Protein AF-A0A250XMD6-F1 (afdb_monomer)

Organism: NCBI:txid1157962

pLDDT: mean 77.35, std 23.34, range [28.38, 98.38]

Mean predicted aligned error: 12.14 Å

Sequence (452 aa):
MVTIPSSIALAVLLACICLSFSYSEAPTYADLALALTPLQFTFAITQMRYVDDETQPDGVKSLRMNLLYAREAIDIFAYAYPRQNVIEAKRKLLGYNDDKPDTRLLIKRGNLIDLKQATSSVATNLENTDDLLLVIRRDLDEGYEVLGDFQDLAHSLVHYEVSDVELLRSKCLVWQQHFVQNMEARGYNNFLQSPSKNHLYDRPHKDLSRLFWGFRDTHPDPHLSGYANMALLLTSLAEEAGGDVLTEFLLLPQVYNEPQHSQFHMYRKLIRSLLAVVHFFPDIIIPDSIARMKTLEMTLSLSQEDLHHKRSSLKFSVPTMLLEWEQSLRLKISHIFGSLRGGILAAFGRSHHHSNSQNNVYQHDDDDDCGEAADASSVMEVLQTAFHDMGQVNNIVFAYNFYLGHGLEEEAEQQRLLVIEEWGKVSSWLKQQDVPSLLACFTKTLKTQWDL

Radius of gyration: 25.97 Å; Cα contacts (8 Å, |Δi|>4): 379; chains: 1; bounding box: 70×88×56 Å

Solvent-accessible surface area (backbone atoms only — not comparable to full-atom values): 25765 Å² total; per-residue (Å²): 142,83,79,76,67,68,64,55,64,50,48,53,52,49,50,60,51,57,69,70,72,75,68,97,59,77,56,39,54,24,54,51,34,42,62,46,30,41,51,34,41,49,53,20,58,62,43,51,74,71,66,58,98,79,56,49,35,69,68,42,52,66,37,37,53,30,34,49,50,22,48,48,39,44,45,72,35,50,41,24,41,71,86,41,36,51,69,58,48,40,35,56,76,72,66,59,65,85,89,63,84,67,67,72,62,72,72,69,68,84,71,67,71,65,54,51,67,74,40,66,85,76,48,87,86,70,79,83,70,53,35,46,65,58,52,55,49,48,56,42,48,53,47,40,49,43,40,42,64,29,29,57,61,56,36,91,82,56,89,72,58,73,67,55,55,56,53,36,48,52,49,40,53,53,50,52,53,51,49,53,53,50,39,66,71,60,39,50,68,65,54,46,63,52,39,36,81,88,51,74,41,91,70,61,60,88,81,38,42,65,66,60,51,28,67,54,101,54,75,83,52,91,89,44,40,21,62,43,34,50,40,52,51,46,33,55,51,30,50,51,59,28,35,69,58,38,58,57,56,68,62,57,88,53,61,73,41,86,70,41,29,60,54,52,53,49,54,50,48,43,55,49,39,50,51,49,55,42,69,77,42,55,54,72,73,38,70,57,50,59,58,46,48,53,49,50,44,55,53,48,52,58,46,47,60,55,43,63,71,55,62,86,74,75,92,78,72,70,69,63,59,50,56,54,44,54,52,47,50,55,49,48,54,52,44,54,57,50,54,49,58,60,52,50,58,62,57,64,73,69,76,81,82,88,86,79,91,79,93,76,88,85,76,88,71,90,76,77,72,65,72,76,67,59,54,56,67,60,50,50,53,52,51,51,50,51,49,51,55,53,48,54,38,48,54,35,37,49,40,19,55,50,28,49,76,70,71,37,58,68,62,15,51,54,28,49,53,50,33,54,53,49,44,51,51,52,49,50,48,48,59,74,66,39,48,42,61,48,28,51,43,38,30,52,50,47,29,66,76,56,76,104

Structure (mmCIF, N/CA/C/O backbone):
data_AF-A0A250XMD6-F1
#
_entry.id   AF-A0A250XMD6-F1
#
loop_
_atom_site.group_PDB
_atom_site.id
_atom_site.type_symbol
_atom_site.label_atom_id
_atom_site.label_alt_id
_atom_site.label_comp_id
_atom_site.label_asym_id
_atom_site.label_entity_id
_atom_site.label_seq_id
_atom_site.pdbx_PDB_ins_code
_atom_site.Cartn_x
_atom_site.Cartn_y
_atom_site.Cartn_z
_atom_site.occupancy
_atom_site.B_iso_or_equiv
_atom_site.auth_seq_id
_atom_site.auth_comp_id
_atom_site.auth_asym_id
_atom_site.auth_atom_id
_atom_site.pdbx_PDB_model_num
ATOM 1 N N . MET A 1 1 ? 8.550 -20.362 20.709 1.00 28.38 1 MET A N 1
ATOM 2 C CA . MET A 1 1 ? 9.570 -19.658 19.898 1.00 28.38 1 MET A CA 1
ATOM 3 C C . MET A 1 1 ? 10.227 -20.666 18.969 1.00 28.38 1 MET A C 1
ATOM 5 O O . MET A 1 1 ? 11.060 -21.439 19.422 1.00 28.38 1 MET A O 1
ATOM 9 N N . VAL A 1 2 ? 9.802 -20.720 17.707 1.00 29.16 2 VAL A N 1
ATOM 10 C CA . VAL A 1 2 ? 10.381 -21.614 16.692 1.00 29.16 2 VAL A CA 1
ATOM 11 C C . VAL A 1 2 ? 11.156 -20.744 15.707 1.00 29.16 2 VAL A C 1
ATOM 13 O O . VAL A 1 2 ? 10.622 -19.769 15.186 1.00 29.16 2 VAL A O 1
ATOM 16 N N . THR A 1 3 ? 12.443 -21.036 15.528 1.00 33.28 3 THR A N 1
ATOM 17 C CA . THR A 1 3 ? 13.360 -20.266 14.681 1.00 33.28 3 THR A CA 1
ATOM 18 C C . THR A 1 3 ? 13.049 -20.483 13.206 1.00 33.28 3 THR A C 1
ATOM 20 O O . THR A 1 3 ? 12.957 -21.625 12.755 1.00 33.28 3 THR A O 1
ATOM 23 N N . ILE A 1 4 ? 12.956 -19.393 12.443 1.00 39.81 4 ILE A N 1
ATOM 24 C CA . ILE A 1 4 ? 12.967 -19.430 10.976 1.00 39.81 4 ILE A CA 1
ATOM 25 C C . ILE A 1 4 ? 14.235 -20.189 10.539 1.00 39.81 4 ILE A C 1
ATOM 27 O O . ILE A 1 4 ? 15.312 -19.890 11.069 1.00 39.81 4 ILE A O 1
ATOM 31 N N . PRO A 1 5 ? 14.166 -21.158 9.605 1.00 44.22 5 PRO A N 1
ATOM 32 C CA . PRO A 1 5 ? 15.359 -21.832 9.114 1.00 44.22 5 PRO A CA 1
ATOM 33 C C . PRO A 1 5 ? 16.318 -20.800 8.513 1.00 44.22 5 PRO A C 1
ATOM 35 O O . PRO A 1 5 ? 16.020 -20.161 7.503 1.00 44.22 5 PRO A O 1
ATOM 38 N N . SER A 1 6 ? 17.483 -20.647 9.143 1.00 46.50 6 SER A N 1
ATOM 39 C CA . SER A 1 6 ? 18.549 -19.690 8.807 1.00 46.50 6 SER A CA 1
ATOM 40 C C . SER A 1 6 ? 19.015 -19.792 7.347 1.00 46.50 6 SER A C 1
ATOM 42 O O . SER A 1 6 ? 19.607 -18.864 6.803 1.00 46.50 6 SER A O 1
ATOM 44 N N . SER A 1 7 ? 18.719 -20.917 6.698 1.00 39.44 7 SER A N 1
ATOM 45 C CA . SER A 1 7 ? 18.987 -21.193 5.293 1.00 39.44 7 SER A CA 1
ATOM 46 C C . SER A 1 7 ? 18.155 -20.348 4.323 1.00 39.44 7 SER A C 1
ATOM 48 O O . SER A 1 7 ? 18.646 -20.060 3.240 1.00 39.44 7 SER A O 1
ATOM 50 N N . ILE A 1 8 ? 16.935 -19.925 4.683 1.00 51.09 8 ILE A N 1
ATOM 51 C CA . ILE A 1 8 ? 16.060 -19.148 3.782 1.00 51.09 8 ILE A CA 1
ATOM 52 C C . ILE A 1 8 ? 16.526 -17.691 3.708 1.00 51.09 8 ILE A C 1
ATOM 54 O O . ILE A 1 8 ? 16.705 -17.164 2.616 1.00 51.09 8 ILE A O 1
ATOM 58 N N . ALA A 1 9 ? 16.806 -17.062 4.854 1.00 50.12 9 ALA A N 1
ATOM 59 C CA . ALA A 1 9 ? 17.328 -15.694 4.897 1.00 50.12 9 ALA A CA 1
ATOM 60 C C . ALA A 1 9 ? 18.699 -15.581 4.206 1.00 50.12 9 ALA A C 1
ATOM 62 O O . ALA A 1 9 ? 18.935 -14.643 3.448 1.00 50.12 9 ALA A O 1
ATOM 63 N N . LEU A 1 10 ? 19.578 -16.573 4.401 1.00 49.69 10 LEU A N 1
ATOM 64 C CA . LEU A 1 10 ? 20.874 -16.641 3.724 1.00 49.69 10 LEU A CA 1
ATOM 65 C C . LEU A 1 10 ? 20.733 -16.883 2.212 1.00 49.69 10 LEU A C 1
ATOM 67 O O . LEU A 1 10 ? 21.483 -16.296 1.442 1.00 49.69 10 LEU A O 1
ATOM 71 N N . ALA A 1 11 ? 19.774 -17.706 1.776 1.00 52.84 11 ALA A N 1
ATOM 72 C CA . ALA A 1 11 ? 19.509 -17.937 0.356 1.00 52.84 11 ALA A CA 1
ATOM 73 C C . ALA A 1 11 ? 18.935 -16.694 -0.342 1.00 52.84 11 ALA A C 1
ATOM 75 O O . ALA A 1 11 ? 19.344 -16.399 -1.459 1.00 52.84 11 ALA A O 1
ATOM 76 N N . VAL A 1 12 ? 18.055 -15.935 0.323 1.00 57.72 12 VAL A N 1
ATOM 77 C CA . VAL A 1 12 ? 17.559 -14.640 -0.179 1.00 57.72 12 VAL A CA 1
ATOM 78 C C . VAL A 1 12 ? 18.705 -13.638 -0.279 1.00 57.72 12 VAL A C 1
ATOM 80 O O . VAL A 1 12 ? 18.877 -13.012 -1.318 1.00 57.72 12 VAL A O 1
ATOM 83 N N . LEU A 1 13 ? 19.544 -13.539 0.757 1.00 52.69 13 LEU A N 1
ATOM 84 C CA . LEU A 1 13 ? 20.702 -12.648 0.746 1.00 52.69 13 LEU A CA 1
ATOM 85 C C . LEU A 1 13 ? 21.683 -13.019 -0.375 1.00 52.69 13 LEU A C 1
ATOM 87 O O . LEU A 1 13 ? 22.120 -12.145 -1.112 1.00 52.69 13 LEU A O 1
ATOM 91 N N . LEU A 1 14 ? 21.995 -14.307 -0.545 1.00 50.19 14 LEU A N 1
ATOM 92 C CA . LEU A 1 14 ? 22.876 -14.793 -1.609 1.00 50.19 14 LEU A CA 1
ATOM 93 C C . LEU A 1 14 ? 22.267 -14.607 -3.003 1.00 50.19 14 LEU A C 1
ATOM 95 O O . LEU A 1 14 ? 23.002 -14.279 -3.924 1.00 50.19 14 LEU A O 1
ATOM 99 N N . ALA A 1 15 ? 20.951 -14.752 -3.167 1.00 53.31 15 ALA A N 1
ATOM 100 C CA . ALA A 1 15 ? 20.275 -14.470 -4.432 1.00 53.31 15 ALA A CA 1
ATOM 101 C C . ALA A 1 15 ? 20.318 -12.972 -4.775 1.00 53.31 15 ALA A C 1
ATOM 103 O O . ALA A 1 15 ? 20.668 -12.623 -5.900 1.0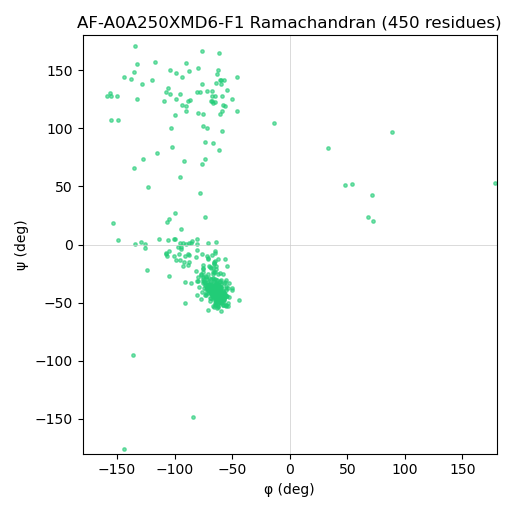0 53.31 15 ALA A O 1
ATOM 104 N N . CYS A 1 16 ? 20.057 -12.090 -3.804 1.00 49.97 16 CYS A N 1
ATOM 105 C CA . CYS A 1 16 ? 20.186 -10.641 -3.978 1.00 49.97 16 CYS A CA 1
ATOM 106 C C . CYS A 1 16 ? 21.631 -10.232 -4.287 1.00 49.97 16 CYS A C 1
ATOM 108 O O . CYS A 1 16 ? 21.859 -9.402 -5.155 1.00 49.97 16 CYS A O 1
ATOM 110 N N . ILE A 1 17 ? 22.608 -10.850 -3.617 1.00 53.97 17 ILE A N 1
ATOM 111 C CA . ILE A 1 17 ? 24.039 -10.641 -3.860 1.00 53.97 17 ILE A CA 1
ATOM 112 C C . ILE A 1 17 ? 24.400 -11.109 -5.277 1.00 53.97 17 ILE A C 1
ATOM 114 O O . ILE A 1 17 ? 24.965 -10.335 -6.036 1.00 53.97 17 ILE A O 1
ATOM 118 N N . CYS A 1 18 ? 24.030 -12.327 -5.685 1.00 45.22 18 CYS A N 1
ATOM 119 C CA . CYS A 1 18 ? 24.357 -12.873 -7.007 1.00 45.22 18 CYS A CA 1
ATOM 120 C C . CYS A 1 18 ? 23.695 -12.124 -8.177 1.00 45.22 18 CYS A C 1
ATOM 122 O O . CYS A 1 18 ? 24.289 -12.070 -9.253 1.00 45.22 18 CYS A O 1
ATOM 124 N N . LEU A 1 19 ? 22.518 -11.518 -7.984 1.00 49.72 19 LEU A N 1
ATOM 125 C CA . LEU A 1 19 ? 21.892 -10.649 -8.992 1.00 49.72 19 LEU A CA 1
ATOM 126 C C . LEU A 1 19 ? 22.702 -9.365 -9.250 1.00 49.72 19 LEU A C 1
ATOM 128 O O . LEU A 1 19 ? 22.645 -8.824 -10.352 1.00 49.72 19 LEU A O 1
ATOM 132 N N . SER A 1 20 ? 23.523 -8.934 -8.291 1.00 48.88 20 SER A N 1
ATOM 133 C CA . SER A 1 20 ? 24.385 -7.751 -8.404 1.00 48.88 20 SER A CA 1
ATO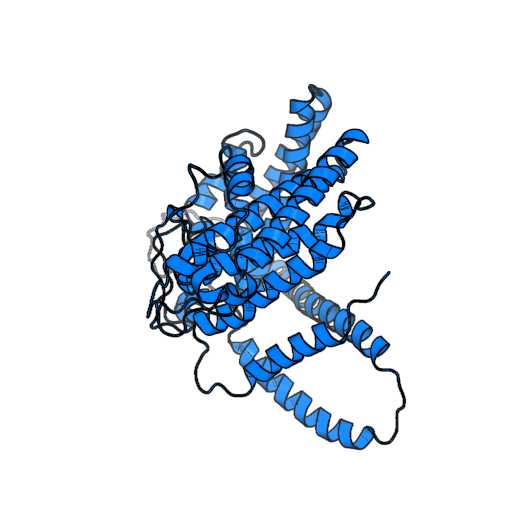M 134 C C . SER A 1 20 ? 25.699 -7.997 -9.160 1.00 48.88 20 SER A C 1
ATOM 136 O O . SER A 1 20 ? 26.397 -7.039 -9.485 1.00 48.88 20 SER A O 1
ATOM 138 N N . PHE A 1 21 ? 26.065 -9.254 -9.455 1.00 46.22 21 PHE A N 1
ATOM 139 C CA . PHE A 1 21 ? 27.434 -9.613 -9.865 1.00 46.22 21 PHE A CA 1
ATOM 140 C C . PHE A 1 21 ? 27.702 -9.729 -11.376 1.00 46.22 21 PHE A C 1
ATOM 142 O O . PHE A 1 21 ? 28.841 -10.018 -11.745 1.00 46.22 21 PHE A O 1
ATOM 149 N N . SER A 1 22 ? 26.735 -9.550 -12.289 1.00 44.00 22 SER A N 1
ATOM 150 C CA . SER A 1 22 ? 27.007 -9.826 -13.723 1.00 44.00 22 SER A CA 1
ATOM 151 C C . SER A 1 22 ? 26.175 -9.076 -14.768 1.00 44.00 22 SER A C 1
ATOM 153 O O . SER A 1 22 ? 26.161 -9.494 -15.924 1.00 44.00 22 SER A O 1
ATOM 155 N N . TYR A 1 23 ? 25.520 -7.967 -14.432 1.00 48.19 23 TYR A N 1
ATOM 156 C CA . TYR A 1 23 ? 24.785 -7.205 -15.444 1.00 48.19 23 TYR A CA 1
ATOM 157 C C . TYR A 1 23 ? 25.590 -5.998 -15.934 1.00 48.19 23 TYR A C 1
ATOM 159 O O . TYR A 1 23 ? 25.808 -5.031 -15.209 1.00 48.19 23 TYR A O 1
ATOM 167 N N . SER A 1 24 ? 26.032 -6.060 -17.194 1.00 58.28 24 SER A N 1
ATOM 168 C CA . SER A 1 24 ? 26.500 -4.886 -17.943 1.00 58.28 24 SER A CA 1
ATOM 169 C C . SER A 1 24 ? 25.352 -3.946 -18.333 1.00 58.28 24 SER A C 1
ATOM 171 O O . SER A 1 24 ? 25.608 -2.846 -18.811 1.00 58.28 24 SER A O 1
ATOM 173 N N . GLU A 1 25 ? 24.103 -4.376 -18.145 1.00 79.81 25 GLU A N 1
ATOM 174 C CA . GLU A 1 25 ? 22.884 -3.677 -18.552 1.00 79.81 25 GLU A CA 1
ATOM 175 C C . GLU A 1 25 ? 22.015 -3.375 -17.326 1.00 79.81 25 GLU A C 1
ATOM 177 O O . GLU A 1 25 ? 21.930 -4.181 -16.402 1.00 79.81 25 GLU A O 1
ATOM 182 N N . ALA A 1 26 ? 21.375 -2.205 -17.286 1.00 87.69 26 ALA A N 1
ATOM 183 C CA . ALA A 1 26 ? 20.441 -1.882 -16.209 1.00 87.69 26 ALA A CA 1
ATOM 184 C C . ALA A 1 26 ? 19.281 -2.904 -16.186 1.00 87.69 26 ALA A C 1
ATOM 186 O O . ALA A 1 26 ? 18.817 -3.299 -17.258 1.00 87.69 26 ALA A O 1
ATOM 187 N N . PRO A 1 27 ? 18.792 -3.335 -15.005 1.00 92.56 27 PRO A N 1
ATOM 188 C CA . PRO A 1 27 ? 17.726 -4.331 -14.928 1.00 92.56 27 PRO A CA 1
ATOM 189 C C . PRO A 1 27 ? 16.469 -3.820 -15.628 1.00 92.56 27 PRO A C 1
ATOM 191 O O . PRO A 1 27 ? 16.132 -2.640 -15.514 1.00 92.56 27 PRO A O 1
ATOM 194 N N . THR A 1 28 ? 15.755 -4.699 -16.327 1.00 95.19 28 THR A N 1
ATOM 195 C CA . THR A 1 28 ? 14.464 -4.354 -16.935 1.00 95.19 28 THR A CA 1
ATOM 196 C C . THR A 1 28 ? 13.358 -4.292 -15.876 1.00 95.19 28 THR A C 1
ATOM 198 O O . THR A 1 28 ? 13.508 -4.793 -14.759 1.00 95.19 28 THR A O 1
ATOM 201 N N . TYR A 1 29 ? 12.202 -3.724 -16.227 1.00 96.69 29 TYR A N 1
ATOM 202 C CA . TYR A 1 29 ? 11.011 -3.736 -15.366 1.00 96.69 29 TYR A CA 1
ATOM 203 C C . TYR A 1 29 ? 10.603 -5.163 -14.944 1.00 96.69 29 TYR A C 1
ATOM 205 O O . TYR A 1 29 ? 10.261 -5.407 -13.788 1.00 96.69 29 TYR A O 1
ATOM 213 N N . ALA A 1 30 ? 10.713 -6.132 -15.857 1.00 96.25 30 ALA A N 1
ATOM 214 C CA . ALA A 1 30 ? 10.417 -7.534 -15.579 1.00 96.25 30 ALA A CA 1
ATOM 215 C C . ALA A 1 30 ? 11.461 -8.209 -14.676 1.00 96.25 30 ALA A C 1
ATOM 217 O O . ALA A 1 30 ? 11.101 -9.081 -13.886 1.00 96.25 30 ALA A O 1
ATOM 218 N N . ASP A 1 31 ? 12.737 -7.816 -14.762 1.00 95.31 31 ASP A N 1
ATOM 219 C CA . ASP A 1 31 ? 13.770 -8.334 -13.857 1.00 95.31 31 ASP A CA 1
ATOM 220 C C . ASP A 1 31 ? 13.520 -7.867 -12.417 1.00 95.31 31 ASP A C 1
ATOM 222 O O . ASP A 1 31 ? 13.620 -8.673 -11.489 1.00 95.31 31 ASP A O 1
ATOM 226 N N . LEU A 1 32 ? 13.106 -6.606 -12.228 1.00 96.19 32 LEU A N 1
ATOM 227 C CA . LEU A 1 32 ? 12.688 -6.107 -10.914 1.00 96.19 32 LEU A CA 1
ATOM 228 C C . LEU A 1 32 ? 11.438 -6.842 -10.398 1.00 96.19 32 LEU A C 1
ATOM 230 O O . LEU A 1 32 ? 11.410 -7.253 -9.235 1.00 96.19 32 LEU A O 1
ATOM 234 N N . ALA A 1 33 ? 10.444 -7.083 -11.263 1.00 96.94 33 ALA A N 1
ATOM 235 C CA . ALA A 1 33 ? 9.251 -7.860 -10.917 1.00 96.94 33 ALA A CA 1
ATOM 236 C C . ALA A 1 33 ? 9.599 -9.285 -10.456 1.00 96.94 33 ALA A C 1
ATOM 238 O O . ALA A 1 33 ? 9.079 -9.759 -9.444 1.00 96.94 33 ALA A O 1
ATOM 239 N N . LEU A 1 34 ? 10.506 -9.959 -11.174 1.00 95.81 34 LEU A N 1
ATOM 240 C CA . LEU A 1 34 ? 10.956 -11.317 -10.861 1.00 95.81 34 LEU A CA 1
ATOM 241 C C . LEU A 1 34 ? 11.699 -11.383 -9.523 1.00 95.81 34 LEU A C 1
ATOM 243 O O . LEU A 1 34 ? 11.567 -12.368 -8.797 1.00 95.81 34 LEU A O 1
ATOM 247 N N . ALA A 1 35 ? 12.476 -10.349 -9.200 1.00 92.31 35 ALA A N 1
ATOM 248 C CA . ALA A 1 35 ? 13.227 -10.280 -7.955 1.00 92.31 35 ALA A CA 1
ATOM 249 C C . ALA A 1 35 ? 12.324 -9.997 -6.742 1.00 92.31 35 ALA A C 1
ATOM 251 O O . ALA A 1 35 ? 12.487 -10.625 -5.694 1.00 92.31 35 ALA A O 1
ATOM 252 N N . LEU A 1 36 ? 11.368 -9.069 -6.869 1.00 94.81 36 LEU A N 1
ATOM 253 C CA . LEU A 1 36 ? 10.595 -8.578 -5.726 1.00 94.81 36 LEU A CA 1
ATOM 254 C C . LEU A 1 36 ? 9.302 -9.364 -5.478 1.00 94.81 36 LEU A C 1
ATOM 256 O O . LEU A 1 36 ? 9.040 -9.777 -4.347 1.00 94.81 36 LEU A O 1
ATOM 260 N N . THR A 1 37 ? 8.475 -9.566 -6.504 1.00 97.00 37 THR A N 1
ATOM 261 C CA . THR A 1 37 ? 7.096 -10.042 -6.315 1.00 97.00 37 THR A CA 1
ATOM 262 C C . THR A 1 37 ? 7.031 -11.454 -5.719 1.00 97.00 37 THR A C 1
ATOM 264 O O . THR A 1 37 ? 6.339 -11.631 -4.711 1.00 97.00 37 THR A O 1
ATOM 267 N N . PRO A 1 38 ? 7.776 -12.463 -6.225 1.00 96.19 38 PRO A N 1
ATOM 268 C CA . PRO A 1 38 ? 7.794 -13.793 -5.613 1.00 96.19 38 PRO A CA 1
ATOM 269 C C . PRO A 1 38 ? 8.310 -13.784 -4.173 1.00 96.19 38 PRO A C 1
ATOM 271 O O . PRO A 1 38 ? 7.832 -14.561 -3.344 1.00 96.19 38 PRO A O 1
ATOM 274 N N . LEU A 1 39 ? 9.276 -12.912 -3.867 1.00 93.12 39 LEU A N 1
ATOM 275 C CA . LEU A 1 39 ? 9.868 -12.798 -2.539 1.00 93.12 39 LEU A CA 1
ATOM 276 C C . LEU A 1 39 ? 8.841 -12.287 -1.522 1.00 93.12 39 LEU A C 1
ATOM 278 O O . LEU A 1 39 ? 8.606 -12.950 -0.511 1.00 93.12 39 LEU A O 1
ATOM 282 N N . GLN A 1 40 ? 8.189 -11.155 -1.813 1.00 95.75 40 GLN A N 1
ATOM 283 C CA . GLN A 1 40 ? 7.175 -10.574 -0.923 1.00 95.75 40 GLN A CA 1
ATOM 284 C C . GLN A 1 40 ? 5.985 -11.521 -0.737 1.00 95.75 40 GLN A C 1
ATOM 286 O O . GLN A 1 40 ? 5.523 -11.746 0.384 1.00 95.75 40 GLN A O 1
ATOM 291 N N . PHE A 1 41 ? 5.547 -12.159 -1.823 1.00 97.06 41 PHE A N 1
ATOM 292 C CA . PHE A 1 41 ? 4.487 -13.160 -1.781 1.00 97.06 41 PHE A CA 1
ATOM 293 C C . PHE A 1 41 ? 4.857 -14.370 -0.902 1.00 97.06 41 PHE A C 1
ATOM 295 O O . PHE A 1 41 ? 4.075 -14.796 -0.050 1.00 97.06 41 PHE A O 1
ATOM 302 N N . THR A 1 42 ? 6.086 -14.881 -1.032 1.00 95.00 42 THR A N 1
ATOM 303 C CA . THR A 1 42 ? 6.591 -15.996 -0.213 1.00 95.00 42 THR A CA 1
ATOM 304 C C . THR A 1 42 ? 6.684 -15.624 1.266 1.00 95.00 42 THR A C 1
ATOM 306 O O . THR A 1 42 ? 6.352 -16.448 2.125 1.00 95.00 42 THR A O 1
ATOM 309 N N . PHE A 1 43 ? 7.109 -14.398 1.594 1.00 91.94 43 PHE A N 1
ATOM 310 C CA . PHE A 1 43 ? 7.135 -13.930 2.981 1.00 91.94 43 PHE A CA 1
ATOM 311 C C . PHE A 1 43 ? 5.741 -13.900 3.598 1.00 91.94 43 PHE A C 1
ATOM 313 O O . PHE A 1 43 ? 5.569 -14.413 4.708 1.00 91.94 43 PHE A O 1
ATOM 320 N N . ALA A 1 44 ? 4.746 -13.389 2.871 1.00 94.31 44 ALA A N 1
ATOM 321 C CA . ALA A 1 44 ? 3.363 -13.399 3.328 1.00 94.31 44 ALA A CA 1
ATOM 322 C C . ALA A 1 44 ? 2.873 -14.831 3.607 1.00 94.31 44 ALA A C 1
ATOM 324 O O . ALA A 1 44 ? 2.465 -15.128 4.729 1.00 94.31 44 ALA A O 1
ATOM 325 N N . ILE A 1 45 ? 3.022 -15.757 2.652 1.00 94.88 45 ILE A N 1
ATOM 326 C CA . ILE A 1 45 ? 2.597 -17.162 2.812 1.00 94.88 45 ILE A CA 1
ATOM 327 C C . ILE A 1 45 ? 3.311 -17.857 3.971 1.00 94.88 45 ILE A C 1
ATOM 329 O O . ILE A 1 45 ? 2.715 -18.650 4.701 1.00 94.88 45 ILE A O 1
ATOM 333 N N . THR A 1 46 ? 4.601 -17.582 4.153 1.00 94.00 46 THR A N 1
ATOM 334 C CA . THR A 1 46 ? 5.370 -18.179 5.250 1.00 94.00 46 THR A CA 1
ATOM 335 C C . THR A 1 46 ? 4.796 -17.760 6.599 1.00 94.00 46 THR A C 1
ATOM 337 O O . THR A 1 46 ? 4.683 -18.595 7.494 1.00 94.00 46 THR A O 1
ATOM 340 N N . GLN A 1 47 ? 4.397 -16.492 6.735 1.00 93.38 47 GLN A N 1
ATOM 341 C CA . GLN A 1 47 ? 3.796 -15.969 7.959 1.00 93.38 47 GLN A CA 1
ATOM 342 C C . GLN A 1 47 ? 2.364 -16.463 8.177 1.00 93.38 47 GLN A C 1
ATOM 344 O O . GLN A 1 47 ? 1.951 -16.616 9.323 1.00 93.38 47 GLN A O 1
ATOM 349 N N . MET A 1 48 ? 1.626 -16.775 7.104 1.00 94.88 48 MET A N 1
ATOM 350 C CA . MET A 1 48 ? 0.263 -17.303 7.220 1.00 94.88 48 MET A CA 1
ATOM 351 C C . MET A 1 48 ? 0.212 -18.548 8.094 1.00 94.88 48 MET A C 1
ATOM 353 O O . MET A 1 48 ? -0.730 -18.693 8.856 1.00 94.88 48 MET A O 1
ATOM 357 N N . ARG A 1 49 ? 1.236 -19.408 8.050 1.00 92.56 49 ARG A N 1
ATOM 358 C CA . ARG A 1 49 ? 1.299 -20.666 8.815 1.00 92.56 49 ARG A CA 1
ATOM 359 C C . ARG A 1 49 ? 1.288 -20.491 10.336 1.00 92.56 49 ARG A C 1
ATOM 361 O O . ARG A 1 49 ? 1.154 -21.486 11.036 1.00 92.56 49 ARG A O 1
ATOM 368 N N . TYR A 1 50 ? 1.479 -19.270 10.832 1.00 93.50 50 TYR A N 1
ATOM 369 C CA . TYR A 1 50 ? 1.451 -18.958 12.261 1.00 93.50 50 TYR A CA 1
ATOM 370 C C . TYR A 1 50 ? 0.085 -18.462 12.746 1.00 93.50 50 TYR A C 1
ATOM 372 O O . TYR A 1 50 ? -0.028 -18.116 13.915 1.00 93.50 50 TYR A O 1
ATOM 380 N N . VAL A 1 51 ? -0.920 -18.394 11.867 1.00 95.94 51 VAL A N 1
ATOM 381 C CA . VAL A 1 51 ? -2.307 -18.126 12.261 1.00 95.94 51 VAL A CA 1
ATOM 382 C C . VAL A 1 51 ? -3.000 -19.457 12.533 1.00 95.94 51 VAL A C 1
ATOM 384 O O . VAL A 1 51 ? -3.092 -20.303 11.643 1.00 95.94 51 VAL A O 1
ATOM 387 N N . ASP A 1 52 ? -3.464 -19.621 13.764 1.00 97.62 52 ASP A N 1
ATOM 388 C CA . ASP A 1 52 ? -4.099 -20.813 14.323 1.00 97.62 52 ASP A CA 1
ATOM 389 C C . ASP A 1 52 ? -5.219 -20.436 15.318 1.00 97.62 52 ASP A C 1
ATOM 391 O O . ASP A 1 52 ? -5.544 -19.259 15.504 1.00 97.62 52 ASP A O 1
ATOM 395 N N . ASP A 1 53 ? -5.812 -21.442 15.965 1.00 97.19 53 ASP A N 1
ATOM 396 C CA . ASP A 1 53 ? -6.920 -21.281 16.916 1.00 97.19 53 ASP A CA 1
ATOM 397 C C . ASP A 1 53 ? -6.540 -20.510 18.197 1.00 97.19 53 ASP A C 1
ATOM 399 O O . ASP A 1 53 ? -7.423 -20.021 18.909 1.00 97.19 53 ASP A O 1
ATOM 403 N N . GLU A 1 54 ? -5.244 -20.363 18.487 1.00 97.19 54 GLU A N 1
ATOM 404 C CA . GLU A 1 54 ? -4.721 -19.675 19.676 1.00 97.19 54 GLU A CA 1
ATOM 405 C C . GLU A 1 54 ? -4.248 -18.246 19.375 1.00 97.19 54 GLU A C 1
ATOM 407 O O . GLU A 1 54 ? -3.978 -17.457 20.292 1.00 97.19 54 GLU A O 1
ATOM 412 N N . THR A 1 55 ? -4.173 -17.887 18.093 1.00 97.44 55 THR A N 1
ATOM 413 C CA . THR A 1 55 ? -3.663 -16.598 17.636 1.00 97.44 55 THR A CA 1
ATOM 414 C C . THR A 1 55 ? -4.476 -15.449 18.229 1.00 97.44 55 THR A C 1
ATOM 416 O O . THR A 1 55 ? -5.708 -15.411 18.160 1.00 97.44 55 THR A O 1
ATOM 419 N N . GLN A 1 56 ? -3.774 -14.494 18.835 1.00 97.12 56 GLN A N 1
ATOM 420 C CA . GLN A 1 56 ? -4.366 -13.285 19.405 1.00 97.12 56 GLN A CA 1
ATOM 421 C C . GLN A 1 56 ? -4.427 -12.158 18.362 1.00 97.12 56 GLN A C 1
ATOM 423 O O . GLN A 1 56 ? -3.596 -12.157 17.449 1.00 97.12 56 GLN A O 1
ATOM 428 N N . PRO A 1 57 ? -5.338 -11.179 18.515 1.00 96.81 57 PRO A N 1
ATOM 429 C CA . PRO A 1 57 ? -5.453 -10.012 17.634 1.00 96.81 57 PRO A CA 1
ATOM 430 C C . PRO A 1 57 ? -4.121 -9.333 17.259 1.00 96.81 57 PRO A C 1
ATOM 432 O O . PRO A 1 57 ? -3.820 -9.144 16.083 1.00 96.81 57 PRO A O 1
ATOM 435 N N . ASP A 1 58 ? -3.241 -9.053 18.225 1.00 95.75 58 ASP A N 1
ATOM 436 C CA . ASP A 1 58 ? -1.927 -8.448 17.938 1.00 95.75 58 ASP A CA 1
ATOM 437 C C . ASP A 1 58 ? -0.979 -9.364 17.144 1.00 95.75 58 ASP A C 1
ATOM 439 O O . ASP A 1 58 ? -0.070 -8.896 16.449 1.00 95.75 58 ASP A O 1
ATOM 443 N N . GLY A 1 59 ? -1.192 -10.680 17.222 1.00 95.62 59 GLY A N 1
ATOM 444 C CA . GLY A 1 59 ? -0.361 -11.696 16.581 1.00 95.62 59 GLY A CA 1
ATOM 445 C C . GLY A 1 59 ? -0.400 -11.645 15.054 1.00 95.62 59 GLY A C 1
ATOM 446 O O . GLY A 1 59 ? 0.568 -12.050 14.409 1.00 95.62 59 GLY A O 1
ATOM 447 N N . VAL A 1 60 ? -1.461 -11.091 14.455 1.00 97.56 60 VAL A N 1
ATOM 448 C CA . VAL A 1 60 ? -1.608 -11.035 12.990 1.00 97.56 60 VAL A CA 1
ATOM 449 C C . VAL A 1 60 ? -0.991 -9.796 12.338 1.00 97.56 60 VAL A C 1
ATOM 451 O O . VAL A 1 60 ? -0.859 -9.753 11.113 1.00 97.56 60 VAL A O 1
ATOM 454 N N . LYS A 1 61 ? -0.539 -8.804 13.120 1.00 95.75 61 LYS A N 1
ATOM 455 C CA . LYS A 1 61 ? -0.019 -7.525 12.599 1.00 95.75 61 LYS A CA 1
ATOM 456 C C . LYS A 1 61 ? 1.121 -7.703 11.590 1.00 95.75 61 LYS A C 1
ATOM 458 O O . LYS A 1 61 ? 1.133 -7.060 10.541 1.00 95.75 61 LYS A O 1
ATOM 463 N N . SER A 1 62 ? 2.075 -8.588 11.887 1.00 94.12 62 SER A N 1
ATOM 464 C CA . SER A 1 62 ? 3.211 -8.872 10.995 1.00 94.12 62 SER A CA 1
ATOM 465 C C . SER A 1 62 ? 2.754 -9.498 9.674 1.00 94.12 62 SER A C 1
ATOM 467 O O . SER A 1 62 ? 3.190 -9.085 8.600 1.00 94.12 62 SER A O 1
ATOM 469 N N . LEU A 1 63 ? 1.833 -10.464 9.730 1.00 97.06 63 LEU A N 1
ATOM 470 C CA . LEU A 1 63 ? 1.270 -11.082 8.532 1.00 97.06 63 LEU A CA 1
ATOM 471 C C . LEU A 1 63 ? 0.513 -10.057 7.679 1.00 97.06 63 LEU A C 1
ATOM 473 O O . LEU A 1 63 ? 0.761 -9.977 6.478 1.00 97.06 63 LEU A O 1
ATOM 477 N N . ARG A 1 64 ? -0.348 -9.236 8.292 1.00 97.38 64 ARG A N 1
ATOM 478 C CA . ARG A 1 64 ? -1.104 -8.189 7.587 1.00 97.38 64 ARG A CA 1
ATOM 479 C C . ARG A 1 64 ? -0.176 -7.220 6.849 1.00 97.38 64 ARG A C 1
ATOM 481 O O . ARG A 1 64 ? -0.439 -6.874 5.700 1.00 97.38 64 ARG A O 1
ATOM 488 N N . MET A 1 65 ? 0.935 -6.826 7.474 1.00 95.56 65 MET A N 1
ATOM 489 C CA . MET A 1 65 ? 1.958 -5.999 6.823 1.00 95.56 65 MET A CA 1
ATOM 490 C C . MET A 1 65 ? 2.634 -6.711 5.643 1.00 95.56 65 MET A C 1
ATOM 492 O O . MET A 1 65 ? 2.843 -6.094 4.605 1.00 95.56 65 MET A O 1
ATOM 496 N N . ASN A 1 66 ? 2.934 -8.007 5.747 1.00 96.06 66 ASN A N 1
ATOM 497 C CA . ASN A 1 66 ? 3.534 -8.746 4.630 1.00 96.06 66 ASN A CA 1
ATOM 498 C C . ASN A 1 66 ? 2.551 -8.968 3.468 1.00 96.06 66 ASN A C 1
ATOM 500 O O . ASN A 1 66 ? 2.964 -8.912 2.312 1.00 96.06 66 ASN A O 1
ATOM 504 N N . LEU A 1 67 ? 1.254 -9.161 3.739 1.00 97.50 67 LEU A N 1
ATOM 505 C CA . LEU A 1 67 ? 0.228 -9.179 2.686 1.00 97.50 67 LEU A CA 1
ATOM 506 C C . LEU A 1 67 ? 0.132 -7.831 1.973 1.00 97.50 67 LEU A C 1
ATOM 508 O O . LEU A 1 67 ? -0.022 -7.796 0.753 1.00 97.50 67 LEU A O 1
ATOM 512 N N . LEU A 1 68 ? 0.259 -6.730 2.720 1.00 96.50 68 LEU A N 1
ATOM 513 C CA . LEU A 1 68 ? 0.307 -5.393 2.140 1.00 96.50 68 LEU A CA 1
ATOM 514 C C . LEU A 1 68 ? 1.463 -5.272 1.148 1.00 96.50 68 LEU A C 1
ATOM 516 O O . LEU A 1 68 ? 1.222 -4.925 -0.002 1.00 96.50 68 LEU A O 1
ATOM 520 N N . TYR A 1 69 ? 2.679 -5.640 1.558 1.00 96.00 69 TYR A N 1
ATOM 521 C CA . TYR A 1 69 ? 3.851 -5.592 0.682 1.00 96.00 69 TYR A CA 1
ATOM 522 C C . TYR A 1 69 ? 3.732 -6.518 -0.528 1.00 96.00 69 TYR A C 1
ATOM 524 O O . TYR A 1 69 ? 4.101 -6.126 -1.634 1.00 96.00 69 TYR A O 1
ATOM 532 N N . ALA A 1 70 ? 3.176 -7.720 -0.356 1.00 97.69 70 ALA A N 1
ATOM 533 C CA . ALA A 1 70 ? 2.922 -8.627 -1.470 1.00 97.69 70 ALA A CA 1
ATOM 534 C C . ALA A 1 70 ? 1.965 -8.007 -2.498 1.00 97.69 70 ALA A C 1
ATOM 536 O O . ALA A 1 70 ? 2.217 -8.088 -3.701 1.00 97.69 70 ALA A O 1
ATOM 537 N N . ARG A 1 71 ? 0.891 -7.350 -2.042 1.00 97.81 71 ARG A N 1
ATOM 538 C CA . ARG A 1 71 ? -0.076 -6.730 -2.953 1.00 97.81 71 ARG A CA 1
ATOM 539 C C . ARG A 1 71 ? 0.464 -5.458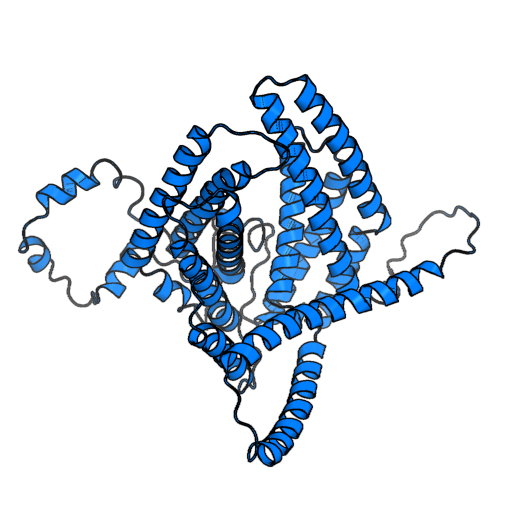 -3.603 1.00 97.81 71 ARG A C 1
ATOM 541 O O . ARG A 1 71 ? 0.189 -5.231 -4.771 1.00 97.81 71 ARG A O 1
ATOM 548 N N . GLU A 1 72 ? 1.265 -4.669 -2.890 1.00 97.25 72 GLU A N 1
ATOM 549 C CA . GLU A 1 72 ? 1.938 -3.500 -3.463 1.00 97.25 72 GLU A CA 1
ATOM 550 C C . GLU A 1 72 ? 2.952 -3.908 -4.528 1.00 97.25 72 GLU A C 1
ATOM 552 O O . GLU A 1 72 ? 2.965 -3.311 -5.596 1.00 97.25 72 GLU A O 1
ATOM 557 N N . ALA A 1 73 ? 3.740 -4.963 -4.298 1.00 97.25 73 ALA A N 1
ATOM 558 C CA . ALA A 1 73 ? 4.642 -5.493 -5.319 1.00 97.25 73 ALA A CA 1
ATOM 559 C C . ALA A 1 73 ? 3.873 -5.949 -6.574 1.00 97.25 73 ALA A C 1
ATOM 561 O O . ALA A 1 73 ? 4.274 -5.636 -7.693 1.00 97.25 73 ALA A O 1
ATOM 562 N N . ILE A 1 74 ? 2.733 -6.628 -6.398 1.00 98.06 74 ILE A N 1
ATOM 563 C CA . ILE A 1 74 ? 1.850 -7.015 -7.510 1.00 98.06 74 ILE A CA 1
ATOM 564 C C . ILE A 1 74 ? 1.300 -5.790 -8.248 1.00 98.06 74 ILE A C 1
ATOM 566 O O . ILE A 1 74 ? 1.331 -5.766 -9.477 1.00 98.06 74 ILE A O 1
ATOM 570 N N . ASP A 1 75 ? 0.822 -4.778 -7.524 1.00 98.00 75 ASP A N 1
ATOM 571 C CA . ASP A 1 75 ? 0.263 -3.561 -8.113 1.00 98.00 75 ASP A CA 1
ATOM 572 C C . ASP A 1 75 ? 1.330 -2.762 -8.878 1.00 98.00 75 ASP A C 1
ATOM 574 O O . ASP A 1 75 ? 1.083 -2.320 -10.000 1.00 98.00 75 ASP A O 1
ATOM 578 N N . ILE A 1 76 ? 2.531 -2.627 -8.305 1.00 98.06 76 ILE A N 1
ATOM 579 C CA . ILE A 1 76 ? 3.682 -1.956 -8.923 1.00 98.06 76 ILE A CA 1
ATOM 580 C C . ILE A 1 76 ? 4.123 -2.683 -10.194 1.00 98.06 76 ILE A C 1
ATOM 582 O O . ILE A 1 76 ? 4.536 -2.012 -11.136 1.00 98.06 76 ILE A O 1
ATOM 586 N N . PHE A 1 77 ? 4.018 -4.014 -10.254 1.00 98.38 77 PHE A N 1
ATOM 587 C CA . PHE A 1 77 ? 4.468 -4.827 -11.390 1.00 98.38 77 PHE A CA 1
ATOM 588 C C . PHE A 1 77 ? 3.344 -5.401 -12.256 1.00 98.38 77 PHE A C 1
ATOM 590 O O . PHE A 1 77 ? 3.575 -6.333 -13.028 1.00 98.38 77 PHE A O 1
ATOM 597 N N . ALA A 1 78 ? 2.134 -4.843 -12.182 1.00 97.56 78 ALA A N 1
ATOM 598 C CA . ALA A 1 78 ? 0.965 -5.398 -12.862 1.00 97.56 78 ALA A CA 1
ATOM 599 C C . ALA A 1 78 ? 1.172 -5.580 -14.381 1.00 97.56 78 ALA A C 1
ATOM 601 O O . ALA A 1 78 ? 0.750 -6.591 -14.950 1.00 97.56 78 ALA A O 1
ATOM 602 N N . TYR A 1 79 ? 1.878 -4.652 -15.030 1.00 97.50 79 TYR A N 1
ATOM 603 C CA . TYR A 1 79 ? 2.179 -4.695 -16.466 1.00 97.50 79 TYR A CA 1
ATOM 604 C C . TYR A 1 79 ? 3.156 -5.810 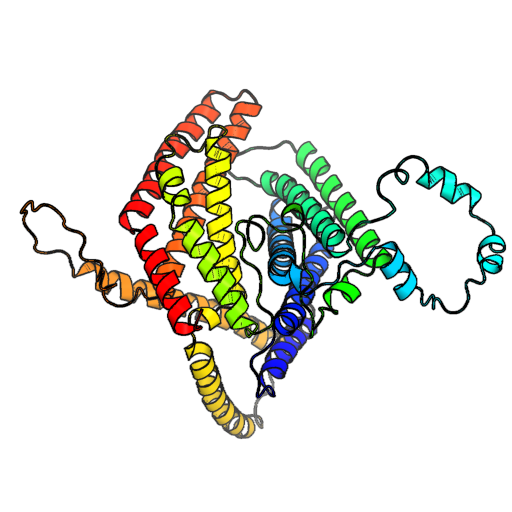-16.868 1.00 97.50 79 TYR A C 1
ATOM 606 O O . TYR A 1 79 ? 3.187 -6.203 -18.031 1.00 97.50 79 TYR A O 1
ATOM 614 N N . ALA A 1 80 ? 3.939 -6.362 -15.935 1.00 97.50 80 ALA A N 1
ATOM 615 C CA . ALA A 1 80 ? 4.904 -7.417 -16.245 1.00 97.50 80 ALA A CA 1
ATOM 616 C C . ALA A 1 80 ? 4.229 -8.781 -16.471 1.00 97.50 80 ALA A C 1
ATOM 618 O O . ALA A 1 80 ? 4.837 -9.689 -17.040 1.00 97.50 80 ALA A O 1
ATOM 619 N N . TYR A 1 81 ? 2.984 -8.949 -16.021 1.00 96.81 81 TYR A N 1
ATOM 620 C CA . TYR A 1 81 ? 2.305 -10.239 -16.005 1.00 96.81 81 TYR A CA 1
ATOM 621 C C . TYR A 1 81 ? 1.236 -10.353 -17.099 1.00 96.81 81 TYR A C 1
ATOM 623 O O . TYR A 1 81 ? 0.410 -9.443 -17.238 1.00 96.81 81 TYR A O 1
ATOM 631 N N . PRO A 1 82 ? 1.188 -11.481 -17.838 1.00 93.25 82 PRO A N 1
ATOM 632 C CA . PRO A 1 82 ? 0.198 -11.695 -18.886 1.00 93.25 82 PRO A CA 1
ATOM 633 C C . PRO A 1 82 ? -1.225 -11.700 -18.337 1.00 93.25 82 PRO A C 1
ATOM 635 O O . PRO A 1 82 ? -1.478 -12.164 -17.223 1.00 93.25 82 PRO A O 1
ATOM 638 N N . ARG A 1 83 ? -2.177 -11.283 -19.177 1.00 89.12 83 ARG A N 1
ATOM 639 C CA . ARG A 1 83 ? -3.613 -11.481 -18.940 1.00 89.12 83 ARG A CA 1
ATOM 640 C C . ARG A 1 83 ? -3.973 -12.946 -19.176 1.00 89.12 83 ARG A C 1
ATOM 642 O O . ARG A 1 83 ? -4.525 -13.311 -20.211 1.00 89.12 83 ARG A O 1
ATOM 649 N N . GLN A 1 84 ? -3.575 -13.810 -18.250 1.00 79.31 84 GLN A N 1
ATOM 650 C CA . GLN A 1 84 ? -3.782 -15.245 -18.372 1.00 79.31 84 GLN A CA 1
ATOM 651 C C . GLN A 1 84 ? -5.138 -15.634 -17.789 1.00 79.31 84 GLN A C 1
ATOM 653 O O . GLN A 1 84 ? -5.406 -15.394 -16.612 1.00 79.31 84 GLN A O 1
ATOM 658 N N . ASN A 1 85 ? -5.977 -16.285 -18.598 1.00 74.00 85 ASN A N 1
ATOM 659 C CA . ASN A 1 85 ? -7.218 -16.873 -18.105 1.00 74.00 85 ASN A CA 1
ATOM 660 C C . ASN A 1 85 ? -6.882 -18.043 -17.163 1.00 74.00 85 ASN A C 1
ATOM 662 O O . ASN A 1 85 ? -6.088 -18.920 -17.519 1.00 74.00 85 ASN A O 1
ATOM 666 N N . VAL A 1 86 ? -7.511 -18.091 -15.984 1.00 63.78 86 VAL A N 1
ATOM 667 C CA . VAL A 1 86 ? -7.338 -19.174 -14.993 1.00 63.78 86 VAL A CA 1
ATOM 668 C C . VAL A 1 86 ? -7.490 -20.569 -15.616 1.00 63.78 86 VAL A C 1
ATOM 670 O O . VAL A 1 86 ? -6.749 -21.487 -15.262 1.00 63.78 86 VAL A O 1
ATOM 673 N N . ILE A 1 87 ? -8.406 -20.747 -16.577 1.00 63.06 87 ILE A N 1
ATOM 674 C CA . ILE A 1 87 ? -8.607 -22.028 -17.272 1.00 63.06 87 ILE A CA 1
ATOM 675 C C . ILE A 1 87 ? -7.365 -22.413 -18.080 1.00 63.06 87 ILE A C 1
ATOM 677 O O . ILE A 1 87 ? -6.946 -23.571 -18.061 1.00 63.06 87 ILE A O 1
ATOM 681 N N . GLU A 1 88 ? -6.760 -21.456 -18.780 1.00 69.06 88 GLU A N 1
ATOM 682 C CA . GLU A 1 88 ? -5.558 -21.688 -19.580 1.00 69.06 88 GLU A CA 1
ATOM 683 C C . GLU A 1 88 ? -4.342 -21.966 -18.687 1.00 69.06 88 GLU A C 1
ATOM 685 O O . GLU A 1 88 ? -3.574 -22.890 -18.960 1.00 69.06 88 GLU A O 1
ATOM 690 N N . ALA A 1 89 ? -4.204 -21.232 -17.576 1.00 67.50 89 ALA A N 1
ATOM 691 C CA . ALA A 1 89 ? -3.188 -21.501 -16.557 1.00 67.50 89 ALA A CA 1
ATOM 692 C C . ALA A 1 89 ? -3.301 -22.926 -16.009 1.00 67.50 89 ALA A C 1
ATOM 694 O O . ALA A 1 89 ? -2.317 -23.668 -15.988 1.00 67.50 89 ALA A O 1
ATOM 695 N N . LYS A 1 90 ? -4.521 -23.352 -15.661 1.00 65.00 90 LYS A N 1
ATOM 696 C CA . LYS A 1 90 ? -4.790 -24.707 -15.175 1.00 65.00 90 LYS A CA 1
ATOM 697 C C . LYS A 1 90 ? -4.487 -25.774 -16.230 1.00 65.00 90 LYS A C 1
ATOM 699 O O . LYS A 1 90 ? -3.916 -26.807 -15.892 1.00 65.00 90 LYS A O 1
ATOM 704 N N . ARG A 1 91 ? -4.825 -25.541 -17.506 1.00 69.69 91 ARG A N 1
ATOM 705 C CA . ARG A 1 91 ? -4.486 -26.467 -18.607 1.00 69.69 91 ARG A CA 1
ATOM 706 C C . ARG A 1 91 ? -2.976 -26.641 -18.758 1.00 69.69 91 ARG A C 1
ATOM 708 O O . ARG A 1 91 ? -2.514 -27.780 -18.793 1.00 69.69 91 ARG A O 1
ATOM 715 N N . LYS A 1 92 ? -2.224 -25.535 -18.775 1.00 70.38 92 LYS A N 1
ATOM 716 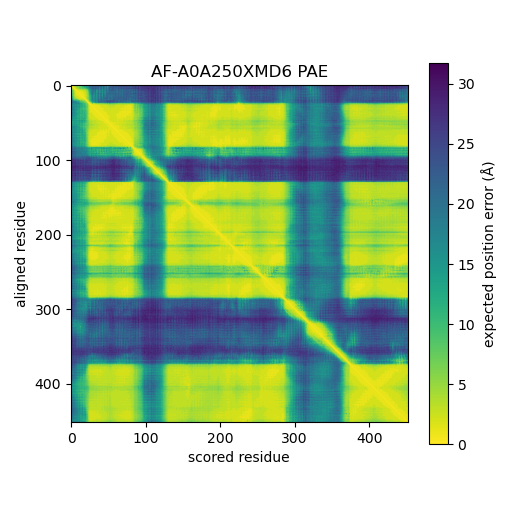C CA . LYS A 1 92 ? -0.755 -25.544 -18.855 1.00 70.38 92 LYS A CA 1
ATOM 717 C C . LYS A 1 92 ? -0.128 -26.274 -17.666 1.00 70.38 92 LYS A C 1
ATOM 719 O O . LYS A 1 92 ? 0.733 -27.124 -17.865 1.00 70.38 92 LYS A O 1
ATOM 724 N N . LEU A 1 93 ? -0.604 -26.010 -16.447 1.00 65.88 93 LEU A N 1
ATOM 725 C CA . LEU A 1 93 ? -0.092 -26.648 -15.228 1.00 65.88 93 LEU A CA 1
ATOM 726 C C . LEU A 1 93 ? -0.335 -28.164 -15.203 1.00 65.88 93 LEU A C 1
ATOM 728 O O . LEU A 1 93 ? 0.504 -28.926 -14.733 1.00 65.88 93 LEU A O 1
ATOM 732 N N . LEU A 1 94 ? -1.466 -28.611 -15.747 1.00 71.12 94 LEU A N 1
ATOM 733 C CA . LEU A 1 94 ? -1.804 -30.029 -15.867 1.00 71.12 94 LEU A CA 1
ATOM 734 C C . LEU A 1 94 ? -1.133 -30.719 -17.072 1.00 71.12 94 LEU A C 1
ATOM 736 O O . LEU A 1 94 ? -1.411 -31.891 -17.324 1.00 71.12 94 LEU A O 1
ATOM 740 N N . GLY A 1 95 ? -0.264 -30.022 -17.816 1.00 65.88 95 GLY A N 1
ATOM 741 C CA . GLY A 1 95 ? 0.454 -30.581 -18.963 1.00 65.88 95 GLY A CA 1
ATOM 742 C C . GLY A 1 95 ? -0.442 -30.913 -20.160 1.00 65.88 95 GLY A C 1
ATOM 743 O O . GLY A 1 95 ? -0.088 -31.770 -20.970 1.00 65.88 95 GLY A O 1
ATOM 744 N N . TYR A 1 96 ? -1.610 -30.272 -20.280 1.00 65.38 96 TYR A N 1
ATOM 745 C CA . TYR A 1 96 ? -2.456 -30.427 -21.461 1.00 65.38 96 TYR A CA 1
ATOM 746 C C . TYR A 1 96 ? -1.854 -29.638 -22.628 1.00 65.38 96 TYR A C 1
ATOM 748 O O . TYR A 1 96 ? -2.002 -28.421 -22.699 1.00 65.38 96 TYR A O 1
ATOM 756 N N . ASN A 1 97 ? -1.192 -30.345 -23.547 1.00 53.41 97 ASN A N 1
ATOM 757 C CA . ASN A 1 97 ? -0.829 -29.805 -24.856 1.00 53.41 97 ASN A CA 1
ATOM 758 C C . ASN A 1 97 ? -2.062 -29.807 -25.772 1.00 53.41 97 ASN A C 1
ATOM 760 O O . ASN A 1 97 ? -2.736 -30.832 -25.906 1.00 53.41 97 ASN A O 1
ATOM 764 N N . ASP A 1 98 ? -2.325 -28.678 -26.433 1.00 53.72 98 ASP A N 1
ATOM 765 C CA . ASP A 1 98 ? -3.473 -28.469 -27.333 1.00 53.72 98 ASP A CA 1
ATOM 766 C C . ASP A 1 98 ? -3.452 -29.354 -28.596 1.00 53.72 98 ASP A C 1
ATOM 768 O O . ASP A 1 98 ? -4.427 -29.393 -29.347 1.00 53.72 98 ASP A O 1
ATOM 772 N N . ASP A 1 99 ? -2.386 -30.127 -28.822 1.00 51.91 99 ASP A N 1
ATOM 773 C CA . ASP A 1 99 ? -2.188 -30.818 -30.095 1.00 51.91 99 ASP A CA 1
ATOM 774 C C . ASP A 1 99 ? -3.160 -31.974 -30.364 1.00 51.91 99 ASP A C 1
ATOM 776 O O . ASP A 1 99 ? -3.328 -32.326 -31.531 1.00 51.91 99 ASP A O 1
ATOM 780 N N . LYS A 1 100 ? -3.851 -32.541 -29.359 1.00 49.31 100 LYS A N 1
ATOM 781 C CA . LYS A 1 100 ? -5.001 -33.452 -29.571 1.00 49.31 100 LYS A CA 1
ATOM 782 C C . LYS A 1 100 ? -5.949 -33.460 -28.365 1.00 49.31 100 LYS A C 1
ATOM 784 O O . LYS A 1 100 ? -5.637 -34.112 -27.367 1.00 49.31 100 LYS A O 1
ATOM 789 N N . PRO A 1 101 ? -7.147 -32.855 -28.443 1.00 46.41 101 PRO A N 1
ATOM 790 C CA . PRO A 1 101 ? -8.154 -33.034 -27.408 1.00 46.41 101 PRO A CA 1
ATOM 791 C C . PRO A 1 101 ? -8.751 -34.442 -27.530 1.00 46.41 101 PRO A C 1
ATOM 793 O O . PRO A 1 101 ? -9.767 -34.642 -28.198 1.00 46.41 101 PRO A O 1
ATOM 796 N N . ASP A 1 102 ? -8.149 -35.440 -26.876 1.00 48.25 102 ASP A N 1
ATOM 797 C CA . ASP A 1 102 ? -8.792 -36.747 -26.696 1.00 48.25 102 ASP A CA 1
ATOM 798 C C . ASP A 1 102 ? -9.869 -36.646 -25.603 1.00 48.25 102 ASP A C 1
ATOM 800 O O . ASP A 1 102 ? -9.773 -37.159 -24.486 1.00 48.25 102 ASP A O 1
ATOM 804 N N . THR A 1 103 ? -10.936 -35.928 -25.949 1.00 49.03 103 THR A N 1
ATOM 805 C CA . THR A 1 103 ? -12.154 -35.725 -25.151 1.00 49.03 103 THR A CA 1
ATOM 806 C C . THR A 1 103 ? -12.827 -37.041 -24.742 1.00 49.03 103 THR A C 1
ATOM 808 O O . THR A 1 103 ? -13.661 -37.050 -23.837 1.00 49.03 103 THR A O 1
ATOM 811 N N . ARG A 1 104 ? -12.436 -38.182 -25.329 1.00 47.81 104 ARG A N 1
ATOM 812 C CA . ARG A 1 104 ? -12.951 -39.510 -24.965 1.00 47.81 104 ARG A CA 1
ATOM 813 C C . ARG A 1 104 ? -12.393 -40.049 -23.646 1.00 47.81 104 ARG A C 1
ATOM 815 O O . ARG A 1 104 ? -13.050 -40.891 -23.033 1.00 47.81 104 ARG A O 1
ATOM 822 N N . LEU A 1 105 ? -11.244 -39.563 -23.166 1.00 46.41 105 LEU A N 1
ATOM 823 C CA . LEU A 1 105 ? -10.672 -40.004 -21.884 1.00 46.41 105 LEU A CA 1
ATOM 824 C C . LEU A 1 105 ? -11.296 -39.308 -20.664 1.00 46.41 105 LEU A C 1
ATOM 826 O O . LEU A 1 105 ? -11.321 -39.895 -19.582 1.00 46.41 105 LEU A O 1
ATOM 830 N N . LEU A 1 106 ? -11.887 -38.123 -20.843 1.00 47.31 106 LEU A N 1
ATOM 831 C CA . LEU A 1 106 ? -12.554 -37.375 -19.767 1.00 47.31 106 LEU A CA 1
ATOM 832 C C . LEU A 1 106 ? -13.928 -37.951 -19.381 1.00 47.31 106 LEU A C 1
ATOM 834 O O . LEU A 1 106 ? -14.389 -37.739 -18.266 1.00 47.31 106 LEU A O 1
ATOM 838 N N . ILE A 1 107 ? -14.562 -38.735 -20.258 1.00 48.78 107 ILE A N 1
ATOM 839 C CA . ILE A 1 107 ? -15.874 -39.355 -19.988 1.00 48.78 107 ILE A CA 1
ATOM 840 C C . ILE A 1 107 ? -15.728 -40.724 -19.293 1.00 48.78 107 ILE A C 1
ATOM 842 O O . ILE A 1 107 ? -16.670 -41.215 -18.676 1.00 48.78 107 ILE A O 1
ATOM 846 N N . LYS A 1 108 ? -14.545 -41.353 -19.342 1.00 45.41 108 LYS A N 1
ATOM 847 C CA . LYS A 1 108 ? -14.359 -42.747 -18.896 1.00 45.41 108 LYS A CA 1
ATOM 848 C C . LYS A 1 108 ? -13.834 -42.941 -17.471 1.00 45.41 108 LYS A C 1
ATOM 850 O O . LYS A 1 108 ? -13.844 -44.075 -16.999 1.00 45.41 108 LYS A O 1
ATOM 855 N N . ARG A 1 109 ? -13.418 -41.890 -16.760 1.00 44.72 109 ARG A N 1
ATOM 856 C CA . ARG A 1 109 ? -13.097 -41.976 -15.322 1.00 44.72 109 ARG A CA 1
ATOM 857 C C . ARG A 1 109 ? -14.250 -41.388 -14.516 1.00 44.72 109 ARG A C 1
ATOM 859 O O . ARG A 1 109 ? -14.276 -40.205 -14.200 1.00 44.72 109 ARG A O 1
ATOM 866 N N . GLY A 1 110 ? -15.248 -42.238 -14.283 1.00 40.47 110 GLY A N 1
ATOM 867 C CA . GLY A 1 110 ? -16.468 -41.916 -13.557 1.00 40.47 110 GLY A CA 1
ATOM 868 C C . GLY A 1 110 ? -16.197 -41.415 -12.140 1.00 40.47 110 GLY A C 1
ATOM 869 O O . GLY A 1 110 ? -15.567 -42.108 -11.351 1.00 40.47 110 GLY A O 1
ATOM 870 N N . ASN A 1 111 ? -16.651 -40.187 -11.884 1.00 44.31 111 ASN A N 1
ATOM 871 C CA . ASN A 1 111 ? -17.333 -39.708 -10.670 1.00 44.31 111 ASN A CA 1
ATOM 872 C C . ASN A 1 111 ? -17.625 -38.203 -10.830 1.00 44.31 111 ASN A C 1
ATOM 874 O O . ASN A 1 111 ? -17.245 -37.374 -10.012 1.00 44.31 111 ASN A O 1
ATOM 878 N N . LEU A 1 112 ? -18.277 -37.832 -11.939 1.00 45.47 112 LEU A N 1
ATOM 879 C CA . LEU A 1 112 ? -18.593 -36.432 -12.267 1.00 45.47 112 LEU A CA 1
ATOM 880 C C . LEU A 1 112 ? -20.044 -36.037 -11.941 1.00 45.47 112 LEU A C 1
ATOM 882 O O . LEU A 1 112 ? -20.467 -34.930 -12.269 1.00 45.47 112 LEU A O 1
ATOM 886 N N . ILE A 1 113 ? -20.810 -36.942 -11.325 1.00 48.34 113 ILE A N 1
ATOM 887 C CA . ILE A 1 113 ? -22.213 -36.693 -10.973 1.00 48.34 113 ILE A CA 1
ATOM 888 C C . ILE A 1 113 ? -22.313 -35.986 -9.609 1.00 48.34 113 ILE A C 1
ATOM 890 O O . ILE A 1 113 ? -23.107 -35.058 -9.495 1.00 48.34 113 ILE A O 1
ATOM 894 N N . ASP A 1 114 ? -21.413 -36.263 -8.656 1.00 45.53 114 ASP A N 1
ATOM 895 C CA . ASP A 1 114 ? -21.366 -35.532 -7.374 1.00 45.53 114 ASP A CA 1
ATOM 896 C C . ASP A 1 114 ? -20.663 -34.168 -7.462 1.00 45.53 114 ASP A C 1
ATOM 898 O O . ASP A 1 114 ? -21.021 -33.231 -6.749 1.00 45.53 114 ASP A O 1
ATOM 902 N N . LEU A 1 115 ? -19.716 -33.988 -8.393 1.00 43.78 115 LEU A N 1
ATOM 903 C CA . LEU A 1 115 ? -19.026 -32.702 -8.537 1.00 43.78 115 LEU A CA 1
ATOM 904 C C . LEU A 1 115 ? -19.946 -31.621 -9.119 1.00 43.78 115 LEU A C 1
ATOM 906 O O . LEU A 1 115 ? -19.850 -30.466 -8.718 1.00 43.78 115 LEU A O 1
ATOM 910 N N . LYS A 1 116 ? -20.865 -31.988 -10.024 1.00 42.88 116 LYS A N 1
ATOM 911 C CA . LYS A 1 116 ? -21.824 -31.049 -10.625 1.00 42.88 116 LYS A CA 1
ATOM 912 C C . LYS A 1 116 ? -22.874 -30.55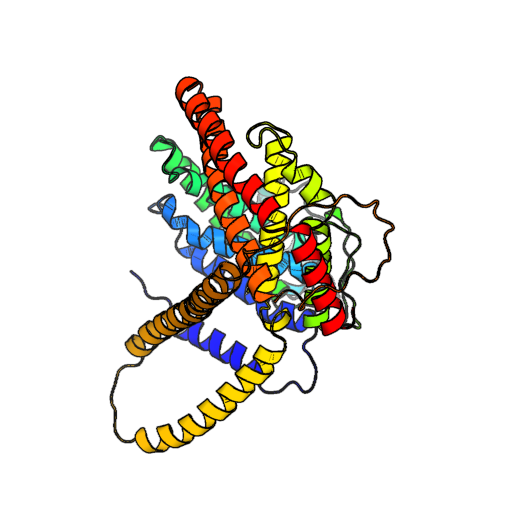7 -9.633 1.00 42.88 116 LYS A C 1
ATOM 914 O O . LYS A 1 116 ? -23.284 -29.412 -9.749 1.00 42.88 116 LYS A O 1
ATOM 919 N N . GLN A 1 117 ? -23.287 -31.365 -8.656 1.00 44.75 117 GLN A N 1
ATOM 920 C CA . GLN A 1 117 ? -24.218 -30.904 -7.618 1.00 44.75 117 GLN A CA 1
ATOM 921 C C . GLN A 1 117 ? -23.522 -30.084 -6.523 1.00 44.75 117 GLN A C 1
ATOM 923 O O . GLN A 1 117 ? -24.119 -29.126 -6.042 1.00 44.75 117 GLN A O 1
ATOM 928 N N . ALA A 1 118 ? -22.250 -30.359 -6.208 1.00 41.22 118 ALA A N 1
ATOM 929 C CA . ALA A 1 118 ? -21.474 -29.547 -5.264 1.00 41.22 118 ALA A CA 1
ATOM 930 C C . ALA A 1 118 ? -20.990 -28.196 -5.841 1.00 41.22 118 ALA A C 1
ATOM 932 O O . ALA A 1 118 ? -20.757 -27.258 -5.088 1.00 41.22 118 ALA A O 1
ATOM 933 N N . THR A 1 119 ? -20.868 -28.062 -7.168 1.00 42.19 119 THR A N 1
ATOM 934 C CA . THR A 1 119 ? -20.454 -26.804 -7.834 1.00 42.19 119 THR A CA 1
ATOM 935 C C . THR A 1 119 ? -21.621 -25.972 -8.383 1.00 42.19 119 THR A C 1
ATOM 937 O O . THR A 1 119 ? -21.453 -24.790 -8.673 1.00 42.19 119 THR A O 1
ATOM 940 N N . SER A 1 120 ? -22.832 -26.532 -8.475 1.00 40.72 120 SER A N 1
ATOM 941 C CA . SER A 1 120 ? -23.974 -25.901 -9.160 1.00 40.72 120 SER A CA 1
ATOM 942 C C . SER A 1 120 ? -24.589 -24.677 -8.462 1.00 40.72 120 SER A C 1
ATOM 944 O O . SER A 1 120 ? -25.392 -24.004 -9.103 1.00 40.72 120 SER A O 1
ATOM 946 N N . SER A 1 121 ? -24.267 -24.358 -7.204 1.00 39.78 121 SER A N 1
ATOM 947 C CA . SER A 1 121 ? -24.845 -23.181 -6.523 1.00 39.78 121 SER A CA 1
ATOM 948 C C . SER A 1 121 ? -23.883 -22.002 -6.337 1.00 39.78 121 SER A C 1
ATOM 950 O O . SER A 1 121 ? -24.344 -20.915 -6.002 1.00 39.78 121 SER A O 1
ATOM 952 N N . VAL A 1 122 ? -22.581 -22.171 -6.607 1.00 42.56 122 VAL A N 1
ATOM 953 C CA . VAL A 1 122 ? -21.570 -21.096 -6.468 1.00 42.56 122 VAL A CA 1
ATOM 954 C C . VAL A 1 122 ? -20.786 -20.845 -7.770 1.00 42.56 122 VAL A C 1
ATOM 956 O O . VAL A 1 122 ? -20.291 -19.742 -7.983 1.00 42.56 122 VAL A O 1
ATOM 959 N N . ALA A 1 123 ? -20.722 -21.808 -8.699 1.00 43.75 123 ALA A N 1
ATOM 960 C CA . ALA A 1 123 ? -19.823 -21.735 -9.858 1.00 43.75 123 ALA A CA 1
ATOM 961 C C . ALA A 1 123 ? -20.400 -21.077 -11.131 1.00 43.75 123 ALA A C 1
ATOM 963 O O . ALA A 1 123 ? -19.659 -20.811 -12.073 1.00 43.75 123 ALA A O 1
ATOM 964 N N . THR A 1 124 ? -21.699 -20.779 -11.222 1.00 40.53 124 THR A N 1
ATOM 965 C CA . THR A 1 124 ? -22.304 -20.481 -12.539 1.00 40.53 124 THR A CA 1
ATOM 966 C C . THR A 1 124 ? -22.207 -19.036 -13.037 1.00 40.53 124 THR A C 1
ATOM 968 O O . THR A 1 124 ? -22.665 -18.788 -14.145 1.00 40.53 124 THR A O 1
ATOM 971 N N . ASN A 1 125 ? -21.578 -18.097 -12.313 1.00 41.97 125 ASN A N 1
ATOM 972 C CA . ASN A 1 125 ? -21.445 -16.700 -12.783 1.00 41.97 125 ASN A CA 1
ATOM 973 C C . ASN A 1 125 ? -20.020 -16.098 -12.742 1.00 41.97 125 ASN A C 1
ATOM 975 O O . ASN A 1 125 ? -19.863 -14.945 -13.130 1.00 41.97 125 ASN A O 1
ATOM 979 N N . LEU A 1 126 ? -18.981 -16.842 -12.336 1.00 45.97 126 LEU A N 1
ATOM 980 C CA . LEU A 1 126 ? -17.599 -16.321 -12.215 1.00 45.97 126 LEU A CA 1
ATOM 981 C C . LEU A 1 126 ? -16.529 -17.127 -12.980 1.00 45.97 126 LEU A C 1
ATOM 983 O O . LEU A 1 126 ? -15.354 -16.781 -12.952 1.00 45.97 126 LEU A O 1
ATOM 987 N N . GLU A 1 127 ? -16.898 -18.200 -13.682 1.00 46.53 127 GLU A N 1
ATOM 988 C CA . GLU A 1 127 ? -15.925 -19.219 -14.105 1.00 46.53 127 GLU A CA 1
ATOM 989 C C . GLU A 1 127 ? -15.305 -19.087 -15.511 1.00 46.53 127 GLU A C 1
ATOM 991 O O . GLU A 1 127 ? -14.667 -20.042 -15.934 1.00 46.53 127 GLU A O 1
ATOM 996 N N . ASN A 1 128 ? -15.398 -17.972 -16.256 1.00 49.44 128 ASN A N 1
ATOM 997 C CA . ASN A 1 128 ? -14.893 -17.995 -17.651 1.00 49.44 128 ASN A CA 1
ATOM 998 C C . ASN A 1 128 ? -13.875 -16.949 -18.123 1.00 49.44 128 ASN A C 1
ATOM 1000 O O . ASN A 1 128 ? -13.398 -17.093 -19.250 1.00 49.44 128 ASN A O 1
ATOM 1004 N N . THR A 1 129 ? -13.453 -15.959 -17.332 1.00 56.34 129 THR A N 1
ATOM 1005 C CA . THR A 1 129 ? -12.539 -14.915 -17.864 1.00 56.34 129 THR A CA 1
ATOM 1006 C C . THR A 1 129 ? -11.563 -14.287 -16.876 1.00 56.34 129 THR A C 1
ATOM 1008 O O . THR A 1 129 ? -10.859 -13.358 -17.268 1.00 56.34 129 THR A O 1
ATOM 1011 N N . ASP A 1 130 ? -11.499 -14.734 -15.623 1.00 73.88 130 ASP A N 1
ATOM 1012 C CA . ASP A 1 130 ? -10.723 -13.995 -14.626 1.00 73.88 130 ASP A CA 1
ATOM 1013 C C . ASP A 1 130 ? -9.219 -14.053 -14.944 1.00 73.88 130 ASP A C 1
ATOM 1015 O O . ASP A 1 130 ? -8.643 -15.117 -15.181 1.00 73.88 130 ASP A O 1
ATOM 1019 N N . ASP A 1 131 ? -8.601 -12.876 -14.992 1.00 90.31 131 ASP A N 1
ATOM 1020 C CA . ASP A 1 131 ? -7.159 -12.684 -15.105 1.00 90.31 131 ASP A CA 1
ATOM 1021 C C . ASP A 1 131 ? -6.500 -13.167 -13.810 1.00 90.31 131 ASP A C 1
ATOM 1023 O O . ASP A 1 131 ? -6.856 -12.705 -12.723 1.00 90.31 131 ASP A O 1
ATOM 1027 N N . LEU A 1 132 ? -5.552 -14.103 -13.908 1.00 93.69 132 LEU A N 1
ATOM 1028 C CA . LEU A 1 132 ? -4.923 -14.711 -12.735 1.00 93.69 132 LEU A CA 1
ATOM 1029 C C . LEU A 1 132 ? -4.274 -13.676 -11.801 1.00 93.69 132 LEU A C 1
ATOM 1031 O O . LEU A 1 132 ? -4.342 -13.857 -10.586 1.00 93.69 132 LEU A O 1
ATOM 1035 N N . LEU A 1 133 ? -3.728 -12.572 -12.328 1.00 95.44 133 LEU A N 1
ATOM 1036 C CA . LEU A 1 133 ? -3.183 -11.494 -11.496 1.00 95.44 133 LEU A CA 1
ATOM 1037 C C . LEU A 1 133 ? -4.271 -10.881 -10.603 1.00 95.44 133 LEU A C 1
ATOM 1039 O O . LEU A 1 133 ? -4.057 -10.691 -9.408 1.00 95.44 133 LEU A O 1
ATOM 1043 N N . LEU A 1 134 ? -5.454 -10.622 -11.169 1.00 94.50 134 LEU A N 1
ATOM 1044 C CA . LEU A 1 134 ? -6.585 -10.034 -10.445 1.00 94.50 134 LEU A CA 1
ATOM 1045 C C . LEU A 1 134 ? -7.160 -10.995 -9.405 1.00 94.50 134 LEU A C 1
ATOM 1047 O O . LEU A 1 134 ? -7.582 -10.560 -8.337 1.00 94.50 134 LEU A O 1
ATOM 1051 N N . VAL A 1 135 ? -7.140 -12.301 -9.681 1.00 94.81 135 VAL A N 1
ATOM 1052 C CA . VAL A 1 135 ? -7.536 -13.311 -8.690 1.00 94.81 135 VAL A CA 1
ATOM 1053 C C . VAL A 1 135 ? -6.575 -13.299 -7.502 1.00 94.81 135 VAL A C 1
ATOM 1055 O O . VAL A 1 135 ? -7.035 -13.205 -6.368 1.00 94.81 135 VAL A O 1
ATOM 1058 N N . ILE A 1 136 ? -5.259 -13.339 -7.746 1.00 96.50 136 ILE A N 1
ATOM 1059 C CA . ILE A 1 136 ? -4.252 -13.266 -6.673 1.00 96.50 136 ILE A CA 1
ATOM 1060 C C . ILE A 1 136 ? -4.449 -11.980 -5.867 1.00 96.50 136 ILE A C 1
ATOM 1062 O O . ILE A 1 136 ? -4.452 -12.002 -4.637 1.00 96.50 136 ILE A O 1
ATOM 1066 N N . ARG A 1 137 ? -4.649 -10.857 -6.565 1.00 96.62 137 ARG A N 1
ATOM 1067 C CA . ARG A 1 137 ? -4.853 -9.547 -5.953 1.00 96.62 137 ARG A CA 1
ATOM 1068 C C . ARG A 1 137 ? -6.080 -9.522 -5.039 1.00 96.62 137 ARG A C 1
ATOM 1070 O O . ARG A 1 137 ? -5.961 -9.006 -3.930 1.00 96.62 137 ARG A O 1
ATOM 1077 N N . ARG A 1 138 ? -7.202 -10.102 -5.477 1.00 96.19 138 ARG A N 1
ATOM 1078 C CA . ARG A 1 138 ? -8.447 -10.217 -4.701 1.00 96.19 138 ARG A CA 1
ATOM 1079 C C . ARG A 1 138 ? -8.266 -11.078 -3.451 1.00 96.19 138 ARG A C 1
ATOM 1081 O O . ARG A 1 138 ? -8.671 -10.656 -2.376 1.00 96.19 138 ARG A O 1
ATOM 1088 N N . ASP A 1 139 ? -7.624 -12.237 -3.578 1.00 97.31 139 ASP A N 1
ATOM 1089 C CA . ASP A 1 139 ? -7.388 -13.143 -2.446 1.00 97.31 139 ASP A CA 1
ATOM 1090 C C . ASP A 1 139 ? -6.476 -12.496 -1.376 1.00 97.31 139 ASP A C 1
ATOM 1092 O O . ASP A 1 139 ? -6.646 -12.727 -0.175 1.00 97.31 139 ASP A O 1
ATOM 1096 N N . LEU A 1 140 ? -5.515 -11.660 -1.800 1.00 97.69 140 LEU A N 1
ATOM 1097 C CA . LEU A 1 140 ? -4.681 -10.853 -0.900 1.00 97.69 140 LEU A CA 1
ATOM 1098 C C . LEU A 1 140 ? -5.453 -9.693 -0.250 1.00 97.69 140 LEU A C 1
ATOM 1100 O O . LEU A 1 140 ? -5.199 -9.395 0.917 1.00 97.69 140 LEU A O 1
ATOM 1104 N N . ASP A 1 141 ? -6.368 -9.037 -0.974 1.00 97.12 141 ASP A N 1
ATOM 1105 C CA . ASP A 1 141 ? -7.232 -7.988 -0.407 1.00 97.12 141 ASP A CA 1
ATOM 1106 C C . ASP A 1 141 ? -8.151 -8.544 0.676 1.00 97.12 141 ASP A C 1
ATOM 1108 O O . ASP A 1 141 ? -8.171 -7.992 1.774 1.00 97.12 141 ASP A O 1
ATOM 1112 N N . GLU A 1 142 ? -8.818 -9.670 0.411 1.00 97.56 142 GLU A N 1
ATOM 1113 C CA . GLU A 1 142 ? -9.664 -10.354 1.395 1.00 97.56 142 GLU A CA 1
ATOM 1114 C C . GLU A 1 142 ? -8.875 -10.663 2.676 1.00 97.56 142 GLU A C 1
ATOM 1116 O O . GLU A 1 142 ? -9.328 -10.380 3.783 1.00 97.56 142 GLU A O 1
ATOM 1121 N N . GLY A 1 143 ? -7.644 -11.161 2.533 1.00 97.94 143 GLY A N 1
ATOM 1122 C CA . GLY A 1 143 ? -6.773 -11.433 3.674 1.00 97.94 143 GLY A CA 1
ATOM 1123 C C . GLY A 1 143 ? -6.370 -10.191 4.448 1.00 97.94 143 GLY A C 1
ATOM 1124 O O . GLY A 1 143 ? -6.375 -10.189 5.678 1.00 97.94 143 GLY A O 1
ATOM 1125 N N . TYR A 1 144 ? -6.016 -9.122 3.736 1.00 97.81 144 TYR A N 1
ATOM 1126 C CA . TYR A 1 144 ? -5.641 -7.854 4.351 1.00 97.81 144 TYR A CA 1
ATOM 1127 C C . TYR A 1 144 ? -6.802 -7.220 5.135 1.00 97.81 144 TYR A C 1
ATOM 1129 O O . TYR A 1 144 ? -6.560 -6.614 6.183 1.00 97.81 144 TYR A O 1
ATOM 1137 N N . GLU A 1 145 ? -8.031 -7.359 4.633 1.00 97.19 145 GLU A N 1
ATOM 1138 C CA . GLU A 1 145 ? -9.263 -6.901 5.282 1.00 97.19 145 GLU A CA 1
ATOM 1139 C C . GLU A 1 145 ? -9.596 -7.755 6.507 1.00 97.19 145 GLU A C 1
ATOM 1141 O O . GLU A 1 145 ? -9.628 -7.228 7.614 1.00 97.19 145 GLU A O 1
ATOM 1146 N N . VAL A 1 146 ? -9.718 -9.078 6.353 1.00 97.88 146 VAL A N 1
ATOM 1147 C CA . VAL A 1 146 ? -10.102 -9.985 7.451 1.00 97.88 146 VAL A CA 1
ATOM 1148 C C . VAL A 1 146 ? -9.088 -9.967 8.600 1.00 97.88 146 VAL A C 1
ATOM 1150 O O . VAL A 1 146 ? -9.471 -9.957 9.770 1.00 97.88 146 VAL A O 1
ATOM 1153 N N . LEU A 1 147 ? -7.784 -9.932 8.303 1.00 97.88 147 LEU A N 1
ATOM 1154 C CA . LEU A 1 147 ? -6.760 -9.768 9.344 1.00 97.88 147 LEU A CA 1
ATOM 1155 C C . LEU A 1 147 ? -6.759 -8.359 9.931 1.00 97.88 147 LEU A C 1
ATOM 1157 O O . LEU A 1 147 ? -6.304 -8.180 11.056 1.00 97.88 147 LEU A O 1
ATOM 1161 N N . GLY A 1 148 ? -7.217 -7.362 9.174 1.00 96.44 148 GLY A N 1
ATOM 1162 C CA . GLY A 1 148 ? -7.392 -6.008 9.670 1.00 96.44 148 GLY A CA 1
ATOM 1163 C C . GLY A 1 148 ? -8.472 -5.933 10.728 1.00 96.44 148 GLY A C 1
ATOM 1164 O O . GLY A 1 148 ? -8.162 -5.532 11.844 1.00 96.44 148 GLY A O 1
ATOM 1165 N N . ASP A 1 149 ? -9.663 -6.432 10.410 1.00 95.19 149 ASP A N 1
ATOM 1166 C CA . ASP A 1 149 ? -10.779 -6.514 11.351 1.00 95.19 149 ASP A CA 1
ATOM 1167 C C . ASP A 1 149 ? -10.363 -7.256 12.629 1.00 95.19 149 ASP A C 1
ATOM 1169 O O . ASP A 1 149 ? -10.641 -6.810 13.740 1.00 95.19 149 ASP A O 1
ATOM 1173 N N . PHE A 1 150 ? -9.647 -8.379 12.489 1.00 97.12 150 PHE A N 1
ATOM 1174 C CA . PHE A 1 150 ? -9.176 -9.140 13.645 1.00 97.12 150 PHE A CA 1
ATOM 1175 C C . PHE A 1 150 ? -8.107 -8.400 14.457 1.00 97.12 150 PHE A C 1
ATOM 1177 O O . PHE A 1 150 ? -8.151 -8.422 15.685 1.00 97.12 150 PHE A O 1
ATOM 1184 N N . GLN A 1 151 ? -7.155 -7.732 13.798 1.00 96.38 151 GLN A N 1
ATOM 1185 C CA . GLN A 1 151 ? -6.126 -6.932 14.468 1.00 96.38 151 GLN A CA 1
ATOM 1186 C C . GLN A 1 151 ? -6.735 -5.745 15.224 1.00 96.38 151 GLN A C 1
ATOM 1188 O O . GLN A 1 151 ? -6.243 -5.388 16.293 1.00 96.38 151 GLN A O 1
ATOM 1193 N N . ASP A 1 152 ? -7.793 -5.138 14.688 1.00 94.50 152 ASP A N 1
ATOM 1194 C CA . ASP A 1 152 ? -8.442 -3.971 15.282 1.00 94.50 152 ASP A CA 1
ATOM 1195 C C . ASP A 1 152 ? -9.097 -4.298 16.643 1.00 94.50 152 ASP A C 1
ATOM 1197 O O . ASP A 1 152 ? -9.332 -3.389 17.440 1.00 94.50 152 ASP A O 1
ATOM 1201 N N . LEU A 1 153 ? -9.269 -5.586 16.986 1.00 93.75 153 LEU A N 1
ATOM 1202 C CA . LEU A 1 153 ? -9.644 -6.030 18.336 1.00 93.75 153 LEU A CA 1
ATOM 1203 C C . LEU A 1 153 ? -8.564 -5.769 19.403 1.00 93.75 153 LEU A C 1
ATOM 1205 O O . LEU A 1 153 ? -8.868 -5.735 20.593 1.00 93.75 153 LEU A O 1
ATOM 1209 N N . ALA A 1 154 ? -7.303 -5.586 19.001 1.00 93.25 154 ALA A N 1
ATOM 1210 C CA . ALA A 1 154 ? -6.213 -5.202 19.902 1.00 93.25 154 ALA A CA 1
ATOM 1211 C C . ALA A 1 154 ? -6.120 -3.684 20.133 1.00 93.25 154 ALA A C 1
ATOM 1213 O O . ALA A 1 154 ? -5.178 -3.201 20.767 1.00 93.25 154 ALA A O 1
ATOM 1214 N N . HIS A 1 155 ? -7.037 -2.901 19.562 1.00 91.38 155 HIS A N 1
ATOM 1215 C CA . HIS A 1 155 ? -6.933 -1.452 19.580 1.00 91.38 155 HIS A CA 1
ATOM 1216 C C . HIS A 1 155 ? -7.078 -0.895 21.003 1.00 91.38 155 HIS A C 1
ATOM 1218 O O . HIS A 1 155 ? -8.108 -1.050 21.647 1.00 91.38 155 HIS A O 1
ATOM 1224 N N . SER A 1 156 ? -6.066 -0.169 21.485 1.00 90.62 156 SER A N 1
ATOM 1225 C CA . SER A 1 156 ? -5.991 0.294 22.880 1.00 90.62 156 SER A CA 1
ATOM 1226 C C . SER A 1 156 ? -7.093 1.269 23.300 1.00 90.62 156 SER A C 1
ATOM 1228 O O . SER A 1 156 ? -7.283 1.493 24.490 1.00 90.62 156 SER A O 1
ATOM 1230 N N . LEU A 1 157 ? -7.763 1.901 22.334 1.00 86.75 157 LEU A N 1
ATOM 1231 C CA . LEU A 1 157 ? -8.838 2.863 22.591 1.00 86.75 157 LEU A CA 1
ATOM 1232 C C . LEU A 1 157 ? -10.226 2.225 22.600 1.00 86.75 157 LEU A C 1
ATOM 1234 O O . LEU A 1 157 ? -11.191 2.967 22.716 1.00 86.75 157 LEU A O 1
ATOM 1238 N N . VAL A 1 158 ? -10.346 0.909 22.413 1.00 87.69 158 VAL A N 1
ATOM 1239 C CA . VAL A 1 158 ? -11.632 0.221 22.272 1.00 87.69 158 VAL A CA 1
ATOM 1240 C C . VAL A 1 158 ? -11.614 -1.093 23.056 1.00 87.69 158 VAL A C 1
ATOM 1242 O O . VAL A 1 158 ? -10.606 -1.793 23.090 1.00 87.69 158 VAL A O 1
ATOM 1245 N N . HIS A 1 159 ? -12.738 -1.437 23.683 1.00 86.94 159 HIS A N 1
ATOM 1246 C CA . HIS A 1 159 ? -12.934 -2.725 24.342 1.00 86.94 159 HIS A CA 1
ATOM 1247 C C . HIS A 1 159 ? -13.899 -3.590 23.532 1.00 86.94 159 HIS A C 1
ATOM 1249 O O . HIS A 1 159 ? -14.974 -3.129 23.158 1.00 86.94 159 HIS A O 1
ATOM 1255 N N . TYR A 1 160 ? -13.506 -4.840 23.294 1.00 88.81 160 TYR A N 1
ATOM 1256 C CA . TYR A 1 160 ? -14.284 -5.825 22.545 1.00 88.81 160 TYR A CA 1
ATOM 1257 C C . TYR A 1 160 ? -14.658 -7.015 23.422 1.00 88.81 160 TYR A C 1
ATOM 1259 O O . TYR A 1 160 ? -13.969 -7.318 24.403 1.00 88.81 160 TYR A O 1
ATOM 1267 N N . GLU A 1 161 ? -15.723 -7.714 23.040 1.00 90.62 161 GLU A N 1
ATOM 1268 C CA . GLU A 1 161 ? -16.169 -8.922 23.724 1.00 90.62 161 GLU A CA 1
ATOM 1269 C C . GLU A 1 161 ? -15.327 -10.135 23.303 1.00 90.62 161 GLU A C 1
ATOM 1271 O O . GLU A 1 161 ? -14.824 -10.232 22.181 1.00 90.62 161 GLU A O 1
ATOM 1276 N N . VAL A 1 162 ? -15.201 -11.127 24.190 1.00 91.19 162 VAL A N 1
ATOM 1277 C CA . VAL A 1 162 ? -14.434 -12.360 23.904 1.00 91.19 162 VAL A CA 1
ATOM 1278 C C . VAL A 1 162 ? -14.996 -13.106 22.687 1.00 91.19 162 VAL A C 1
ATOM 1280 O O . VAL A 1 162 ? -14.239 -13.678 21.903 1.00 91.19 162 VAL A O 1
ATOM 1283 N N . SER A 1 163 ? -16.315 -13.059 22.487 1.00 93.50 163 SER A N 1
ATOM 1284 C CA . SER A 1 163 ? -16.974 -13.668 21.329 1.00 93.50 163 SER A CA 1
ATOM 1285 C C . SER A 1 163 ? -16.547 -13.052 19.994 1.00 93.50 163 SER A C 1
ATOM 1287 O O . SER A 1 163 ? -16.514 -13.762 18.988 1.00 93.50 163 SER A O 1
ATOM 1289 N N . ASP A 1 164 ? -16.188 -11.764 19.968 1.00 93.25 164 ASP A N 1
ATOM 1290 C CA . ASP A 1 164 ? -15.732 -11.092 18.745 1.00 93.25 164 ASP A CA 1
ATOM 1291 C C . ASP A 1 164 ? -14.367 -11.630 18.313 1.00 93.25 164 ASP A C 1
ATOM 1293 O O . ASP A 1 164 ? -14.125 -11.858 17.126 1.00 93.25 164 ASP A O 1
ATOM 1297 N N . VAL A 1 165 ? -13.501 -11.914 19.292 1.00 94.50 165 VAL A N 1
ATOM 1298 C CA . VAL A 1 165 ? -12.185 -12.521 19.066 1.00 94.50 165 VAL A CA 1
ATOM 1299 C C . VAL A 1 165 ? -12.334 -13.892 18.414 1.00 94.50 165 VAL A C 1
ATOM 1301 O O . VAL A 1 165 ? -11.683 -14.162 17.406 1.00 94.50 165 VAL A O 1
ATOM 1304 N N . GLU A 1 166 ? -13.198 -14.755 18.951 1.00 95.50 166 GLU A N 1
ATOM 1305 C CA . GLU A 1 166 ? -13.431 -16.094 18.394 1.00 95.50 166 GLU A CA 1
ATOM 1306 C C . GLU A 1 166 ? -14.026 -16.025 16.981 1.00 95.50 166 GLU A C 1
ATOM 1308 O O . GLU A 1 166 ? -13.562 -16.718 16.069 1.00 95.50 166 GLU A O 1
ATOM 1313 N N . LEU A 1 167 ? -15.010 -15.144 16.775 1.00 96.19 167 LEU A N 1
ATOM 1314 C CA . LEU A 1 167 ? -15.655 -14.955 15.481 1.00 96.19 167 LEU A CA 1
ATOM 1315 C C . LEU A 1 167 ? -14.661 -14.474 14.418 1.00 96.19 167 LEU A C 1
ATOM 1317 O O . LEU A 1 167 ? -14.568 -15.084 13.350 1.00 96.19 167 LEU A O 1
ATOM 1321 N N . LEU A 1 168 ? -13.915 -13.400 14.678 1.00 96.56 168 LEU A N 1
ATOM 1322 C CA . LEU A 1 168 ? -12.986 -12.843 13.693 1.00 96.56 168 LEU A CA 1
ATOM 1323 C C . LEU A 1 168 ? -11.775 -13.756 13.462 1.00 96.56 168 LEU A C 1
ATOM 1325 O O . LEU A 1 168 ? -11.378 -13.929 12.309 1.00 96.56 168 LEU A O 1
ATOM 1329 N N . ARG A 1 169 ? -11.277 -14.457 14.493 1.00 97.69 169 ARG A N 1
ATOM 1330 C CA . ARG A 1 169 ? -10.254 -15.503 14.316 1.00 97.69 169 ARG A CA 1
ATOM 1331 C C . ARG A 1 169 ? -10.739 -16.600 13.371 1.00 97.69 169 ARG A C 1
ATOM 1333 O O . ARG A 1 169 ? -10.011 -16.983 12.457 1.00 97.69 169 ARG A O 1
ATOM 1340 N N . SER A 1 170 ? -11.977 -17.072 13.538 1.00 97.62 170 SER A N 1
ATOM 1341 C CA . SER A 1 170 ? -12.537 -18.109 12.662 1.00 97.62 170 SER A CA 1
ATOM 1342 C C . SER A 1 170 ? -12.587 -17.666 11.193 1.00 97.62 170 SER A C 1
ATOM 1344 O O . SER A 1 170 ? -12.272 -18.457 10.303 1.00 97.62 170 SER A O 1
ATOM 1346 N N . LYS A 1 171 ? -12.876 -16.382 10.923 1.00 97.75 171 LYS A N 1
ATOM 1347 C CA . LYS A 1 171 ? -12.819 -15.817 9.566 1.00 97.75 171 LYS A CA 1
ATOM 1348 C C . LYS A 1 171 ? -11.395 -15.819 9.012 1.00 97.75 171 LYS A C 1
ATOM 1350 O O . LYS A 1 171 ? -11.210 -16.202 7.858 1.00 97.75 171 LYS A O 1
ATOM 1355 N N . CYS A 1 172 ? -10.393 -15.451 9.819 1.00 98.06 172 CYS A N 1
ATOM 1356 C CA . CYS A 1 172 ? -8.987 -15.520 9.408 1.00 98.06 172 CYS A CA 1
ATOM 1357 C C . CYS A 1 172 ? -8.584 -16.944 9.003 1.00 98.06 172 CYS A C 1
ATOM 1359 O O . CYS A 1 172 ? -7.908 -17.119 7.992 1.00 98.06 172 CYS A O 1
ATOM 1361 N N . LEU A 1 173 ? -9.017 -17.958 9.757 1.00 97.94 173 LEU A N 1
ATOM 1362 C CA . LEU A 1 173 ? -8.704 -19.364 9.481 1.00 97.94 173 LEU A CA 1
ATOM 1363 C C . LEU A 1 173 ? -9.397 -19.879 8.213 1.00 97.94 173 LEU A C 1
ATOM 1365 O O . LEU A 1 173 ? -8.773 -20.560 7.399 1.00 97.94 173 LEU A O 1
ATOM 1369 N N . VAL A 1 174 ? -10.661 -19.502 7.996 1.00 97.56 174 VAL A N 1
ATOM 1370 C CA . VAL A 1 174 ? -11.395 -19.830 6.762 1.00 97.56 174 VAL A CA 1
ATOM 1371 C C . VAL A 1 174 ? -10.723 -19.196 5.544 1.00 97.56 174 VAL A C 1
ATOM 1373 O O . VAL A 1 174 ? -10.455 -19.893 4.562 1.00 97.56 174 VAL A O 1
ATOM 1376 N N . TRP A 1 175 ? -10.387 -17.903 5.618 1.00 97.88 175 TRP A N 1
ATOM 1377 C CA . TRP A 1 175 ? -9.645 -17.219 4.557 1.00 97.88 175 TRP A CA 1
ATOM 1378 C C . TRP A 1 175 ? -8.296 -17.899 4.294 1.00 97.88 175 TRP A C 1
ATOM 1380 O O . TRP A 1 175 ? -7.974 -18.198 3.146 1.00 97.88 175 TRP A O 1
ATOM 1390 N N . GLN A 1 176 ? -7.521 -18.202 5.340 1.00 97.62 176 GLN A N 1
ATOM 1391 C CA . GLN A 1 176 ? -6.218 -18.860 5.218 1.00 97.62 176 GLN A CA 1
ATOM 1392 C C . GLN A 1 176 ? -6.342 -20.200 4.476 1.00 97.62 176 GLN A C 1
ATOM 1394 O O . GLN A 1 176 ? -5.566 -20.472 3.556 1.00 97.62 176 GLN A O 1
ATOM 1399 N N . GLN A 1 177 ? -7.337 -21.019 4.831 1.00 96.88 177 GLN A N 1
ATOM 1400 C CA . GLN A 1 177 ? -7.602 -22.291 4.165 1.00 96.88 177 GLN A CA 1
ATOM 1401 C C . GLN A 1 177 ? -7.965 -22.094 2.685 1.00 96.88 177 GLN A C 1
ATOM 1403 O O . GLN A 1 177 ? -7.404 -22.774 1.821 1.00 96.88 177 GLN A O 1
ATOM 1408 N N . HIS A 1 178 ? -8.869 -21.159 2.383 1.00 96.38 178 HIS A N 1
ATOM 1409 C CA . HIS A 1 178 ? -9.275 -20.835 1.012 1.00 96.38 178 HIS A CA 1
ATOM 1410 C C . HIS A 1 178 ? -8.102 -20.321 0.170 1.00 96.38 178 HIS A C 1
ATOM 1412 O O . HIS A 1 178 ? -7.905 -20.768 -0.961 1.00 96.38 178 HIS A O 1
ATOM 1418 N N . PHE A 1 179 ? -7.283 -19.431 0.732 1.00 96.69 179 PHE A N 1
ATOM 1419 C CA . PHE A 1 179 ? -6.116 -18.864 0.068 1.00 96.69 179 PHE A CA 1
ATOM 1420 C C . PHE A 1 179 ? -5.114 -19.954 -0.325 1.00 96.69 179 PHE A C 1
ATOM 1422 O O . PHE A 1 179 ? -4.668 -19.996 -1.471 1.00 96.69 179 PHE A O 1
ATOM 1429 N N . VAL A 1 180 ? -4.786 -20.874 0.593 1.00 96.12 180 VAL A N 1
ATOM 1430 C CA . VAL A 1 180 ? -3.861 -21.988 0.314 1.00 96.12 180 VAL A CA 1
ATOM 1431 C C . VAL A 1 180 ? -4.413 -22.894 -0.788 1.00 96.12 180 VAL A C 1
ATOM 1433 O O . VAL A 1 180 ? -3.688 -23.225 -1.727 1.00 96.12 180 VAL A O 1
ATOM 1436 N N . GLN A 1 181 ? -5.702 -23.237 -0.726 1.00 94.00 181 GLN A N 1
ATOM 1437 C CA . GLN A 1 181 ? -6.357 -24.043 -1.760 1.00 94.00 181 GLN A CA 1
ATOM 1438 C C . GLN A 1 181 ? -6.309 -23.362 -3.134 1.00 94.00 181 GLN A C 1
ATOM 1440 O O . GLN A 1 181 ? -5.954 -24.002 -4.126 1.00 94.00 181 GLN A O 1
ATOM 1445 N N . ASN A 1 182 ? -6.627 -22.067 -3.206 1.00 93.56 182 ASN A N 1
ATOM 1446 C CA . ASN A 1 182 ? -6.574 -21.295 -4.446 1.00 93.56 182 ASN A CA 1
ATOM 1447 C C . ASN A 1 182 ? -5.148 -21.192 -4.993 1.00 93.56 182 ASN A C 1
ATOM 1449 O O . ASN A 1 182 ? -4.932 -21.403 -6.189 1.00 93.56 182 ASN A O 1
ATOM 1453 N N . MET A 1 183 ? -4.180 -20.917 -4.119 1.00 94.75 183 MET A N 1
ATOM 1454 C CA . MET A 1 183 ? -2.768 -20.799 -4.466 1.00 94.75 183 MET A CA 1
ATOM 1455 C C . MET A 1 183 ? -2.243 -22.068 -5.138 1.00 94.75 183 MET A C 1
ATOM 1457 O O . MET A 1 183 ? -1.608 -21.985 -6.194 1.00 94.75 183 MET A O 1
ATOM 1461 N N . GLU A 1 184 ? -2.531 -23.233 -4.557 1.00 91.75 184 GLU A N 1
ATOM 1462 C CA . GLU A 1 184 ? -2.140 -24.530 -5.111 1.00 91.75 184 GLU A CA 1
ATOM 1463 C C . GLU A 1 184 ? -2.910 -24.852 -6.395 1.00 91.75 184 GLU A C 1
ATOM 1465 O O . GLU A 1 184 ? -2.308 -25.187 -7.416 1.00 91.75 184 GLU A O 1
ATOM 1470 N N . ALA A 1 185 ? -4.238 -24.702 -6.380 1.00 89.38 185 ALA A N 1
ATOM 1471 C CA . ALA A 1 185 ? -5.095 -25.081 -7.501 1.00 89.38 185 ALA A CA 1
ATOM 1472 C C . ALA A 1 185 ? -4.876 -24.227 -8.761 1.00 89.38 185 ALA A C 1
ATOM 1474 O O . ALA A 1 185 ? -5.115 -24.705 -9.875 1.00 89.38 185 ALA A O 1
ATOM 1475 N N . ARG A 1 186 ? -4.458 -22.966 -8.595 1.00 91.06 186 ARG A N 1
ATOM 1476 C CA . ARG A 1 186 ? -4.277 -21.994 -9.686 1.00 91.06 186 ARG A CA 1
ATOM 1477 C C . ARG A 1 186 ? -2.807 -21.708 -10.008 1.00 91.06 186 ARG A C 1
ATOM 1479 O O . ARG A 1 186 ? -2.535 -21.060 -11.013 1.00 91.06 186 ARG A O 1
ATOM 1486 N N . GLY A 1 187 ? -1.866 -22.200 -9.199 1.00 93.12 187 GLY A N 1
ATOM 1487 C CA . GLY A 1 187 ? -0.430 -22.085 -9.458 1.00 93.12 187 GLY A CA 1
ATOM 1488 C C . GLY A 1 187 ? 0.136 -20.673 -9.280 1.00 93.12 187 GLY A C 1
ATOM 1489 O O . GLY A 1 187 ? 0.951 -20.248 -10.099 1.00 93.12 187 GLY A O 1
ATOM 1490 N N . TYR A 1 188 ? -0.264 -19.953 -8.222 1.00 95.62 188 TYR A N 1
ATOM 1491 C CA . TYR A 1 188 ? 0.139 -18.552 -7.989 1.00 95.62 188 TYR A CA 1
ATOM 1492 C C . TYR A 1 188 ? 1.661 -18.352 -8.031 1.00 95.62 188 TYR A C 1
ATOM 1494 O O . TYR A 1 188 ? 2.142 -17.453 -8.715 1.00 95.62 188 TYR A O 1
ATOM 1502 N N . ASN A 1 189 ? 2.430 -19.231 -7.379 1.00 94.94 189 ASN A N 1
ATOM 1503 C CA . ASN A 1 189 ? 3.894 -19.133 -7.352 1.00 94.94 189 ASN A CA 1
ATOM 1504 C C . ASN A 1 189 ? 4.518 -19.214 -8.751 1.00 94.94 189 ASN A C 1
ATOM 1506 O O . ASN A 1 189 ? 5.381 -18.407 -9.083 1.00 94.94 189 ASN A O 1
ATOM 1510 N N . ASN A 1 190 ? 4.056 -20.150 -9.584 1.00 94.00 190 ASN A N 1
ATOM 1511 C CA . ASN A 1 190 ? 4.582 -20.320 -10.940 1.00 94.00 190 ASN A CA 1
ATOM 1512 C C . ASN A 1 190 ? 4.290 -19.085 -11.800 1.00 94.00 190 ASN A C 1
ATOM 1514 O O . ASN A 1 190 ? 5.143 -18.646 -12.568 1.00 94.00 190 ASN A O 1
ATOM 1518 N N . PHE A 1 191 ? 3.094 -18.514 -11.645 1.00 95.81 191 PHE A N 1
ATOM 1519 C CA . PHE A 1 191 ? 2.696 -17.301 -12.350 1.00 95.81 191 PHE A CA 1
ATOM 1520 C C . PHE A 1 191 ? 3.546 -16.094 -11.936 1.00 95.81 191 PHE A C 1
ATOM 1522 O O . PHE A 1 191 ? 4.126 -15.432 -12.794 1.00 95.81 191 PHE A O 1
ATOM 1529 N N . LEU A 1 192 ? 3.695 -15.845 -10.630 1.00 96.12 192 LEU A N 1
ATOM 1530 C CA . LEU A 1 192 ? 4.456 -14.696 -10.124 1.00 96.12 192 LEU A CA 1
ATOM 1531 C C . LEU A 1 192 ? 5.961 -14.789 -10.430 1.00 96.12 192 LEU A C 1
ATOM 1533 O O . LEU A 1 192 ? 6.616 -13.756 -10.557 1.00 96.12 192 LEU A O 1
ATOM 1537 N N . GLN A 1 193 ? 6.497 -16.001 -10.609 1.00 96.31 193 GLN A N 1
ATOM 1538 C CA . GLN A 1 193 ? 7.875 -16.257 -11.059 1.00 96.31 193 GLN A CA 1
ATOM 1539 C C . GLN A 1 193 ? 8.072 -16.139 -12.57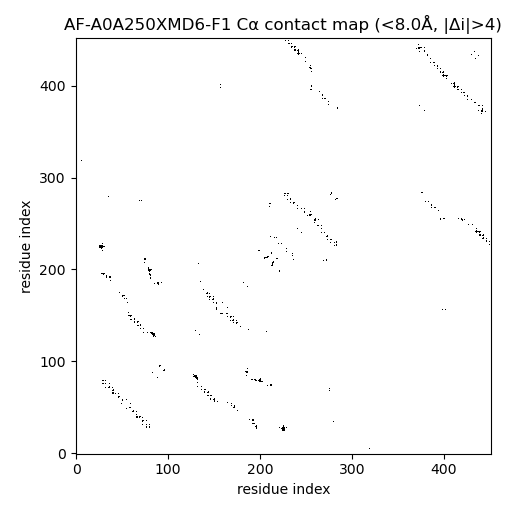9 1.00 96.31 193 GLN A C 1
ATOM 1541 O O . GLN A 1 193 ? 9.182 -16.346 -13.067 1.00 96.31 193 GLN A O 1
ATOM 1546 N N . SER A 1 194 ? 7.021 -15.814 -13.335 1.00 96.12 194 SER A N 1
ATOM 1547 C CA . SER A 1 194 ? 7.058 -15.763 -14.801 1.00 96.12 194 SER A CA 1
ATOM 1548 C C . SER A 1 194 ? 6.653 -14.393 -15.378 1.00 96.12 194 SER A C 1
ATOM 1550 O O . SER A 1 194 ? 5.814 -14.355 -16.284 1.00 96.12 194 SER A O 1
ATOM 1552 N N . PRO A 1 195 ? 7.204 -13.255 -14.900 1.00 96.69 195 PRO A N 1
ATOM 1553 C CA . PRO A 1 195 ? 6.992 -11.978 -15.572 1.00 96.69 195 PRO A CA 1
ATOM 1554 C C . PRO A 1 195 ? 7.592 -12.011 -16.986 1.00 96.69 195 PRO A C 1
ATOM 1556 O O . PRO A 1 195 ? 8.613 -12.651 -17.253 1.00 96.69 195 PRO A O 1
ATOM 1559 N N . SER A 1 196 ? 6.952 -11.309 -17.913 1.00 94.38 196 SER A N 1
ATOM 1560 C CA . SER A 1 196 ? 7.366 -11.238 -19.309 1.00 94.38 196 SER A CA 1
ATOM 1561 C C . SER A 1 196 ? 8.514 -10.255 -19.494 1.00 94.38 196 SER A C 1
ATOM 1563 O O . SER A 1 196 ? 8.335 -9.047 -19.377 1.00 94.38 196 SER A O 1
ATOM 1565 N N . LYS A 1 197 ? 9.693 -10.773 -19.849 1.00 91.06 197 LYS A N 1
ATOM 1566 C CA . LYS A 1 197 ? 10.898 -9.954 -20.061 1.00 91.06 197 LYS A CA 1
ATOM 1567 C C . LYS A 1 197 ? 10.816 -9.003 -21.255 1.00 91.06 197 LYS A C 1
ATOM 1569 O O . LYS A 1 197 ? 11.441 -7.955 -21.235 1.00 91.06 197 LYS A O 1
ATOM 1574 N N . ASN A 1 198 ? 10.051 -9.369 -22.282 1.00 89.31 198 ASN A N 1
ATOM 1575 C CA . ASN A 1 198 ? 10.088 -8.697 -23.585 1.00 89.31 198 ASN A CA 1
ATOM 1576 C C . ASN A 1 198 ? 8.790 -7.953 -23.922 1.00 89.31 198 ASN A C 1
ATOM 1578 O O . ASN A 1 198 ? 8.619 -7.505 -25.053 1.00 89.31 198 ASN A O 1
ATOM 1582 N N . HIS A 1 199 ? 7.832 -7.902 -22.995 1.00 93.75 199 HIS A N 1
ATOM 1583 C CA . HIS A 1 199 ? 6.517 -7.338 -23.272 1.00 93.75 199 HIS A CA 1
ATOM 1584 C C . HIS A 1 199 ? 5.839 -6.866 -21.989 1.00 93.75 199 HIS A C 1
ATOM 1586 O O . HIS A 1 199 ? 5.754 -7.640 -21.033 1.00 93.75 199 HIS A O 1
ATOM 1592 N N . LEU A 1 200 ? 5.334 -5.633 -22.019 1.00 95.69 200 LEU A N 1
ATOM 1593 C CA . LEU A 1 200 ? 4.444 -5.062 -21.015 1.00 95.69 200 LEU A CA 1
ATOM 1594 C C . LEU A 1 200 ? 3.001 -5.237 -21.495 1.00 95.69 200 LEU A C 1
ATOM 1596 O O . LEU A 1 200 ? 2.687 -4.911 -22.638 1.00 95.69 200 LEU A O 1
ATOM 1600 N N . TYR A 1 201 ? 2.142 -5.783 -20.641 1.00 95.38 201 TYR A N 1
ATOM 1601 C CA . TYR A 1 201 ? 0.750 -6.059 -20.975 1.00 95.38 201 TYR A CA 1
ATOM 1602 C C . TYR A 1 201 ? -0.143 -4.901 -20.562 1.00 95.38 201 TYR A C 1
ATOM 1604 O O . TYR A 1 201 ? -0.281 -4.629 -19.368 1.00 95.38 201 TYR A O 1
ATOM 1612 N N . ASP A 1 202 ? -0.825 -4.303 -21.534 1.00 92.19 202 ASP A N 1
ATOM 1613 C CA . ASP A 1 202 ? -1.833 -3.285 -21.262 1.00 92.19 202 ASP A CA 1
ATOM 1614 C C . ASP A 1 202 ? -2.962 -3.826 -20.384 1.00 92.19 202 ASP A C 1
ATOM 1616 O O . ASP A 1 202 ? -3.486 -4.936 -20.579 1.00 92.19 202 ASP A O 1
ATOM 1620 N N . ARG A 1 203 ? -3.380 -2.999 -19.426 1.00 92.75 203 ARG A N 1
ATOM 1621 C CA . ARG A 1 203 ? -4.459 -3.307 -18.491 1.00 92.75 203 ARG A CA 1
ATOM 1622 C C . ARG A 1 203 ? -5.481 -2.174 -18.473 1.00 92.75 203 ARG A C 1
ATOM 1624 O O . ARG A 1 203 ? -5.105 -1.006 -18.466 1.00 92.75 203 ARG A O 1
ATOM 1631 N N . PRO A 1 204 ? -6.788 -2.487 -18.448 1.00 91.88 204 PRO A N 1
ATOM 1632 C CA . PRO A 1 204 ? -7.805 -1.475 -18.207 1.00 91.88 204 PRO A CA 1
ATOM 1633 C C . PRO A 1 204 ? -7.556 -0.766 -16.875 1.00 91.88 204 PRO A C 1
ATOM 1635 O O . PRO A 1 204 ? -7.271 -1.415 -15.875 1.00 91.88 204 PRO A O 1
ATOM 1638 N N . HIS A 1 205 ? -7.782 0.545 -16.825 1.00 91.00 205 HIS A N 1
ATOM 1639 C CA . HIS A 1 205 ? -7.590 1.352 -15.615 1.00 91.00 205 HIS A CA 1
ATOM 1640 C C . HIS A 1 205 ? -8.326 0.805 -14.374 1.00 91.00 205 HIS A C 1
ATOM 1642 O O . HIS A 1 205 ? -7.841 0.910 -13.254 1.00 91.00 205 HIS A O 1
ATOM 1648 N N . LYS A 1 206 ? -9.501 0.185 -14.549 1.00 91.81 206 LYS A N 1
ATOM 1649 C CA . LYS A 1 206 ? -10.264 -0.447 -13.453 1.00 91.81 206 LYS A CA 1
ATOM 1650 C C . LYS A 1 206 ? -9.598 -1.697 -12.854 1.00 91.81 206 LYS A C 1
ATOM 1652 O O . LYS A 1 206 ? -9.957 -2.088 -11.750 1.00 91.81 206 LYS A O 1
ATOM 1657 N N . ASP A 1 207 ? -8.683 -2.313 -13.597 1.00 93.00 207 ASP A N 1
ATOM 1658 C CA . ASP A 1 207 ? -7.937 -3.513 -13.212 1.00 93.00 207 ASP A CA 1
ATOM 1659 C C . ASP A 1 207 ? -6.575 -3.129 -12.590 1.00 93.00 207 ASP A C 1
ATOM 1661 O O . ASP A 1 207 ? -5.812 -3.999 -12.176 1.00 93.00 207 ASP A O 1
ATOM 1665 N N . LEU A 1 208 ? -6.259 -1.828 -12.539 1.00 94.88 208 LEU A N 1
ATOM 1666 C CA . LEU A 1 208 ? -5.047 -1.273 -11.950 1.00 94.88 208 LEU A CA 1
ATOM 1667 C C . LEU A 1 208 ? -5.342 -0.640 -10.592 1.00 94.88 208 LEU A C 1
ATOM 1669 O O . LEU A 1 208 ? -6.418 -0.098 -10.331 1.00 94.88 208 LEU A O 1
ATOM 1673 N N . SER A 1 209 ? -4.339 -0.670 -9.724 1.00 95.12 209 SER A N 1
ATOM 1674 C CA . SER A 1 209 ? -4.416 -0.035 -8.416 1.00 95.12 209 SER A CA 1
ATOM 1675 C C . SER A 1 209 ? -4.452 1.481 -8.547 1.00 95.12 209 SER A C 1
ATOM 1677 O O . SER A 1 209 ? -3.509 2.086 -9.059 1.00 95.12 209 SER A O 1
ATOM 1679 N N . ARG A 1 210 ? -5.489 2.108 -7.980 1.00 93.62 210 ARG A N 1
ATOM 1680 C CA . ARG A 1 210 ? -5.608 3.575 -7.848 1.00 93.62 210 ARG A CA 1
ATOM 1681 C C . ARG A 1 210 ? -4.540 4.218 -6.960 1.00 93.62 210 ARG A C 1
ATOM 1683 O O . ARG A 1 210 ? -4.610 5.404 -6.683 1.00 93.62 210 ARG A O 1
ATOM 1690 N N . LEU A 1 211 ? -3.606 3.431 -6.441 1.00 94.06 211 LEU A N 1
ATOM 1691 C CA . LEU A 1 211 ? -2.492 3.899 -5.627 1.00 94.06 211 LEU A CA 1
ATOM 1692 C C . LEU A 1 211 ? -1.150 3.835 -6.366 1.00 94.06 211 LEU A C 1
ATOM 1694 O O . LEU A 1 211 ? -0.157 4.304 -5.825 1.00 94.06 211 LEU A O 1
ATOM 1698 N N . PHE A 1 212 ? -1.116 3.244 -7.568 1.00 96.62 212 PHE A N 1
ATOM 1699 C CA . PHE A 1 212 ? 0.099 3.074 -8.370 1.00 96.62 212 PHE A CA 1
ATOM 1700 C C . PHE A 1 212 ? -0.153 3.423 -9.842 1.00 96.62 212 PHE A C 1
ATOM 1702 O O . PHE A 1 212 ? -0.107 4.582 -10.194 1.00 96.62 212 PHE A O 1
ATOM 1709 N N . TRP A 1 213 ? -0.459 2.483 -10.732 1.00 96.56 213 TRP A N 1
ATOM 1710 C CA . TRP A 1 213 ? -0.630 2.822 -12.159 1.00 96.56 213 TRP A CA 1
ATOM 1711 C C . TRP A 1 213 ? -2.050 3.254 -12.549 1.00 96.56 213 TRP A C 1
ATOM 1713 O O . TRP A 1 213 ? -2.285 3.671 -13.671 1.00 96.56 213 TRP A O 1
ATOM 1723 N N . GLY A 1 214 ? -3.024 3.122 -11.648 1.00 93.31 214 GLY A N 1
ATOM 1724 C CA . GLY A 1 214 ? -4.439 3.392 -11.916 1.00 93.31 214 GLY A CA 1
ATOM 1725 C C . GLY A 1 214 ? -4.963 4.694 -11.313 1.00 93.31 214 GLY A C 1
ATOM 1726 O O . GLY A 1 214 ? -6.152 4.753 -11.009 1.00 93.31 214 GLY A O 1
ATOM 1727 N N . PHE A 1 215 ? -4.114 5.682 -11.007 1.00 87.06 215 PHE A N 1
ATOM 1728 C CA . PHE A 1 215 ? -4.578 7.011 -10.558 1.00 87.06 215 PHE A CA 1
ATOM 1729 C C . PHE A 1 215 ? -4.446 8.091 -11.639 1.00 87.06 215 PHE A C 1
ATOM 1731 O O . PHE A 1 215 ? -5.225 9.040 -11.648 1.00 87.06 215 PHE A O 1
ATOM 1738 N N . ARG A 1 216 ? -3.498 7.926 -12.567 1.00 86.38 216 ARG A N 1
ATOM 1739 C CA . ARG A 1 216 ? -3.262 8.784 -13.733 1.00 86.38 216 ARG A CA 1
ATOM 1740 C C . ARG A 1 216 ? -3.053 7.923 -14.972 1.00 86.38 216 ARG A C 1
ATOM 1742 O O . ARG A 1 216 ? -2.888 6.711 -14.873 1.00 86.38 216 ARG A O 1
ATOM 1749 N N . ASP A 1 217 ? -3.014 8.565 -16.132 1.00 89.06 217 ASP A N 1
ATOM 1750 C CA . ASP A 1 217 ? -2.643 7.937 -17.404 1.00 89.06 217 ASP A CA 1
ATOM 1751 C C . ASP A 1 217 ? -1.111 7.761 -17.526 1.00 89.06 217 ASP A C 1
ATOM 1753 O O . ASP A 1 217 ? -0.510 8.099 -18.542 1.00 89.06 217 ASP A O 1
ATOM 1757 N N . THR A 1 218 ? -0.466 7.287 -16.453 1.00 93.62 218 THR A N 1
ATOM 1758 C CA . THR A 1 218 ? 0.967 6.965 -16.418 1.00 93.62 218 THR A CA 1
ATOM 1759 C C . THR A 1 218 ? 1.123 5.453 -16.482 1.00 93.62 218 THR A C 1
ATOM 1761 O O . THR A 1 218 ? 0.540 4.736 -15.670 1.00 93.62 218 THR A O 1
ATOM 1764 N N . HIS A 1 219 ? 1.972 4.974 -17.390 1.00 96.31 219 HIS A N 1
ATOM 1765 C CA . HIS A 1 219 ? 2.251 3.550 -17.593 1.00 96.31 219 HIS A CA 1
ATOM 1766 C C . HIS A 1 219 ? 3.761 3.317 -17.667 1.00 96.31 219 HIS A C 1
ATOM 1768 O O . HIS A 1 219 ? 4.492 4.243 -18.026 1.00 96.31 219 HIS A O 1
ATOM 1774 N N . PRO A 1 220 ? 4.254 2.109 -17.346 1.00 97.38 220 PRO A N 1
ATOM 1775 C CA . PRO A 1 220 ? 5.653 1.786 -17.576 1.00 97.38 220 PRO A CA 1
ATOM 1776 C C . PRO A 1 220 ? 5.988 1.803 -19.078 1.00 97.38 220 PRO A C 1
ATOM 1778 O O . PRO A 1 220 ? 5.221 1.301 -19.900 1.00 97.38 220 PRO A O 1
ATOM 1781 N N . ASP A 1 221 ? 7.154 2.343 -19.423 1.00 96.56 221 ASP A N 1
ATOM 1782 C CA . ASP A 1 221 ? 7.690 2.427 -20.781 1.00 96.56 221 ASP A CA 1
ATOM 1783 C C . ASP A 1 221 ? 8.699 1.282 -21.021 1.00 96.56 221 ASP A C 1
ATOM 1785 O O . ASP A 1 221 ? 9.664 1.134 -20.255 1.00 96.56 221 ASP A O 1
ATOM 1789 N N . PRO A 1 222 ? 8.520 0.456 -22.073 1.00 95.50 222 PRO A N 1
ATOM 1790 C CA . PRO A 1 222 ? 9.436 -0.641 -22.390 1.00 95.50 222 PRO A CA 1
ATOM 1791 C C . PRO A 1 222 ? 10.845 -0.186 -22.816 1.00 95.50 222 PRO A C 1
ATOM 1793 O O . PRO A 1 222 ? 11.753 -1.016 -22.861 1.00 95.50 222 PRO A O 1
ATOM 1796 N N . HIS A 1 223 ? 11.040 1.091 -23.149 1.00 95.88 223 HIS A N 1
ATOM 1797 C CA . HIS A 1 223 ? 12.332 1.679 -23.508 1.00 95.88 223 HIS A CA 1
ATOM 1798 C C . HIS A 1 223 ? 13.128 2.178 -22.297 1.00 95.88 223 HIS A C 1
ATOM 1800 O O . HIS A 1 223 ? 14.334 2.403 -22.409 1.00 95.88 223 HIS A O 1
ATOM 1806 N N . LEU A 1 224 ? 12.481 2.323 -21.140 1.00 95.94 224 LEU A N 1
ATOM 1807 C CA . LEU A 1 224 ? 13.132 2.707 -19.895 1.00 95.94 224 LEU A CA 1
ATOM 1808 C C . LEU A 1 224 ? 13.672 1.479 -19.152 1.00 95.94 224 LEU A C 1
ATOM 1810 O O . LEU A 1 224 ? 13.102 0.385 -19.183 1.00 95.94 224 LEU A O 1
ATOM 1814 N N . SER A 1 225 ? 14.761 1.670 -18.402 1.00 94.75 225 SER A N 1
ATOM 1815 C CA . SER A 1 225 ? 15.202 0.660 -17.433 1.00 94.75 225 SER A CA 1
ATOM 1816 C C . SER A 1 225 ? 14.134 0.431 -16.355 1.00 94.75 225 SER A C 1
ATOM 1818 O O . SER A 1 225 ? 13.221 1.238 -16.161 1.00 94.75 225 SER A O 1
ATOM 1820 N N . GLY A 1 226 ? 14.248 -0.660 -15.603 1.00 95.12 226 GLY A N 1
ATOM 1821 C CA . GLY A 1 226 ? 13.367 -0.942 -14.474 1.00 95.12 226 GLY A CA 1
ATOM 1822 C C . GLY A 1 226 ? 13.388 0.179 -13.433 1.00 95.12 226 GLY A C 1
ATOM 1823 O O . GLY A 1 226 ? 12.328 0.630 -13.012 1.00 95.12 226 GLY A O 1
ATOM 1824 N N . TYR A 1 227 ? 14.569 0.686 -13.069 1.00 94.81 227 TYR A N 1
ATOM 1825 C CA . TYR A 1 227 ? 14.674 1.791 -12.110 1.00 94.81 227 TYR A CA 1
ATOM 1826 C C . TYR A 1 227 ? 14.127 3.111 -12.662 1.00 94.81 227 TYR A C 1
ATOM 1828 O O . TYR A 1 227 ? 13.449 3.820 -11.925 1.00 94.81 227 TYR A O 1
ATOM 1836 N N . ALA A 1 228 ? 14.336 3.410 -13.949 1.00 95.94 228 ALA A N 1
ATOM 1837 C CA . ALA A 1 228 ? 13.741 4.589 -14.584 1.00 95.94 228 ALA A CA 1
ATOM 1838 C C . ALA A 1 228 ? 12.202 4.503 -14.610 1.00 95.94 228 ALA A C 1
ATOM 1840 O O . ALA A 1 228 ? 11.526 5.478 -14.303 1.00 95.94 228 ALA A O 1
ATOM 1841 N N . ASN A 1 229 ? 11.634 3.316 -14.851 1.00 97.69 229 ASN A N 1
ATOM 1842 C CA . ASN A 1 229 ? 10.194 3.078 -14.714 1.00 97.69 229 ASN A CA 1
ATOM 1843 C C . ASN A 1 229 ? 9.686 3.285 -13.277 1.00 97.69 229 ASN A C 1
ATOM 1845 O O . ASN A 1 229 ? 8.606 3.835 -13.067 1.00 97.69 229 ASN A O 1
ATOM 1849 N N . MET A 1 230 ? 10.450 2.861 -12.267 1.00 97.56 230 MET A N 1
ATOM 1850 C CA . MET A 1 230 ? 10.087 3.116 -10.869 1.00 97.56 230 MET A CA 1
ATOM 1851 C C . MET A 1 230 ? 10.215 4.603 -10.505 1.00 97.56 230 MET A C 1
ATOM 1853 O O . MET A 1 230 ? 9.385 5.118 -9.758 1.00 97.56 230 MET A O 1
ATOM 1857 N N . ALA A 1 231 ? 11.203 5.311 -11.057 1.00 96.50 231 ALA A N 1
ATOM 1858 C CA . ALA A 1 231 ? 11.336 6.757 -10.919 1.00 96.50 231 ALA A CA 1
ATOM 1859 C C . ALA A 1 231 ? 10.176 7.506 -11.596 1.00 96.50 231 ALA A C 1
ATOM 1861 O O . ALA A 1 231 ? 9.663 8.462 -11.019 1.00 96.50 231 ALA A O 1
ATOM 1862 N N . LEU A 1 232 ? 9.701 7.040 -12.756 1.00 97.75 232 LEU A N 1
ATOM 1863 C CA . LEU A 1 232 ? 8.506 7.561 -13.431 1.00 97.75 232 LEU A CA 1
ATOM 1864 C C . LEU A 1 232 ? 7.248 7.413 -12.564 1.00 97.75 232 LEU A C 1
ATOM 1866 O O . LEU A 1 232 ? 6.488 8.372 -12.397 1.00 97.75 232 LEU A O 1
ATOM 1870 N N . LEU A 1 233 ? 7.053 6.235 -11.960 1.00 97.88 233 LEU A N 1
ATOM 1871 C CA . LEU A 1 233 ? 5.963 6.001 -11.009 1.00 97.88 233 LEU A CA 1
ATOM 1872 C C . LEU A 1 233 ? 6.063 6.943 -9.805 1.00 97.88 233 LEU A C 1
ATOM 1874 O O . LEU A 1 233 ? 5.084 7.589 -9.438 1.00 97.88 233 LEU A O 1
ATOM 1878 N N . LEU A 1 234 ? 7.251 7.032 -9.203 1.00 96.75 234 LEU A N 1
ATOM 1879 C CA . LEU A 1 234 ? 7.495 7.838 -8.010 1.00 96.75 234 LEU A CA 1
ATOM 1880 C C . LEU A 1 234 ? 7.269 9.333 -8.272 1.00 96.75 234 LEU A C 1
ATOM 1882 O O . LEU A 1 234 ? 6.608 9.996 -7.478 1.00 96.75 234 LEU A O 1
ATOM 1886 N N . THR A 1 235 ? 7.748 9.827 -9.415 1.00 96.88 235 THR A N 1
ATOM 1887 C CA . THR A 1 235 ? 7.497 11.178 -9.938 1.00 96.88 235 THR A CA 1
ATOM 1888 C C . THR A 1 235 ? 5.996 11.441 -10.049 1.00 96.88 235 THR A C 1
ATOM 1890 O O . THR A 1 235 ? 5.497 12.409 -9.485 1.00 96.88 235 THR A O 1
ATOM 1893 N N . SER A 1 236 ? 5.250 10.542 -10.700 1.00 96.56 236 SER A N 1
ATOM 1894 C CA . SER A 1 236 ? 3.803 10.713 -10.899 1.00 96.56 236 SER A CA 1
ATOM 1895 C C . SER A 1 236 ? 3.035 10.740 -9.573 1.00 96.56 236 SER A C 1
ATOM 1897 O O . SER A 1 236 ? 2.108 11.529 -9.399 1.00 96.56 236 SER A O 1
ATOM 1899 N N . LEU A 1 237 ? 3.415 9.880 -8.622 1.00 96.25 237 LEU A N 1
ATOM 1900 C CA . LEU A 1 237 ? 2.820 9.846 -7.285 1.00 96.25 237 LEU A CA 1
ATOM 1901 C C . LEU A 1 237 ? 3.142 11.118 -6.487 1.00 96.25 237 LEU A C 1
ATOM 1903 O O . LEU A 1 237 ? 2.300 11.585 -5.723 1.00 96.25 237 LEU A O 1
ATOM 1907 N N . ALA A 1 238 ? 4.347 11.672 -6.648 1.00 96.19 238 ALA A N 1
ATOM 1908 C CA . ALA A 1 238 ? 4.780 12.877 -5.947 1.00 96.19 238 ALA A CA 1
ATOM 1909 C C . ALA A 1 238 ? 4.050 14.114 -6.479 1.00 96.19 238 ALA A C 1
ATOM 1911 O O . ALA A 1 238 ? 3.613 14.943 -5.686 1.00 96.19 238 ALA A O 1
ATOM 1912 N N . GLU A 1 239 ? 3.840 14.197 -7.793 1.00 95.38 239 GLU A N 1
ATOM 1913 C CA . GLU A 1 239 ? 3.015 15.237 -8.415 1.00 95.38 239 GLU A CA 1
ATOM 1914 C C . GLU A 1 239 ? 1.561 15.181 -7.944 1.00 95.38 239 GLU A C 1
ATOM 1916 O O . GLU A 1 239 ? 0.960 16.217 -7.674 1.00 95.38 239 GLU A O 1
ATOM 1921 N N . GLU A 1 240 ? 0.983 13.983 -7.824 1.00 94.44 240 GLU A N 1
ATOM 1922 C CA . GLU A 1 240 ? -0.371 13.821 -7.287 1.00 94.44 240 GLU A CA 1
ATOM 1923 C C . GLU A 1 240 ? -0.444 14.236 -5.818 1.00 94.44 240 GLU A C 1
ATOM 1925 O O . GLU A 1 240 ? -1.357 14.952 -5.413 1.00 94.44 240 GLU A O 1
ATOM 1930 N N . ALA A 1 241 ? 0.543 13.823 -5.021 1.00 93.75 241 ALA A N 1
ATOM 1931 C CA . ALA A 1 241 ? 0.596 14.145 -3.604 1.00 93.75 241 ALA A CA 1
ATOM 1932 C C . ALA A 1 241 ? 0.893 15.627 -3.343 1.00 93.75 241 ALA A C 1
ATOM 1934 O O . ALA A 1 241 ? 0.473 16.142 -2.318 1.00 93.75 241 ALA A O 1
ATOM 1935 N N . GLY A 1 242 ? 1.616 16.310 -4.231 1.00 92.31 242 GLY A N 1
ATOM 1936 C CA . GLY A 1 242 ? 1.957 17.728 -4.092 1.00 92.31 242 GLY A CA 1
ATOM 1937 C C . GLY A 1 242 ? 0.959 18.684 -4.746 1.00 92.31 242 GLY A C 1
ATOM 1938 O O . GLY A 1 242 ? 1.010 19.878 -4.465 1.00 92.31 242 GLY A O 1
ATOM 1939 N N . GLY A 1 243 ? 0.079 18.181 -5.616 1.00 90.62 243 GLY A N 1
ATOM 1940 C CA . GLY A 1 243 ? -0.867 18.985 -6.390 1.00 90.62 243 GLY A CA 1
ATOM 1941 C C . GLY A 1 243 ? -2.163 19.333 -5.649 1.00 90.62 243 GLY A C 1
ATOM 1942 O O . GLY A 1 243 ? -2.207 19.475 -4.424 1.00 90.62 243 GLY A O 1
ATOM 1943 N N . ASP A 1 244 ? -3.253 19.447 -6.413 1.00 83.81 244 ASP A N 1
ATOM 1944 C CA . ASP A 1 244 ? -4.571 19.875 -5.919 1.00 83.81 244 ASP A CA 1
ATOM 1945 C C . ASP A 1 244 ? -5.100 19.004 -4.771 1.00 83.81 244 ASP A C 1
ATOM 1947 O O . ASP A 1 244 ? -5.728 19.518 -3.844 1.00 83.81 244 ASP A O 1
ATOM 1951 N N . VAL A 1 245 ? -4.771 17.707 -4.772 1.00 81.25 245 VAL A N 1
ATOM 1952 C CA . VAL A 1 245 ? -5.190 16.759 -3.729 1.00 81.25 245 VAL A CA 1
ATOM 1953 C C . VAL A 1 245 ? -4.735 17.211 -2.342 1.00 81.25 245 VAL A C 1
ATOM 1955 O O . VAL A 1 245 ? -5.506 17.121 -1.388 1.00 81.25 245 VAL A O 1
ATOM 1958 N N . LEU A 1 246 ? -3.507 17.721 -2.205 1.00 81.81 246 LEU A N 1
ATOM 1959 C CA . LEU A 1 246 ? -3.003 18.203 -0.919 1.00 81.81 246 LEU A CA 1
ATOM 1960 C C . LEU A 1 246 ? -3.676 19.507 -0.501 1.00 81.81 246 LEU A C 1
ATOM 1962 O O . LEU A 1 246 ? -3.993 19.676 0.676 1.00 81.81 246 LEU A O 1
ATOM 1966 N N . THR A 1 247 ? -3.953 20.405 -1.445 1.00 80.56 247 THR A N 1
ATOM 1967 C CA . THR A 1 247 ? -4.723 21.622 -1.157 1.00 80.56 247 THR A CA 1
ATOM 1968 C C . THR A 1 247 ? -6.107 21.280 -0.616 1.00 80.56 247 THR A C 1
ATOM 1970 O O . THR A 1 247 ? -6.488 21.768 0.448 1.00 80.56 247 THR A O 1
ATOM 1973 N N . GLU A 1 248 ? -6.842 20.400 -1.296 1.00 83.38 248 GLU A N 1
ATOM 1974 C CA . GLU A 1 248 ? -8.160 19.943 -0.845 1.00 83.38 248 GLU A CA 1
ATOM 1975 C C . GLU A 1 248 ? -8.076 19.248 0.522 1.00 83.38 248 GLU A C 1
ATOM 1977 O O . GLU A 1 248 ? -8.852 19.550 1.433 1.00 83.38 248 GLU A O 1
ATOM 1982 N N . PHE A 1 249 ? -7.074 18.385 0.706 1.00 82.69 249 PHE A N 1
ATOM 1983 C CA . PHE A 1 249 ? -6.823 17.661 1.951 1.00 82.69 249 PHE A CA 1
ATOM 1984 C C . PHE A 1 249 ? -6.522 18.594 3.136 1.00 82.69 249 PHE A C 1
ATOM 1986 O O . PHE A 1 249 ? -7.078 18.424 4.220 1.00 82.69 249 PHE A O 1
ATOM 1993 N N . LEU A 1 250 ? -5.688 19.622 2.951 1.00 83.31 250 LEU A N 1
ATOM 1994 C CA . LEU A 1 250 ? -5.326 20.589 3.998 1.00 83.31 250 LEU A CA 1
ATOM 1995 C C . LEU A 1 250 ? -6.459 21.549 4.382 1.00 83.31 250 LEU A C 1
ATOM 1997 O O . LEU A 1 250 ? -6.339 22.272 5.383 1.00 83.31 250 LEU A O 1
ATOM 2001 N N . LEU A 1 251 ? -7.524 21.585 3.582 1.00 84.81 251 LEU A N 1
ATOM 2002 C CA . LEU A 1 251 ? -8.734 22.360 3.832 1.00 84.81 251 LEU A CA 1
ATOM 2003 C C . LEU A 1 251 ? -9.822 21.548 4.539 1.00 84.81 251 LEU A C 1
ATOM 2005 O O . LEU A 1 251 ? -10.843 22.129 4.906 1.00 84.81 251 LEU A O 1
ATOM 2009 N N . LEU A 1 252 ? -9.616 20.246 4.774 1.00 84.38 252 LEU A N 1
ATOM 2010 C CA . LEU A 1 252 ? -10.582 19.404 5.471 1.00 84.38 252 LEU A CA 1
ATOM 2011 C C . LEU A 1 252 ? -10.823 19.925 6.896 1.00 84.38 252 LEU A C 1
ATOM 2013 O O . LEU A 1 252 ? -9.929 19.836 7.744 1.00 84.38 252 LEU A O 1
ATOM 2017 N N . PRO A 1 253 ? -12.030 20.435 7.205 1.00 79.00 253 PRO A N 1
ATOM 2018 C CA . PRO A 1 253 ? -12.304 20.998 8.521 1.00 79.00 253 PRO A CA 1
ATOM 2019 C C . PRO A 1 253 ? -12.478 19.902 9.581 1.00 79.00 253 PRO A C 1
ATOM 2021 O O . PRO A 1 253 ? -12.249 20.141 10.764 1.00 79.00 253 PRO A O 1
ATOM 2024 N N . GLN A 1 254 ? -12.927 18.712 9.169 1.00 86.44 254 GLN A N 1
ATOM 2025 C CA . GLN A 1 254 ? -13.299 17.598 10.040 1.00 86.44 254 GLN A CA 1
ATOM 2026 C C . GLN A 1 254 ? -13.007 16.280 9.317 1.00 86.44 254 GLN A C 1
ATOM 2028 O O . GLN A 1 254 ? -13.724 15.922 8.391 1.00 86.44 254 GLN A O 1
ATOM 2033 N N . VAL A 1 255 ? -11.961 15.559 9.726 1.00 90.00 255 VAL A N 1
ATOM 2034 C CA . VAL A 1 255 ? -11.527 14.301 9.076 1.00 90.00 255 VAL A CA 1
ATOM 2035 C C . VAL A 1 255 ? -12.227 13.046 9.607 1.00 90.00 255 VAL A C 1
ATOM 2037 O O . VAL A 1 255 ? -11.921 11.948 9.159 1.00 90.00 255 VAL A O 1
ATOM 2040 N N . TYR A 1 256 ? -13.151 13.197 10.559 1.00 87.75 256 TYR A N 1
ATOM 2041 C CA . TYR A 1 256 ? -13.923 12.097 11.151 1.00 87.75 256 TYR A CA 1
ATOM 2042 C C . TYR A 1 256 ? -15.298 11.883 10.500 1.00 87.75 256 TYR A C 1
ATOM 2044 O O . TYR A 1 256 ? -15.918 10.852 10.729 1.00 87.75 256 TYR A O 1
ATOM 2052 N N . ASN A 1 257 ? -15.776 12.835 9.694 1.00 88.69 257 ASN A N 1
ATOM 2053 C CA . ASN A 1 257 ? -17.050 12.715 8.987 1.00 88.69 257 ASN A CA 1
ATOM 2054 C C . ASN A 1 257 ? -16.834 12.161 7.580 1.00 88.69 257 ASN A C 1
ATOM 2056 O O . ASN A 1 257 ? -15.867 12.517 6.908 1.00 88.69 257 ASN A O 1
ATOM 2060 N N . GLU A 1 258 ? -17.764 11.346 7.094 1.00 88.50 258 GLU A N 1
ATOM 2061 C CA . GLU A 1 258 ? -17.843 11.047 5.664 1.00 88.50 258 GLU A CA 1
ATOM 2062 C C . GLU A 1 258 ? -18.458 12.245 4.914 1.00 88.50 258 GLU A C 1
ATOM 2064 O O . GLU A 1 258 ? -19.436 12.822 5.404 1.00 88.50 258 GLU A O 1
ATOM 2069 N N . PRO A 1 259 ? -17.947 12.644 3.729 1.00 90.94 259 PRO A N 1
ATOM 2070 C CA . PRO A 1 259 ? -16.925 11.985 2.899 1.00 90.94 259 PRO A CA 1
ATOM 2071 C C . PRO A 1 259 ? -15.464 12.400 3.185 1.00 90.94 259 PRO A C 1
ATOM 2073 O O . PRO A 1 259 ? -14.544 11.949 2.498 1.00 90.94 259 PRO A O 1
ATOM 2076 N N . GLN A 1 260 ? -15.219 13.295 4.144 1.00 91.06 260 GLN A N 1
ATOM 2077 C CA . GLN A 1 260 ? -13.884 13.836 4.421 1.00 91.06 260 GLN A CA 1
ATOM 2078 C C . GLN A 1 260 ? -12.912 12.774 4.951 1.00 91.06 260 GLN A C 1
ATOM 2080 O O . GLN A 1 260 ? -11.735 12.804 4.597 1.00 91.06 260 GLN A O 1
ATOM 2085 N N . HIS A 1 261 ? -13.385 11.813 5.751 1.00 91.25 261 HIS A N 1
ATOM 2086 C CA . HIS A 1 261 ? -12.562 10.697 6.230 1.00 91.25 261 HIS A CA 1
ATOM 2087 C C . HIS A 1 261 ? -12.039 9.850 5.067 1.00 91.25 261 HIS A C 1
ATOM 2089 O O . HIS A 1 261 ? -10.848 9.536 5.020 1.00 91.25 261 HIS A O 1
ATOM 2095 N N . SER A 1 262 ? -12.886 9.571 4.073 1.00 91.44 262 SER A N 1
ATOM 2096 C CA . SER A 1 262 ? -12.479 8.895 2.838 1.00 91.44 262 SER A CA 1
ATOM 2097 C C . SER A 1 262 ? -11.380 9.656 2.082 1.00 91.44 262 SER A C 1
ATOM 2099 O O . SER A 1 262 ? -10.397 9.042 1.659 1.00 91.44 262 SER A O 1
ATOM 2101 N N . GLN A 1 263 ? -11.491 10.986 1.954 1.00 92.31 263 GLN A N 1
ATOM 2102 C CA . GLN A 1 263 ? -10.446 11.821 1.338 1.00 92.31 263 GLN A CA 1
ATOM 2103 C C . GLN A 1 263 ? -9.145 11.791 2.149 1.00 92.31 263 GLN A C 1
ATOM 2105 O O . GLN A 1 263 ? -8.066 11.573 1.594 1.00 92.31 263 GLN A O 1
ATOM 2110 N N . PHE A 1 264 ? -9.250 11.917 3.475 1.00 94.00 264 PHE A N 1
ATOM 2111 C CA . PHE A 1 264 ? -8.112 11.828 4.382 1.00 94.00 264 PHE A CA 1
ATOM 2112 C C . PHE A 1 264 ? -7.377 10.488 4.243 1.00 94.00 264 PHE A C 1
ATOM 2114 O O . PHE A 1 264 ? -6.151 10.429 4.109 1.00 94.00 264 PHE A O 1
ATOM 2121 N N . HIS A 1 265 ? -8.135 9.394 4.214 1.00 92.62 265 HIS A N 1
ATOM 2122 C CA . HIS A 1 265 ? -7.595 8.052 4.092 1.00 92.62 265 HIS A CA 1
ATOM 2123 C C . HIS A 1 265 ? -6.964 7.802 2.715 1.00 92.62 265 HIS A C 1
ATOM 2125 O O . HIS A 1 265 ? -5.935 7.126 2.625 1.00 92.62 265 HIS A O 1
ATOM 2131 N N . MET A 1 266 ? -7.543 8.362 1.649 1.00 93.19 266 MET A N 1
ATOM 2132 C CA . MET A 1 266 ? -6.984 8.304 0.299 1.00 93.19 266 MET A CA 1
ATOM 2133 C C . MET A 1 266 ? -5.629 9.014 0.225 1.00 93.19 266 MET A C 1
ATOM 2135 O O . MET A 1 266 ? -4.660 8.404 -0.228 1.00 93.19 266 MET A O 1
ATOM 2139 N N . TYR A 1 267 ? -5.521 10.235 0.756 1.00 95.25 267 TYR A N 1
ATOM 2140 C CA . TYR A 1 267 ? -4.251 10.965 0.780 1.00 95.25 267 TYR A CA 1
ATOM 2141 C C . TYR A 1 267 ? -3.185 10.242 1.618 1.00 95.25 267 TYR A C 1
ATOM 2143 O O . TYR A 1 267 ? -2.055 10.034 1.175 1.00 95.25 267 TYR A O 1
ATOM 2151 N N . ARG A 1 268 ? -3.553 9.727 2.799 1.00 95.69 268 ARG A N 1
ATOM 2152 C CA . ARG A 1 268 ? -2.645 8.903 3.613 1.00 95.69 268 ARG A CA 1
ATOM 2153 C C . ARG A 1 268 ? -2.151 7.663 2.854 1.00 95.69 268 ARG A C 1
ATOM 2155 O O . ARG A 1 268 ? -0.983 7.287 2.972 1.00 95.69 268 ARG A O 1
ATOM 2162 N N . LYS A 1 269 ? -3.023 7.004 2.081 1.00 95.81 269 LYS A N 1
ATOM 2163 C CA . LYS A 1 269 ? -2.647 5.864 1.229 1.00 95.81 269 LYS A CA 1
ATOM 2164 C C . LYS A 1 269 ? -1.716 6.276 0.089 1.00 95.81 269 LYS A C 1
ATOM 2166 O O . LYS A 1 269 ? -0.835 5.485 -0.237 1.00 95.81 269 LYS A O 1
ATOM 2171 N N . LEU A 1 270 ? -1.874 7.471 -0.474 1.00 95.88 270 LEU A N 1
ATOM 2172 C CA . LEU A 1 270 ? -0.979 8.011 -1.496 1.00 95.88 270 LEU A CA 1
ATOM 2173 C C . LEU A 1 270 ? 0.441 8.215 -0.942 1.00 95.88 270 LEU A C 1
ATOM 2175 O O . LEU A 1 270 ? 1.389 7.662 -1.496 1.00 95.88 270 LEU A O 1
ATOM 2179 N N . ILE A 1 271 ? 0.583 8.867 0.221 1.00 96.56 271 ILE A N 1
ATOM 2180 C CA . ILE A 1 271 ? 1.890 9.016 0.892 1.00 96.56 271 ILE A CA 1
ATOM 2181 C C . ILE A 1 271 ? 2.524 7.656 1.203 1.00 96.56 271 ILE A C 1
ATOM 2183 O O . ILE A 1 271 ? 3.712 7.444 0.976 1.00 96.56 271 ILE A O 1
ATOM 2187 N N . ARG A 1 272 ? 1.734 6.688 1.676 1.00 96.88 272 ARG A N 1
ATOM 2188 C CA . ARG A 1 272 ? 2.224 5.321 1.900 1.00 96.88 272 ARG A CA 1
ATOM 2189 C C . ARG A 1 272 ? 2.744 4.667 0.619 1.00 96.88 272 ARG A C 1
ATOM 2191 O O . ARG A 1 272 ? 3.714 3.925 0.687 1.00 96.88 272 ARG A O 1
ATOM 2198 N N . SER A 1 273 ? 2.113 4.937 -0.520 1.00 96.81 273 SER A N 1
ATOM 2199 C CA . SER A 1 273 ? 2.485 4.345 -1.812 1.00 96.81 273 SER A CA 1
ATOM 2200 C C . SER A 1 273 ? 3.796 4.935 -2.334 1.00 96.81 273 SER A C 1
ATOM 2202 O O . SER A 1 273 ? 4.652 4.181 -2.789 1.00 96.81 273 SER A O 1
ATOM 2204 N N . LEU A 1 274 ? 4.017 6.245 -2.145 1.00 96.19 274 LEU A N 1
ATOM 2205 C CA . LEU A 1 274 ? 5.333 6.880 -2.325 1.00 96.19 274 LEU A CA 1
ATOM 2206 C C . LEU A 1 274 ? 6.409 6.172 -1.492 1.00 96.19 274 LEU A C 1
ATOM 2208 O O . LEU A 1 274 ? 7.423 5.717 -2.020 1.00 96.19 274 LEU A O 1
ATOM 2212 N N . LEU A 1 275 ? 6.155 6.025 -0.188 1.00 95.31 275 LEU A N 1
ATOM 2213 C CA . LEU A 1 275 ? 7.088 5.380 0.736 1.00 95.31 275 LEU A CA 1
ATOM 2214 C C . LEU A 1 275 ? 7.330 3.904 0.393 1.00 95.31 275 LEU A C 1
ATOM 2216 O O . LEU A 1 275 ? 8.444 3.426 0.584 1.00 95.31 275 LEU A O 1
ATOM 2220 N N . ALA A 1 276 ? 6.331 3.187 -0.126 1.00 94.56 276 ALA A N 1
ATOM 2221 C CA . ALA A 1 276 ? 6.464 1.791 -0.536 1.00 94.56 276 ALA A CA 1
ATOM 2222 C C . ALA A 1 276 ? 7.418 1.633 -1.731 1.00 94.56 276 ALA A C 1
ATOM 2224 O O . ALA A 1 276 ? 8.306 0.782 -1.689 1.00 94.56 276 ALA A O 1
ATOM 2225 N N . VAL A 1 277 ? 7.298 2.483 -2.759 1.00 95.81 277 VAL A N 1
ATOM 2226 C CA . VAL A 1 277 ? 8.214 2.460 -3.916 1.00 95.81 277 VAL A CA 1
ATOM 2227 C C . VAL A 1 277 ? 9.651 2.725 -3.464 1.00 95.81 277 VAL A C 1
ATOM 2229 O O . VAL A 1 277 ? 10.559 1.980 -3.822 1.00 95.81 277 VAL A O 1
ATOM 2232 N N . VAL A 1 278 ? 9.858 3.724 -2.605 1.00 93.44 278 VAL A N 1
ATOM 2233 C CA . VAL A 1 278 ? 11.185 4.051 -2.053 1.00 93.44 278 VAL A CA 1
ATOM 2234 C C . VAL A 1 278 ? 11.719 2.945 -1.149 1.00 93.44 278 VAL A C 1
ATOM 2236 O O . VAL A 1 278 ? 12.909 2.649 -1.171 1.00 93.44 278 VAL A O 1
ATOM 2239 N N . HIS A 1 279 ? 10.851 2.307 -0.366 1.00 89.69 279 HIS A N 1
ATOM 2240 C CA . HIS A 1 279 ? 11.227 1.181 0.480 1.00 89.69 279 HIS A CA 1
ATOM 2241 C C . HIS A 1 279 ? 11.737 -0.005 -0.346 1.00 89.69 279 HIS A C 1
ATOM 2243 O O . HIS A 1 279 ? 12.732 -0.625 0.029 1.00 89.69 279 HIS A O 1
ATOM 2249 N N . PHE A 1 280 ? 11.081 -0.309 -1.468 1.00 91.00 280 PHE A N 1
ATOM 2250 C CA . PHE A 1 280 ? 11.509 -1.381 -2.364 1.00 91.00 280 PHE A CA 1
ATOM 2251 C C . PHE A 1 280 ? 12.726 -1.005 -3.215 1.00 91.00 280 PHE A C 1
ATOM 2253 O O . PHE A 1 280 ? 13.536 -1.878 -3.523 1.00 91.00 280 PHE A O 1
ATOM 2260 N N . PHE A 1 281 ? 12.879 0.275 -3.564 1.00 92.88 281 PHE A N 1
ATOM 2261 C CA . PHE A 1 281 ? 13.910 0.759 -4.483 1.00 92.88 281 PHE A CA 1
ATOM 2262 C C . PHE A 1 281 ? 14.598 2.032 -3.959 1.00 92.88 281 PHE A C 1
ATOM 2264 O O . PHE A 1 281 ? 14.496 3.096 -4.576 1.00 92.88 281 PHE A O 1
ATOM 2271 N N . PRO A 1 282 ? 15.337 1.951 -2.838 1.00 88.19 282 PRO A N 1
ATOM 2272 C CA . PRO A 1 282 ? 15.979 3.125 -2.238 1.00 88.19 282 PRO A CA 1
ATOM 2273 C C . PRO A 1 282 ? 17.017 3.781 -3.164 1.00 88.19 282 PRO A C 1
ATOM 2275 O O . PRO A 1 282 ? 17.248 4.988 -3.085 1.00 88.19 282 PRO A O 1
ATOM 2278 N N . ASP A 1 283 ? 17.599 3.009 -4.086 1.00 85.75 283 ASP A N 1
ATOM 2279 C CA . ASP A 1 283 ? 18.593 3.476 -5.061 1.00 85.75 283 ASP A CA 1
ATOM 2280 C C . ASP A 1 283 ? 18.023 4.482 -6.078 1.00 85.75 283 ASP A C 1
ATOM 2282 O O . ASP A 1 283 ? 18.785 5.200 -6.720 1.00 85.75 283 ASP A O 1
ATOM 2286 N N . ILE A 1 284 ? 16.691 4.588 -6.203 1.00 89.50 284 ILE A N 1
ATOM 2287 C CA . ILE A 1 284 ? 16.046 5.619 -7.036 1.00 89.50 284 ILE A CA 1
ATOM 2288 C C . ILE A 1 284 ? 16.395 7.017 -6.535 1.00 89.50 284 ILE A C 1
ATOM 2290 O O . ILE A 1 284 ? 16.583 7.931 -7.335 1.00 89.50 284 ILE A O 1
ATOM 2294 N N . ILE A 1 285 ? 16.473 7.174 -5.215 1.00 85.62 285 ILE A N 1
ATOM 2295 C CA . ILE A 1 285 ? 16.683 8.460 -4.554 1.00 85.62 285 ILE A CA 1
ATOM 2296 C C . ILE A 1 285 ? 18.168 8.749 -4.333 1.00 85.62 285 ILE A C 1
ATOM 2298 O O . ILE A 1 285 ? 18.592 9.901 -4.349 1.00 85.62 285 ILE A O 1
ATOM 2302 N N . ILE A 1 286 ? 18.965 7.707 -4.113 1.00 74.56 286 ILE A N 1
ATOM 2303 C CA . ILE A 1 286 ? 20.390 7.834 -3.825 1.00 74.56 286 ILE A CA 1
ATOM 2304 C C . ILE A 1 286 ? 21.143 7.176 -4.985 1.00 74.56 286 ILE A C 1
ATOM 2306 O O . ILE A 1 286 ? 21.602 6.055 -4.830 1.00 74.56 286 ILE A O 1
ATOM 2310 N N . PRO A 1 287 ? 21.311 7.821 -6.150 1.00 60.78 287 PRO A N 1
ATOM 2311 C CA . PRO A 1 287 ? 22.002 7.203 -7.292 1.00 60.78 287 PRO A CA 1
ATOM 2312 C C . PRO A 1 287 ? 23.446 6.779 -6.948 1.00 60.78 287 PRO A C 1
ATOM 2314 O O . PRO A 1 287 ? 23.979 5.810 -7.490 1.00 60.78 287 PRO A O 1
ATOM 2317 N N . ASP A 1 288 ? 24.051 7.442 -5.958 1.00 59.06 288 ASP A N 1
ATOM 2318 C CA . ASP A 1 288 ? 25.365 7.112 -5.405 1.00 59.06 288 ASP A CA 1
ATOM 2319 C C . ASP A 1 288 ? 25.364 5.957 -4.392 1.00 59.06 288 ASP A C 1
ATOM 2321 O O . ASP A 1 288 ? 26.438 5.546 -3.952 1.00 59.06 288 ASP A O 1
ATOM 2325 N N . SER A 1 289 ? 24.221 5.391 -3.992 1.00 51.44 289 SER A N 1
ATOM 2326 C CA . SER A 1 289 ? 24.192 4.195 -3.137 1.00 51.44 289 SER A CA 1
ATOM 2327 C C . SER A 1 289 ? 24.828 3.015 -3.859 1.00 51.44 289 SER A C 1
ATOM 2329 O O . SER A 1 289 ? 25.529 2.241 -3.223 1.00 51.44 289 SER A O 1
ATOM 2331 N N . ILE A 1 290 ? 24.696 2.928 -5.185 1.00 49.16 290 ILE A N 1
ATOM 2332 C CA . ILE A 1 290 ? 25.369 1.927 -6.018 1.00 49.16 290 ILE A CA 1
ATOM 2333 C C . ILE A 1 290 ? 26.883 2.178 -6.031 1.00 49.16 290 ILE A C 1
ATOM 2335 O O . ILE A 1 290 ? 27.662 1.239 -5.870 1.00 49.16 290 ILE A O 1
ATOM 2339 N N . ALA A 1 291 ? 27.326 3.435 -6.145 1.00 46.47 291 ALA A N 1
ATOM 2340 C CA . ALA A 1 291 ? 28.742 3.794 -6.046 1.00 46.47 291 ALA A CA 1
ATOM 2341 C C . ALA A 1 291 ? 29.306 3.530 -4.636 1.00 46.47 291 ALA A C 1
ATOM 2343 O O . ALA A 1 291 ? 30.417 3.018 -4.491 1.00 46.47 291 ALA A O 1
ATOM 2344 N N . ARG A 1 292 ? 28.528 3.800 -3.581 1.00 47.81 292 ARG A N 1
ATOM 2345 C CA . ARG A 1 292 ? 28.883 3.530 -2.180 1.00 47.81 292 ARG A CA 1
ATOM 2346 C C . ARG A 1 292 ? 28.828 2.050 -1.841 1.00 47.81 292 ARG A C 1
ATOM 2348 O O . ARG A 1 292 ? 29.691 1.608 -1.097 1.00 47.81 292 ARG A O 1
ATOM 2355 N N . MET A 1 293 ? 27.895 1.280 -2.393 1.00 48.75 293 MET A N 1
ATOM 2356 C CA . MET A 1 293 ? 27.839 -0.176 -2.264 1.00 48.75 293 MET A CA 1
ATOM 2357 C C . MET A 1 293 ? 29.020 -0.811 -2.991 1.00 48.75 293 MET A C 1
ATOM 2359 O O . MET A 1 293 ? 29.693 -1.619 -2.370 1.00 48.75 293 MET A O 1
ATOM 2363 N N . LYS A 1 294 ? 29.377 -0.358 -4.203 1.00 46.88 294 LYS A N 1
ATOM 2364 C CA . LYS A 1 294 ? 30.616 -0.761 -4.900 1.00 46.88 294 LYS A CA 1
ATOM 2365 C C . LYS A 1 294 ? 31.889 -0.355 -4.143 1.00 46.88 294 LYS A C 1
ATOM 2367 O O . LYS A 1 294 ? 32.872 -1.090 -4.126 1.00 46.88 294 LYS A O 1
ATOM 2372 N N . THR A 1 295 ? 31.884 0.795 -3.467 1.00 43.62 295 THR A N 1
ATOM 2373 C CA . THR A 1 295 ? 33.012 1.247 -2.627 1.00 43.62 295 THR A CA 1
ATOM 2374 C C . THR A 1 295 ? 33.110 0.438 -1.326 1.00 43.62 295 THR A C 1
ATOM 2376 O O . THR A 1 295 ? 34.200 0.026 -0.924 1.00 43.62 295 THR A O 1
ATOM 2379 N N . LEU A 1 296 ? 31.977 0.151 -0.679 1.00 44.41 296 LEU A N 1
ATOM 2380 C CA . LEU A 1 296 ? 31.868 -0.756 0.466 1.00 44.41 296 LEU A CA 1
ATOM 2381 C C . LEU A 1 296 ? 32.253 -2.184 0.071 1.00 44.41 296 LEU A C 1
ATOM 2383 O O . LEU A 1 296 ? 32.906 -2.859 0.853 1.00 44.41 296 LEU A O 1
ATOM 2387 N N . GLU A 1 297 ? 31.927 -2.616 -1.142 1.00 45.59 297 GLU A N 1
ATOM 2388 C CA . GLU A 1 297 ? 32.300 -3.897 -1.740 1.00 45.59 297 GLU A CA 1
ATOM 2389 C C . GLU A 1 297 ? 33.808 -3.980 -1.991 1.00 45.59 297 GLU A C 1
ATOM 2391 O O . GLU A 1 297 ? 34.428 -4.941 -1.543 1.00 45.59 297 GLU A O 1
ATOM 2396 N N . MET A 1 298 ? 34.444 -2.959 -2.581 1.00 44.34 298 MET A N 1
ATOM 2397 C CA . MET A 1 298 ? 35.912 -2.878 -2.671 1.00 44.34 298 MET A CA 1
ATOM 2398 C C . MET A 1 298 ? 36.566 -2.950 -1.285 1.00 44.34 298 MET A C 1
ATOM 2400 O O . MET A 1 298 ? 37.546 -3.667 -1.087 1.00 44.34 298 MET A O 1
ATOM 2404 N N . THR A 1 299 ? 35.994 -2.255 -0.302 1.00 40.78 299 THR A N 1
ATOM 2405 C CA . THR A 1 299 ? 36.520 -2.212 1.070 1.00 40.78 299 THR A CA 1
ATOM 2406 C C . THR A 1 299 ? 36.328 -3.547 1.804 1.00 40.78 299 THR A C 1
ATOM 2408 O O . THR A 1 299 ? 37.213 -4.001 2.529 1.00 40.78 299 THR A O 1
ATOM 2411 N N . LEU A 1 300 ? 35.195 -4.222 1.596 1.00 39.38 300 LEU A N 1
ATOM 2412 C CA . LEU A 1 300 ? 34.889 -5.526 2.189 1.00 39.38 300 LEU A CA 1
ATOM 2413 C C . LEU A 1 300 ? 35.665 -6.662 1.513 1.00 39.38 300 LEU A C 1
ATOM 2415 O O . LEU A 1 300 ? 36.076 -7.585 2.214 1.00 39.38 300 LEU A O 1
ATOM 2419 N N . SER A 1 301 ? 35.931 -6.569 0.209 1.00 45.59 301 SER A N 1
ATOM 2420 C CA . SER A 1 301 ? 36.765 -7.513 -0.551 1.00 45.59 301 SER A CA 1
ATOM 2421 C C . SER A 1 301 ? 38.222 -7.471 -0.082 1.00 45.59 301 SER A C 1
ATOM 2423 O O . SER A 1 301 ? 38.800 -8.517 0.208 1.00 45.59 301 SER A O 1
ATOM 2425 N N . LEU A 1 302 ? 38.767 -6.265 0.132 1.00 42.62 302 LEU A N 1
ATOM 2426 C CA . LEU A 1 302 ? 40.072 -6.065 0.780 1.00 42.62 302 LEU A CA 1
ATOM 2427 C C . LEU A 1 302 ? 40.092 -6.645 2.208 1.00 42.62 302 LEU A C 1
ATOM 2429 O O . LEU A 1 302 ? 41.071 -7.259 2.626 1.00 42.62 302 LEU A O 1
ATOM 2433 N N . SER A 1 303 ? 38.982 -6.534 2.948 1.00 44.25 303 SER A N 1
ATOM 2434 C CA . SER A 1 303 ? 38.876 -7.118 4.294 1.00 44.25 303 SER A CA 1
ATOM 2435 C C . SER A 1 303 ? 38.735 -8.649 4.300 1.00 44.25 303 SER A C 1
ATOM 2437 O O . SER A 1 303 ? 39.115 -9.291 5.279 1.00 44.25 303 SER A O 1
ATOM 2439 N N . GLN A 1 304 ? 38.186 -9.257 3.239 1.00 41.47 304 GLN A N 1
ATOM 2440 C CA . GLN A 1 304 ? 38.044 -10.712 3.128 1.00 41.47 304 GLN A CA 1
ATOM 2441 C C . GLN A 1 304 ? 39.380 -11.402 2.844 1.00 41.47 304 GLN A C 1
ATOM 2443 O O . GLN A 1 304 ? 39.601 -12.491 3.378 1.00 41.47 304 GLN A O 1
ATOM 2448 N N . GLU A 1 305 ? 40.288 -10.768 2.098 1.00 50.91 305 GLU A N 1
ATOM 2449 C CA . GLU A 1 305 ? 41.680 -11.224 1.968 1.00 50.91 305 GLU A CA 1
ATOM 2450 C C . GLU A 1 305 ? 42.409 -11.178 3.326 1.00 50.91 305 GLU A C 1
ATOM 2452 O O . GLU A 1 305 ? 43.034 -12.163 3.732 1.00 50.91 305 GLU A O 1
ATOM 2457 N N . ASP A 1 306 ? 42.207 -10.112 4.108 1.00 41.72 306 ASP A N 1
ATOM 2458 C CA . ASP A 1 306 ? 42.726 -9.994 5.481 1.00 41.72 306 ASP A CA 1
ATOM 2459 C C . ASP A 1 306 ? 42.101 -11.012 6.459 1.00 41.72 306 ASP A C 1
ATOM 2461 O O . ASP A 1 306 ? 42.768 -11.558 7.349 1.00 41.72 306 ASP A O 1
ATOM 2465 N N . LEU A 1 307 ? 40.806 -11.308 6.307 1.00 36.88 307 LEU A N 1
ATOM 2466 C CA . LEU A 1 307 ? 40.090 -12.298 7.115 1.00 36.88 307 LEU A CA 1
ATOM 2467 C C . LEU A 1 307 ? 40.467 -13.732 6.741 1.00 36.88 307 LEU A C 1
ATOM 2469 O O . LEU A 1 307 ? 40.513 -14.581 7.633 1.00 36.88 307 LEU A O 1
ATOM 2473 N N . HIS A 1 308 ? 40.793 -14.016 5.478 1.00 47.25 308 HIS A N 1
ATOM 2474 C CA . HIS A 1 308 ? 41.339 -15.312 5.069 1.00 47.25 308 HIS A CA 1
ATOM 2475 C C . HIS A 1 308 ? 42.703 -15.584 5.715 1.00 47.25 308 HIS A C 1
ATOM 2477 O O . HIS A 1 308 ? 42.985 -16.729 6.073 1.00 47.25 308 HIS A O 1
ATOM 2483 N N . HIS A 1 309 ? 43.489 -14.537 5.983 1.00 49.66 309 HIS A N 1
ATOM 2484 C CA . HIS A 1 309 ? 44.723 -14.651 6.757 1.00 49.66 309 HIS A CA 1
ATOM 2485 C C . HIS A 1 309 ? 44.494 -14.903 8.261 1.00 49.66 309 HIS A C 1
ATOM 2487 O O . HIS A 1 309 ? 45.303 -15.583 8.894 1.00 49.66 309 HIS A O 1
ATOM 2493 N N . LYS A 1 310 ? 43.379 -14.423 8.836 1.00 42.47 310 LYS A N 1
ATOM 2494 C CA . LYS A 1 310 ? 43.031 -14.589 10.268 1.00 42.47 310 LYS A CA 1
ATOM 2495 C C . LYS A 1 310 ? 42.157 -15.812 10.587 1.00 42.47 310 LYS A C 1
ATOM 2497 O O . LYS A 1 310 ? 42.118 -16.257 11.738 1.00 42.47 310 LYS A O 1
ATOM 2502 N N . ARG A 1 311 ? 41.483 -16.398 9.589 1.00 36.66 311 ARG A N 1
ATOM 2503 C CA . ARG A 1 311 ? 40.554 -17.541 9.730 1.00 36.66 311 ARG A CA 1
ATOM 2504 C C . ARG A 1 311 ? 41.196 -18.854 10.186 1.00 36.66 311 ARG A C 1
ATOM 2506 O O . ARG A 1 311 ? 40.475 -19.789 10.518 1.00 36.66 311 ARG A O 1
ATOM 2513 N N . SER A 1 312 ? 42.519 -18.927 10.282 1.00 42.75 312 SER A N 1
ATOM 2514 C CA . SER A 1 312 ? 43.239 -20.076 10.842 1.00 42.75 312 SER A CA 1
ATOM 2515 C C . SER A 1 312 ? 43.092 -20.240 12.368 1.00 42.75 312 SER A C 1
ATOM 2517 O O . SER A 1 312 ? 43.671 -21.174 12.918 1.00 42.75 312 SER A O 1
ATOM 2519 N N . SER A 1 313 ? 42.326 -19.386 13.071 1.00 40.75 313 SER A N 1
ATOM 2520 C CA . SER A 1 313 ? 42.391 -19.315 14.544 1.00 40.75 313 SER A CA 1
ATOM 2521 C C . SER A 1 313 ? 41.085 -19.269 15.356 1.00 40.75 313 SER A C 1
ATOM 2523 O O . SER A 1 313 ? 41.180 -19.254 16.581 1.00 40.75 313 SER A O 1
ATOM 2525 N N . LEU A 1 314 ? 39.872 -19.304 14.784 1.00 38.97 314 LEU A N 1
ATOM 2526 C CA . LEU A 1 314 ? 38.648 -19.124 15.595 1.00 38.97 314 LEU A CA 1
ATOM 2527 C C . LEU A 1 314 ? 37.541 -20.156 15.324 1.00 38.97 314 LEU A C 1
ATOM 2529 O O . LEU A 1 314 ? 37.075 -20.322 14.200 1.00 38.97 314 LEU A O 1
ATOM 2533 N N . LYS A 1 315 ? 37.101 -20.818 16.407 1.00 42.72 315 LYS A N 1
ATOM 2534 C CA . LYS A 1 315 ? 35.931 -21.707 16.490 1.00 42.72 315 LYS A CA 1
ATOM 2535 C C . LYS A 1 315 ? 34.784 -20.962 17.185 1.00 42.72 315 LYS A C 1
ATOM 2537 O O . LYS A 1 315 ? 34.768 -20.905 18.409 1.00 42.72 315 LYS A O 1
ATOM 2542 N N . PHE A 1 316 ? 33.821 -20.435 16.435 1.00 38.31 316 PHE A N 1
ATOM 2543 C CA . PHE A 1 316 ? 32.541 -19.967 16.984 1.00 38.31 316 PHE A CA 1
ATOM 2544 C C . PHE A 1 316 ? 31.374 -20.442 16.113 1.00 38.31 316 PHE A C 1
ATOM 2546 O O . PHE A 1 316 ? 31.532 -20.646 14.908 1.00 38.31 316 PHE A O 1
ATOM 2553 N N . SER A 1 317 ? 30.218 -20.678 16.740 1.00 42.59 317 SER A N 1
ATOM 2554 C CA . SER A 1 317 ? 29.014 -21.190 16.088 1.00 42.59 317 SER A CA 1
ATOM 2555 C C . SER A 1 317 ? 28.248 -20.077 15.359 1.00 42.59 317 SER A C 1
ATOM 2557 O O . SER A 1 317 ? 27.960 -19.012 15.898 1.00 42.59 317 SER A O 1
ATOM 2559 N N . VAL A 1 318 ? 27.903 -20.370 14.106 1.00 39.75 318 VAL A N 1
ATOM 2560 C CA . VAL A 1 318 ? 27.275 -19.493 13.100 1.00 39.75 318 VAL A CA 1
ATOM 2561 C C . VAL A 1 318 ? 25.938 -18.819 13.511 1.00 39.75 318 VAL A C 1
ATOM 2563 O O . VAL A 1 318 ? 25.702 -17.702 13.052 1.00 39.75 318 VAL A O 1
ATOM 2566 N N . PRO A 1 319 ? 25.063 -19.392 14.367 1.00 38.12 319 PRO A N 1
ATOM 2567 C CA . PRO A 1 319 ? 23.745 -18.796 14.641 1.00 38.12 319 PRO A CA 1
ATOM 2568 C C . PRO A 1 319 ? 23.759 -17.477 15.433 1.00 38.12 319 PRO A C 1
ATOM 2570 O O . PRO A 1 319 ? 22.963 -16.589 15.137 1.00 38.12 319 PRO A O 1
ATOM 2573 N N . THR A 1 320 ? 24.658 -17.311 16.409 1.00 41.06 320 THR A N 1
ATOM 2574 C CA . THR A 1 320 ? 24.712 -16.096 17.253 1.00 41.06 320 THR A CA 1
ATOM 2575 C C . THR A 1 320 ? 25.195 -14.885 16.456 1.00 41.06 320 THR A C 1
ATOM 2577 O O . THR A 1 320 ? 24.663 -13.787 16.583 1.00 41.06 320 THR A O 1
ATOM 2580 N N . MET A 1 321 ? 26.137 -15.124 15.544 1.00 41.06 321 MET A N 1
ATOM 2581 C CA . MET A 1 321 ? 26.746 -14.097 14.704 1.00 41.06 321 MET A CA 1
ATOM 2582 C C . MET A 1 321 ? 25.740 -13.471 13.722 1.00 41.06 321 MET A C 1
ATOM 2584 O O . MET A 1 321 ? 25.849 -12.295 13.398 1.00 41.06 321 MET A O 1
ATOM 2588 N N . LEU A 1 322 ? 24.743 -14.239 13.265 1.00 43.28 322 LEU A N 1
ATOM 2589 C CA . LEU A 1 322 ? 23.714 -13.775 12.325 1.00 43.28 322 LEU A CA 1
ATOM 2590 C C . LEU A 1 322 ? 22.614 -12.950 13.001 1.00 43.28 322 LEU A C 1
ATOM 2592 O O . LEU A 1 322 ? 22.159 -11.969 12.420 1.00 43.28 322 LEU A O 1
ATOM 2596 N N . LEU A 1 323 ? 22.224 -13.301 14.231 1.00 43.44 323 LEU A N 1
ATOM 2597 C CA . LEU A 1 323 ? 21.252 -12.520 15.002 1.00 43.44 323 LEU A CA 1
ATOM 2598 C C . LEU A 1 323 ? 21.838 -11.156 15.404 1.00 43.44 323 LEU A C 1
ATOM 2600 O O . LEU A 1 323 ? 21.183 -10.125 15.263 1.00 43.44 323 LEU A O 1
ATOM 2604 N N . GLU A 1 324 ? 23.103 -11.151 15.832 1.00 44.28 324 GLU A N 1
ATOM 2605 C CA . GLU A 1 324 ? 23.865 -9.930 16.107 1.00 44.28 324 GLU A CA 1
ATOM 2606 C C . GLU A 1 324 ? 24.073 -9.097 14.834 1.00 44.28 324 GLU A C 1
ATOM 2608 O O . GLU A 1 324 ? 24.031 -7.869 14.887 1.00 44.28 324 GLU A O 1
ATOM 2613 N N . TRP A 1 325 ? 24.232 -9.741 13.672 1.00 46.72 325 TRP A N 1
ATOM 2614 C CA . TRP A 1 325 ? 24.383 -9.054 12.389 1.00 46.72 325 TRP A CA 1
ATOM 2615 C C . TRP A 1 325 ? 23.078 -8.424 11.886 1.00 46.72 325 TRP A C 1
ATOM 2617 O O . TRP A 1 325 ? 23.102 -7.265 11.479 1.00 46.72 325 TRP A O 1
ATOM 2627 N N . GLU A 1 326 ? 21.934 -9.114 11.965 1.00 41.88 326 GLU A N 1
ATOM 2628 C CA . GLU A 1 326 ? 20.629 -8.544 11.586 1.00 41.88 326 GLU A CA 1
ATOM 2629 C C . GLU A 1 326 ? 20.242 -7.376 12.509 1.00 41.88 326 GLU A C 1
ATOM 2631 O O . GLU A 1 326 ? 19.816 -6.318 12.039 1.00 41.88 326 GLU A O 1
ATOM 2636 N N . GLN A 1 327 ? 20.462 -7.522 13.821 1.00 45.88 327 GLN A N 1
ATOM 2637 C CA . GLN A 1 327 ? 20.282 -6.428 14.778 1.00 45.88 327 GLN A CA 1
ATOM 2638 C C . GLN A 1 327 ? 21.253 -5.276 14.497 1.00 45.88 327 GLN A C 1
ATOM 2640 O O . GLN A 1 327 ? 20.841 -4.119 14.515 1.00 45.88 327 GLN A O 1
ATOM 2645 N N . SER A 1 328 ? 22.513 -5.567 14.152 1.00 43.75 328 SER A N 1
ATOM 2646 C CA . SER A 1 328 ? 23.496 -4.553 13.756 1.00 43.75 328 SER A CA 1
ATOM 2647 C C . SER A 1 328 ? 23.098 -3.829 12.468 1.00 43.75 328 SER A C 1
ATOM 2649 O O . SER A 1 328 ? 23.276 -2.617 12.391 1.00 43.75 328 SER A O 1
ATOM 2651 N N . LEU A 1 329 ? 22.528 -4.519 11.475 1.00 41.75 329 LEU A N 1
ATOM 2652 C CA . LEU A 1 329 ? 22.075 -3.914 10.219 1.00 41.75 329 LEU A CA 1
ATOM 2653 C C . LEU A 1 329 ? 20.871 -2.991 10.455 1.00 41.75 329 LEU A C 1
ATOM 2655 O O . LEU A 1 329 ? 20.890 -1.843 10.017 1.00 41.75 329 LEU A O 1
ATOM 2659 N N . ARG A 1 330 ? 19.869 -3.445 11.223 1.00 42.94 330 ARG A N 1
ATOM 2660 C CA . ARG A 1 330 ? 18.716 -2.618 11.627 1.00 42.94 330 ARG A CA 1
ATOM 2661 C C . ARG A 1 330 ? 19.148 -1.399 12.445 1.00 42.94 330 ARG A C 1
ATOM 2663 O O . ARG A 1 330 ? 18.673 -0.297 12.185 1.00 42.94 330 ARG A O 1
ATOM 2670 N N . LEU A 1 331 ? 20.084 -1.574 13.382 1.00 42.88 331 LEU A N 1
ATOM 2671 C CA . LEU A 1 331 ? 20.649 -0.480 14.176 1.00 42.88 331 LEU A CA 1
ATOM 2672 C C . LEU A 1 331 ? 21.472 0.486 13.320 1.00 42.88 331 LEU A C 1
ATOM 2674 O O . LEU A 1 331 ? 21.375 1.687 13.528 1.00 42.88 331 LEU A O 1
ATOM 2678 N N . LYS A 1 332 ? 22.241 0.005 12.337 1.00 42.91 332 LYS A N 1
ATOM 2679 C CA . LYS A 1 332 ? 23.015 0.859 11.421 1.00 42.91 332 LYS A CA 1
ATOM 2680 C C . LYS A 1 332 ? 22.116 1.655 10.488 1.00 42.91 332 LYS A C 1
ATOM 2682 O O . LYS A 1 332 ? 22.351 2.843 10.331 1.00 42.91 332 LYS A O 1
ATOM 2687 N N . ILE A 1 333 ? 21.071 1.043 9.935 1.00 42.69 333 ILE A N 1
ATOM 2688 C CA . ILE A 1 333 ? 20.056 1.747 9.142 1.00 42.69 333 ILE A CA 1
ATOM 2689 C C . ILE A 1 333 ? 19.373 2.806 10.020 1.00 42.69 333 ILE A C 1
ATOM 2691 O O . ILE A 1 333 ? 19.366 3.982 9.672 1.00 42.69 333 ILE A O 1
ATOM 2695 N N . SER A 1 334 ? 18.919 2.430 11.220 1.00 42.56 334 SER A N 1
ATOM 2696 C CA . SER A 1 334 ? 18.333 3.368 12.185 1.00 42.56 334 SER A CA 1
ATOM 2697 C C . SER A 1 334 ? 19.298 4.477 12.627 1.00 42.56 334 SER A C 1
ATOM 2699 O O . SER A 1 334 ? 18.845 5.579 12.914 1.00 42.56 334 SER A O 1
ATOM 2701 N N . HIS A 1 335 ? 20.605 4.214 12.702 1.00 42.88 335 HIS A N 1
ATOM 2702 C CA . HIS A 1 335 ? 21.628 5.193 13.074 1.00 42.88 335 HIS A CA 1
ATOM 2703 C C . HIS A 1 335 ? 22.012 6.102 11.901 1.00 42.88 335 HIS A C 1
ATOM 2705 O O . HIS A 1 335 ? 22.329 7.263 12.125 1.00 42.88 335 HIS A O 1
ATOM 2711 N N . ILE A 1 336 ? 21.964 5.615 10.658 1.00 44.16 336 ILE A N 1
ATOM 2712 C CA . ILE A 1 336 ? 22.120 6.449 9.458 1.00 44.16 336 ILE A CA 1
ATOM 2713 C C . ILE A 1 336 ? 20.980 7.472 9.418 1.00 44.16 336 ILE A C 1
ATOM 2715 O O . ILE A 1 336 ? 21.252 8.670 9.402 1.00 44.16 336 ILE A O 1
ATOM 2719 N N . PHE A 1 337 ? 19.730 7.020 9.551 1.00 42.84 337 PHE A N 1
ATOM 2720 C CA . PHE A 1 337 ? 18.567 7.913 9.630 1.00 42.84 337 PHE A CA 1
ATOM 2721 C C . PHE A 1 337 ? 18.570 8.785 10.905 1.00 42.84 337 PHE A C 1
ATOM 2723 O O . PHE A 1 337 ? 18.252 9.968 10.864 1.00 42.84 337 PHE A O 1
ATOM 2730 N N . GLY A 1 338 ? 19.009 8.255 12.052 1.00 38.28 338 GLY A N 1
ATOM 2731 C CA . GLY A 1 338 ? 19.103 9.014 13.307 1.00 38.28 338 GLY A CA 1
ATOM 2732 C C . GLY A 1 338 ? 20.211 10.078 13.332 1.00 38.28 338 GLY A C 1
ATOM 2733 O O . GLY A 1 338 ? 20.033 11.139 13.927 1.00 38.28 338 GLY A O 1
ATOM 2734 N N . SER A 1 339 ? 21.349 9.826 12.679 1.00 38.62 339 SER A N 1
ATOM 2735 C CA . SER A 1 339 ? 22.464 10.777 12.575 1.00 38.62 339 SER A CA 1
ATOM 2736 C C . SER A 1 339 ? 22.171 11.904 11.579 1.00 38.62 339 SER A C 1
ATOM 2738 O O . SER A 1 339 ? 22.660 13.015 11.779 1.00 38.62 339 SER A O 1
ATOM 2740 N N . LEU A 1 340 ? 21.362 11.640 10.546 1.00 41.34 340 LEU A N 1
ATOM 2741 C CA . LEU A 1 340 ? 20.844 12.653 9.617 1.00 41.34 340 LEU A CA 1
ATOM 2742 C C . LEU A 1 340 ? 19.875 13.613 10.329 1.00 41.34 340 LEU A C 1
ATOM 2744 O O . LEU A 1 340 ? 20.078 14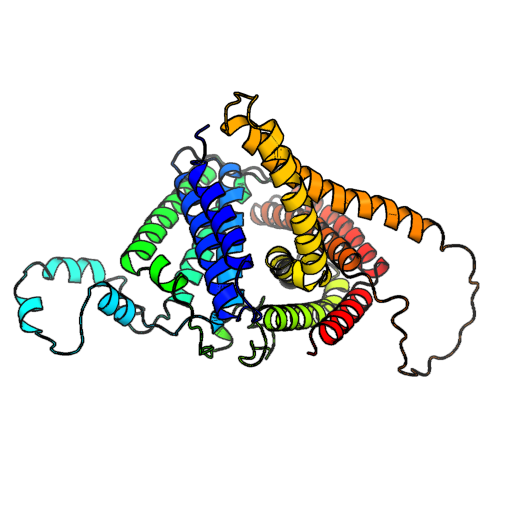.830 10.290 1.00 41.34 340 LEU A O 1
ATOM 2748 N N . ARG A 1 341 ? 18.953 13.073 11.139 1.00 40.69 341 ARG A N 1
ATOM 2749 C CA . ARG A 1 341 ? 18.032 13.843 11.998 1.00 40.69 341 ARG A CA 1
ATOM 2750 C C . ARG A 1 341 ? 18.740 14.851 12.920 1.00 40.69 341 ARG A C 1
ATOM 2752 O O . ARG A 1 341 ? 18.242 15.954 13.140 1.00 40.69 341 ARG A O 1
ATOM 2759 N N . GLY A 1 342 ? 19.908 14.491 13.462 1.00 34.03 342 GLY A N 1
ATOM 2760 C CA . GLY A 1 342 ? 20.708 15.369 14.329 1.00 34.03 342 GLY A CA 1
ATOM 2761 C C . GLY A 1 342 ? 21.441 16.498 13.590 1.00 34.03 342 GLY A C 1
ATOM 2762 O O . GLY A 1 342 ? 21.611 17.582 14.148 1.00 34.03 342 GLY A O 1
ATOM 2763 N N . GLY A 1 343 ? 21.852 16.270 12.338 1.00 36.62 343 GLY A N 1
ATOM 2764 C CA . GLY A 1 343 ? 22.536 17.271 11.512 1.00 36.62 343 GLY A CA 1
ATOM 2765 C C . GLY A 1 343 ? 21.594 18.353 10.976 1.00 36.62 343 GLY A C 1
ATOM 2766 O O . GLY A 1 343 ? 21.945 19.532 10.968 1.00 36.62 343 GLY A O 1
ATOM 2767 N N . ILE A 1 344 ? 20.372 17.968 10.606 1.00 39.31 344 ILE A N 1
ATOM 2768 C CA . ILE A 1 344 ? 19.380 18.855 9.979 1.00 39.31 344 ILE A CA 1
ATOM 2769 C C . ILE A 1 344 ? 18.735 19.802 11.005 1.00 39.31 344 ILE A C 1
ATOM 2771 O O . ILE A 1 344 ? 18.634 21.004 10.755 1.00 39.31 344 ILE A O 1
ATOM 2775 N N . LEU A 1 345 ? 18.413 19.324 12.216 1.00 38.00 345 LEU A N 1
ATOM 2776 C CA . LEU A 1 345 ? 17.932 20.191 13.307 1.00 38.00 345 LEU A CA 1
ATOM 2777 C C . LEU A 1 345 ? 18.956 21.280 13.689 1.00 38.00 345 LEU A C 1
ATOM 2779 O O . LEU A 1 345 ? 18.576 22.384 14.081 1.00 38.00 345 LEU A O 1
ATOM 2783 N N . ALA A 1 346 ? 20.254 21.003 13.530 1.00 38.97 346 ALA A N 1
ATOM 2784 C CA . ALA A 1 346 ? 21.317 21.979 13.761 1.00 38.97 346 ALA A CA 1
ATOM 2785 C C . ALA A 1 346 ? 21.478 22.998 12.612 1.00 38.97 346 ALA A C 1
ATOM 2787 O O . ALA A 1 346 ? 21.942 24.114 12.866 1.00 38.97 346 ALA A O 1
ATOM 2788 N N . ALA A 1 347 ? 21.090 22.638 11.382 1.00 39.66 347 ALA A N 1
ATOM 2789 C CA . ALA A 1 347 ? 21.141 23.505 10.203 1.00 39.66 347 ALA A CA 1
ATOM 2790 C C . ALA A 1 347 ? 19.943 24.471 10.143 1.00 39.66 347 ALA A C 1
ATOM 2792 O O . ALA A 1 347 ? 20.133 25.674 9.960 1.00 39.66 347 ALA A O 1
ATOM 2793 N N . PHE A 1 348 ? 18.726 23.992 10.418 1.00 42.00 348 PHE A N 1
ATOM 2794 C CA . PHE A 1 348 ? 17.523 24.836 10.410 1.00 42.00 348 PHE A CA 1
ATOM 2795 C C . PHE A 1 348 ? 17.384 25.722 11.660 1.00 42.00 348 PHE A C 1
ATOM 2797 O O . PHE A 1 348 ? 16.836 26.820 11.580 1.00 42.00 348 PHE A O 1
ATOM 2804 N N . GLY A 1 349 ? 17.975 25.336 12.798 1.00 35.22 349 GLY A N 1
ATOM 2805 C CA . GLY A 1 349 ? 17.997 26.160 14.015 1.00 35.22 349 GLY A CA 1
ATOM 2806 C C . GLY A 1 349 ? 18.832 27.450 13.929 1.00 35.22 349 GLY A C 1
ATOM 2807 O O . GLY A 1 349 ? 18.771 28.265 14.849 1.00 35.22 349 GLY A O 1
ATOM 2808 N N . ARG A 1 350 ? 19.618 27.664 12.859 1.00 39.47 350 ARG A N 1
ATOM 2809 C CA . ARG A 1 350 ? 20.472 28.861 12.689 1.00 39.47 350 ARG A CA 1
ATOM 2810 C C . ARG A 1 350 ? 19.954 29.896 11.684 1.00 39.47 350 ARG A C 1
ATOM 2812 O O . ARG A 1 350 ? 20.538 30.973 11.615 1.00 39.47 350 ARG A O 1
ATOM 2819 N N . SER A 1 351 ? 18.865 29.629 10.957 1.00 34.84 351 SER A N 1
ATOM 2820 C CA . SER A 1 351 ? 18.381 30.503 9.867 1.00 34.84 351 SER A CA 1
ATOM 2821 C C . SER A 1 351 ? 17.218 31.438 10.251 1.00 34.84 351 SER A C 1
ATOM 2823 O O . SER A 1 351 ? 16.415 31.845 9.414 1.00 34.84 351 SER A O 1
ATOM 2825 N N . HIS A 1 352 ? 17.088 31.815 11.526 1.00 41.03 352 HIS A N 1
ATOM 2826 C CA . HIS A 1 352 ? 16.042 32.748 11.965 1.00 41.03 352 HIS A CA 1
ATOM 2827 C C . HIS A 1 352 ? 16.596 33.928 12.754 1.00 41.03 352 HIS A C 1
ATOM 2829 O O . HIS A 1 352 ? 16.372 34.059 13.953 1.00 41.03 352 HIS A O 1
ATOM 2835 N N . HIS A 1 353 ? 17.245 34.854 12.045 1.00 39.66 353 HIS A N 1
ATOM 2836 C CA . HIS A 1 353 ? 17.183 36.272 12.388 1.00 39.66 353 HIS A CA 1
ATOM 2837 C C . HIS A 1 353 ? 17.323 37.143 11.132 1.00 39.66 353 HIS A C 1
ATOM 2839 O O . HIS A 1 353 ? 18.300 37.026 10.407 1.00 39.66 353 HIS A O 1
ATOM 2845 N N . HIS A 1 354 ? 16.360 38.060 10.979 1.00 39.50 354 HIS A N 1
ATOM 2846 C CA . HIS A 1 354 ? 16.200 39.109 9.956 1.00 39.50 354 HIS A CA 1
ATOM 2847 C C . HIS A 1 354 ? 15.444 38.741 8.671 1.00 39.50 354 HIS A C 1
ATOM 2849 O O . HIS A 1 354 ? 16.028 38.370 7.663 1.00 39.50 354 HIS A O 1
ATOM 2855 N N . SER A 1 355 ? 14.154 39.075 8.648 1.00 35.50 355 SER A N 1
ATOM 2856 C CA . SER A 1 355 ? 13.635 39.977 7.613 1.00 35.50 355 SER A CA 1
ATOM 2857 C C . SER A 1 355 ? 12.366 40.668 8.112 1.00 35.50 355 SER A C 1
ATOM 2859 O O . SER A 1 355 ? 11.453 40.055 8.659 1.00 35.50 355 SER A O 1
ATOM 2861 N N . ASN A 1 356 ? 12.387 41.994 8.007 1.00 33.16 356 ASN A N 1
ATOM 2862 C CA . ASN A 1 356 ? 11.296 42.895 8.337 1.00 33.16 356 ASN A CA 1
ATOM 2863 C C . ASN A 1 356 ? 10.581 43.261 7.027 1.00 33.16 356 ASN A C 1
ATOM 2865 O O . ASN A 1 356 ? 11.215 43.327 5.976 1.00 33.16 356 ASN A O 1
ATOM 2869 N N . SER A 1 357 ? 9.274 43.486 7.115 1.00 41.38 357 SER A N 1
ATOM 2870 C CA . SER A 1 357 ? 8.316 43.659 6.016 1.00 41.38 357 SER A CA 1
ATOM 2871 C C . SER A 1 357 ? 8.743 44.584 4.869 1.00 41.38 357 SER A C 1
ATOM 2873 O O . SER A 1 357 ? 9.211 45.691 5.137 1.00 41.38 357 SER A O 1
ATOM 2875 N N . GLN A 1 358 ? 8.358 44.238 3.634 1.00 34.41 358 GLN A N 1
ATOM 2876 C CA . GLN A 1 358 ? 7.773 45.194 2.684 1.00 34.41 358 GLN A CA 1
ATOM 2877 C C . GLN A 1 358 ? 6.952 44.479 1.595 1.00 34.41 358 GLN A C 1
ATOM 2879 O O . GLN A 1 358 ? 7.422 43.550 0.950 1.00 34.41 358 GLN A O 1
ATOM 2884 N N . ASN A 1 359 ? 5.706 44.934 1.430 1.00 42.12 359 ASN A N 1
ATOM 2885 C CA . ASN A 1 359 ? 4.755 44.509 0.404 1.00 42.12 359 ASN A CA 1
ATOM 2886 C C . ASN A 1 359 ? 5.254 44.895 -0.993 1.00 42.12 359 ASN A C 1
ATOM 2888 O O . ASN A 1 359 ? 5.485 46.079 -1.236 1.00 42.12 359 ASN A O 1
ATOM 2892 N N . ASN A 1 360 ? 5.308 43.936 -1.918 1.00 33.16 360 ASN A N 1
ATOM 2893 C CA . ASN A 1 360 ? 5.334 44.210 -3.350 1.00 33.16 360 ASN A CA 1
ATOM 2894 C C . ASN A 1 360 ? 4.548 43.149 -4.130 1.00 33.16 360 ASN A C 1
ATOM 2896 O O . ASN A 1 360 ? 4.496 41.979 -3.766 1.00 33.16 360 ASN A O 1
ATOM 2900 N N . VAL A 1 361 ? 3.892 43.632 -5.181 1.00 40.25 361 VAL A N 1
ATOM 2901 C CA . VAL A 1 361 ? 3.045 42.910 -6.132 1.00 40.25 361 VAL A CA 1
ATOM 2902 C C . VAL A 1 361 ? 3.895 41.900 -6.912 1.00 40.25 361 VAL A C 1
ATOM 2904 O O . VAL A 1 361 ? 4.866 42.298 -7.549 1.00 40.25 361 VAL A O 1
ATOM 2907 N N . TYR A 1 362 ? 3.533 40.615 -6.863 1.00 37.66 362 TYR A N 1
ATOM 2908 C CA . TYR A 1 362 ? 4.217 39.539 -7.587 1.00 37.66 362 TYR A CA 1
ATOM 2909 C C . TYR A 1 362 ? 3.862 39.570 -9.081 1.00 37.66 362 TYR A C 1
ATOM 2911 O O . TYR A 1 362 ? 2.724 39.300 -9.467 1.00 37.66 362 TYR A O 1
ATOM 2919 N N . GLN A 1 363 ? 4.851 39.887 -9.916 1.00 36.62 363 GLN A N 1
ATOM 2920 C CA . GLN A 1 363 ? 4.957 39.322 -11.260 1.00 36.62 363 GLN A CA 1
ATOM 2921 C C . GLN A 1 363 ? 5.715 37.994 -11.113 1.00 36.62 363 GLN A C 1
ATOM 2923 O O . GLN A 1 363 ? 6.788 37.974 -10.515 1.00 36.62 363 GLN A O 1
ATOM 2928 N N . HIS A 1 364 ? 5.111 36.899 -11.580 1.00 39.81 364 HIS A N 1
ATOM 2929 C CA . HIS A 1 364 ? 5.745 35.584 -11.692 1.00 39.81 364 HIS A CA 1
ATOM 2930 C C . HIS A 1 364 ? 6.762 35.643 -12.838 1.00 39.81 364 HIS A C 1
ATOM 2932 O O . HIS A 1 364 ? 6.371 35.596 -14.001 1.00 39.81 364 HIS A O 1
ATOM 2938 N N . ASP A 1 365 ? 8.040 35.803 -12.507 1.00 44.53 365 ASP A N 1
ATOM 2939 C CA . ASP A 1 365 ? 9.130 35.396 -13.391 1.00 44.53 365 ASP A CA 1
ATOM 2940 C C . ASP A 1 365 ? 9.462 33.937 -13.021 1.00 44.53 365 ASP A C 1
ATOM 2942 O O . ASP A 1 365 ? 9.856 33.657 -11.891 1.00 44.53 365 ASP A O 1
ATOM 2946 N N . ASP A 1 366 ? 9.226 33.011 -13.956 1.00 50.41 366 ASP A N 1
ATOM 2947 C CA . ASP A 1 366 ? 9.215 31.541 -13.792 1.00 50.41 366 ASP A CA 1
ATOM 2948 C C . ASP A 1 366 ? 10.604 30.881 -13.619 1.00 50.41 366 ASP A C 1
ATOM 2950 O O . ASP A 1 366 ? 10.768 29.683 -13.860 1.00 50.41 366 ASP A O 1
ATOM 2954 N N . ASP A 1 367 ? 11.609 31.626 -13.165 1.00 53.72 367 ASP A N 1
ATOM 2955 C CA . ASP A 1 367 ? 12.913 31.074 -12.785 1.00 53.72 367 ASP A CA 1
ATOM 2956 C C . ASP A 1 367 ? 12.936 30.819 -11.270 1.00 53.72 367 ASP A C 1
ATOM 2958 O O . ASP A 1 367 ? 13.756 31.377 -10.537 1.00 53.72 367 ASP A O 1
ATOM 2962 N N . ASP A 1 368 ? 11.998 29.987 -10.796 1.00 55.88 368 ASP A N 1
ATOM 2963 C CA . ASP A 1 368 ? 11.975 29.489 -9.418 1.00 55.88 368 ASP A CA 1
ATOM 2964 C C . ASP A 1 368 ? 13.201 28.579 -9.226 1.00 55.88 368 ASP A C 1
ATOM 2966 O O . ASP A 1 368 ? 13.205 27.365 -9.483 1.00 55.88 368 ASP A O 1
ATOM 2970 N N . ASP A 1 369 ? 14.304 29.230 -8.859 1.00 61.09 369 ASP A N 1
ATOM 2971 C CA . ASP A 1 369 ? 15.531 28.624 -8.382 1.00 61.09 369 ASP A CA 1
ATOM 2972 C C . ASP A 1 369 ? 15.146 27.816 -7.145 1.00 61.09 369 ASP A C 1
ATOM 2974 O O . ASP A 1 369 ? 14.935 28.362 -6.060 1.00 61.09 369 ASP A O 1
ATOM 2978 N N . CYS A 1 370 ? 14.944 26.509 -7.336 1.00 61.38 370 CYS A N 1
ATOM 2979 C CA . CYS A 1 370 ? 14.738 25.545 -6.266 1.00 61.38 370 CYS A CA 1
ATOM 2980 C C . CYS A 1 370 ? 16.005 25.568 -5.400 1.00 61.38 370 CYS A C 1
ATOM 2982 O O . CYS A 1 370 ? 16.915 24.766 -5.623 1.00 61.38 370 CYS A O 1
ATOM 2984 N N . GLY A 1 371 ? 16.096 26.549 -4.496 1.00 56.38 371 GLY A N 1
ATOM 2985 C CA . GLY A 1 371 ? 17.285 26.841 -3.709 1.00 56.38 371 GLY A CA 1
ATOM 2986 C C . GLY A 1 371 ? 17.784 25.559 -3.068 1.00 56.38 371 GLY A C 1
ATOM 2987 O O . GLY A 1 371 ? 16.984 24.864 -2.456 1.00 56.38 371 GLY A O 1
ATOM 2988 N N . GLU A 1 372 ? 19.059 25.225 -3.303 1.00 58.44 372 GLU A N 1
ATOM 2989 C CA . GLU A 1 372 ? 19.683 23.938 -2.952 1.00 58.44 372 GLU A CA 1
ATOM 2990 C C . GLU A 1 372 ? 18.703 22.758 -3.038 1.00 58.44 372 GLU A C 1
ATOM 2992 O O . GLU A 1 372 ? 18.128 22.368 -2.025 1.00 58.44 372 GLU A O 1
ATOM 2997 N N . ALA A 1 373 ? 18.517 22.222 -4.257 1.00 57.56 373 ALA A N 1
ATOM 2998 C CA . ALA A 1 373 ? 17.742 21.017 -4.578 1.00 57.56 373 ALA A CA 1
ATOM 2999 C C . ALA A 1 373 ? 17.400 20.193 -3.331 1.00 57.56 373 ALA A C 1
ATOM 3001 O O . ALA A 1 373 ? 18.289 19.553 -2.765 1.00 57.56 373 ALA A O 1
ATOM 3002 N N . ALA A 1 374 ? 16.135 20.274 -2.892 1.00 66.06 374 ALA A N 1
ATOM 3003 C CA . ALA A 1 374 ? 15.681 19.649 -1.657 1.00 66.06 374 ALA A CA 1
ATOM 3004 C C . ALA A 1 374 ? 16.217 18.217 -1.591 1.00 66.06 374 ALA A C 1
ATOM 3006 O O . ALA A 1 374 ? 15.889 17.387 -2.445 1.00 66.06 374 ALA A O 1
ATOM 3007 N N . ASP A 1 375 ? 17.090 17.959 -0.614 1.00 83.94 375 ASP A N 1
ATOM 3008 C CA . ASP A 1 375 ? 17.698 16.649 -0.441 1.00 83.94 375 ASP A CA 1
ATOM 3009 C C . ASP A 1 375 ? 16.570 15.631 -0.308 1.00 83.94 375 ASP A C 1
ATOM 3011 O O . ASP A 1 375 ? 15.725 15.704 0.587 1.00 83.94 375 ASP A O 1
ATOM 3015 N N . ALA A 1 376 ? 16.530 14.686 -1.237 1.00 85.75 376 ALA A N 1
ATOM 3016 C CA . ALA A 1 376 ? 15.449 13.729 -1.317 1.00 85.75 376 ALA A CA 1
ATOM 3017 C C . ALA A 1 376 ? 15.333 12.876 -0.041 1.00 85.75 376 ALA A C 1
ATOM 3019 O O . ALA A 1 376 ? 14.235 12.435 0.302 1.00 85.75 376 ALA A O 1
ATOM 3020 N N . SER A 1 377 ? 16.425 12.716 0.719 1.00 84.69 377 SER A N 1
ATOM 3021 C CA . SER A 1 377 ? 16.387 12.099 2.052 1.00 84.69 377 SER A CA 1
ATOM 3022 C C . SER A 1 377 ? 15.519 12.912 3.018 1.00 84.69 377 SER A C 1
ATOM 3024 O O . SER A 1 377 ? 14.666 12.349 3.702 1.00 84.69 377 SER A O 1
ATOM 3026 N N . SER A 1 378 ? 15.671 14.237 3.013 1.00 88.25 378 SER A N 1
ATOM 3027 C CA . SER A 1 378 ? 14.873 15.162 3.825 1.00 88.25 378 SER A CA 1
ATOM 3028 C C . SER A 1 378 ? 13.386 15.116 3.448 1.00 88.25 378 SER A C 1
ATOM 3030 O O . SER A 1 378 ? 12.526 15.071 4.327 1.00 88.25 378 SER A O 1
ATOM 3032 N N . VAL A 1 379 ? 13.064 15.029 2.150 1.00 91.50 379 VAL A N 1
ATOM 3033 C CA . VAL A 1 379 ? 11.673 14.851 1.689 1.00 91.50 379 VAL A CA 1
ATOM 3034 C C . VAL A 1 379 ? 11.090 13.542 2.229 1.00 91.50 379 VAL A C 1
ATOM 3036 O O . VAL A 1 379 ? 9.972 13.527 2.743 1.00 91.50 379 VAL A O 1
ATOM 3039 N N . MET A 1 380 ? 11.850 12.443 2.189 1.00 91.81 380 MET A N 1
ATOM 3040 C CA . MET A 1 380 ? 11.390 11.159 2.729 1.00 91.81 380 MET A CA 1
ATOM 3041 C C . MET A 1 380 ? 11.166 11.194 4.243 1.00 91.81 380 MET A C 1
ATOM 3043 O O . MET A 1 380 ? 10.191 10.611 4.715 1.00 91.81 380 MET A O 1
ATOM 3047 N N . GLU A 1 381 ? 12.006 11.892 5.010 1.00 91.31 381 GLU A N 1
ATOM 3048 C CA . GLU A 1 381 ? 11.804 12.071 6.456 1.00 91.31 381 GLU A CA 1
ATOM 3049 C C . GLU A 1 381 ? 10.500 12.827 6.763 1.00 91.31 381 GLU A C 1
ATOM 3051 O O . GLU A 1 381 ? 9.735 12.424 7.651 1.00 91.31 381 GLU A O 1
ATOM 3056 N N . VAL A 1 382 ? 10.201 13.879 5.992 1.00 94.88 382 VAL A N 1
ATOM 3057 C CA . VAL A 1 382 ? 8.939 14.629 6.100 1.00 94.88 382 VAL A CA 1
ATOM 3058 C C . VAL A 1 382 ? 7.748 13.724 5.777 1.00 94.88 382 VAL A C 1
ATOM 3060 O O . VAL A 1 382 ? 6.801 13.656 6.560 1.00 94.88 382 VAL A O 1
ATOM 3063 N N . LEU A 1 383 ? 7.798 12.963 4.681 1.00 94.56 383 LEU A N 1
ATOM 3064 C CA . LEU A 1 383 ? 6.707 12.059 4.299 1.00 94.56 383 LEU A CA 1
ATOM 3065 C C . LEU A 1 383 ? 6.492 10.915 5.301 1.00 94.56 383 LEU A C 1
ATOM 3067 O O . LEU A 1 383 ? 5.350 10.545 5.578 1.00 94.56 383 LEU A O 1
ATOM 3071 N N . GLN A 1 384 ? 7.563 10.362 5.876 1.00 94.50 384 GLN A N 1
ATOM 3072 C CA . GLN A 1 384 ? 7.469 9.340 6.924 1.00 94.50 384 GLN A CA 1
ATOM 3073 C C . GLN A 1 384 ? 6.811 9.890 8.190 1.00 94.50 384 GLN A C 1
ATOM 3075 O O . GLN A 1 384 ? 5.937 9.232 8.758 1.00 94.50 384 GLN A O 1
ATOM 3080 N N . THR A 1 385 ? 7.196 11.101 8.601 1.00 95.94 385 THR A N 1
ATOM 3081 C CA . THR A 1 385 ? 6.599 11.791 9.753 1.00 95.94 385 THR A CA 1
ATOM 3082 C C . THR A 1 385 ? 5.120 12.077 9.494 1.00 95.94 385 THR A C 1
ATOM 3084 O O . THR A 1 385 ? 4.271 11.674 10.286 1.00 95.94 385 THR A O 1
ATOM 3087 N N . ALA A 1 386 ? 4.790 12.629 8.321 1.00 95.62 386 ALA A N 1
ATOM 3088 C CA . ALA A 1 386 ? 3.412 12.851 7.887 1.00 95.62 386 ALA A CA 1
ATOM 3089 C C . ALA A 1 386 ? 2.575 11.564 7.956 1.00 95.62 386 ALA A C 1
ATOM 3091 O O . ALA A 1 386 ? 1.483 11.547 8.523 1.00 95.62 386 ALA A O 1
ATOM 3092 N N . PHE A 1 387 ? 3.079 10.465 7.386 1.00 96.31 387 PHE A N 1
ATOM 3093 C CA . PHE A 1 387 ? 2.377 9.183 7.378 1.00 96.31 387 PHE A CA 1
ATOM 3094 C C . PHE A 1 387 ? 2.161 8.619 8.786 1.00 96.31 387 PHE A C 1
ATOM 3096 O O . PHE A 1 387 ? 1.089 8.069 9.067 1.00 96.31 387 PHE A O 1
ATOM 3103 N N . HIS A 1 388 ? 3.162 8.757 9.661 1.00 95.94 388 HIS A N 1
ATOM 3104 C CA . HIS A 1 388 ? 3.072 8.344 11.056 1.00 95.94 388 HIS A CA 1
ATOM 3105 C C . HIS A 1 388 ? 1.990 9.128 11.801 1.00 95.94 388 HIS A C 1
ATOM 3107 O O . HIS A 1 388 ? 1.080 8.514 12.362 1.00 95.94 388 HIS A O 1
ATOM 3113 N N . ASP A 1 389 ? 2.043 10.458 11.749 1.00 96.38 389 ASP A N 1
ATOM 3114 C CA . ASP A 1 389 ? 1.141 11.322 12.509 1.00 96.38 389 ASP A CA 1
ATOM 3115 C C . ASP A 1 389 ? -0.303 11.221 11.994 1.00 96.38 389 ASP A C 1
ATOM 3117 O O . ASP A 1 389 ? -1.243 11.080 12.777 1.00 96.38 389 ASP A O 1
ATOM 3121 N N . MET A 1 390 ? -0.499 11.146 10.670 1.00 96.25 390 MET A N 1
ATOM 3122 C CA . MET A 1 390 ? -1.807 10.810 10.091 1.00 96.25 390 MET A CA 1
ATOM 3123 C C . MET A 1 390 ? -2.290 9.419 10.530 1.00 96.25 390 MET A C 1
ATOM 3125 O O . MET A 1 390 ? -3.489 9.183 10.658 1.00 96.25 390 MET A O 1
ATOM 3129 N N . GLY A 1 391 ? -1.381 8.470 10.764 1.00 95.56 391 GLY A N 1
ATOM 3130 C CA . GLY A 1 391 ? -1.719 7.175 11.350 1.00 95.56 391 GLY A CA 1
ATOM 3131 C C . GLY A 1 391 ? -2.317 7.301 12.752 1.00 95.56 391 GLY A C 1
ATOM 3132 O O . GLY A 1 391 ? -3.302 6.626 13.039 1.00 95.56 391 GLY A O 1
ATOM 3133 N N . GLN A 1 392 ? -1.780 8.196 13.586 1.00 95.62 392 GLN A N 1
ATOM 3134 C CA . GLN A 1 392 ? -2.324 8.461 14.922 1.00 95.62 392 GLN A CA 1
ATOM 3135 C C . GLN A 1 392 ? -3.722 9.071 14.837 1.00 95.62 392 GLN A C 1
ATOM 3137 O O . GLN A 1 392 ? -4.647 8.563 15.465 1.00 95.62 392 GLN A O 1
ATOM 3142 N N . VAL A 1 393 ? -3.909 10.084 13.984 1.00 96.06 393 VAL A N 1
ATOM 3143 C CA . VAL A 1 393 ? -5.231 10.687 13.745 1.00 96.06 393 VAL A CA 1
ATOM 3144 C C . VAL A 1 393 ? -6.239 9.630 13.279 1.00 96.06 393 VAL A C 1
ATOM 3146 O O . VAL A 1 393 ? -7.351 9.572 13.796 1.00 96.06 393 VAL A O 1
ATOM 3149 N N . ASN A 1 394 ? -5.845 8.740 12.361 1.00 95.69 394 ASN A N 1
ATOM 3150 C CA . ASN A 1 394 ? -6.713 7.666 11.873 1.00 95.69 394 ASN A CA 1
ATOM 3151 C C . ASN A 1 394 ? -7.165 6.705 12.985 1.00 95.69 394 ASN A C 1
ATOM 3153 O O . ASN A 1 394 ? -8.310 6.263 12.969 1.00 95.69 394 ASN A O 1
ATOM 3157 N N . ASN A 1 395 ? -6.290 6.384 13.942 1.00 94.19 395 ASN A N 1
ATOM 3158 C CA . ASN A 1 395 ? -6.634 5.528 15.082 1.00 94.19 395 ASN A CA 1
ATOM 3159 C C . ASN A 1 395 ? -7.684 6.189 15.994 1.00 94.19 395 ASN A C 1
ATOM 3161 O O . ASN A 1 395 ? -8.579 5.518 16.505 1.00 94.19 395 ASN A O 1
ATOM 3165 N N . ILE A 1 396 ? -7.613 7.513 16.165 1.00 96.00 396 ILE A N 1
ATOM 3166 C CA . ILE A 1 396 ? -8.603 8.274 16.942 1.00 96.00 396 ILE A CA 1
ATOM 3167 C C . ILE A 1 396 ? -9.939 8.340 16.182 1.00 96.00 396 ILE A C 1
ATOM 3169 O O . ILE A 1 396 ? -10.992 8.126 16.778 1.00 96.00 396 ILE A O 1
ATOM 3173 N N . VAL A 1 397 ? -9.918 8.553 14.857 1.00 95.31 397 VAL A N 1
ATOM 3174 C CA . VAL A 1 397 ? -11.134 8.499 14.015 1.00 95.31 397 VAL A CA 1
ATOM 3175 C C . VAL A 1 397 ? -11.787 7.115 14.067 1.00 95.31 397 VAL A C 1
ATOM 3177 O O . VAL A 1 397 ? -13.007 7.010 14.161 1.00 95.31 397 VAL A O 1
ATOM 3180 N N . PHE A 1 398 ? -10.986 6.047 14.048 1.00 93.50 398 PHE A N 1
ATOM 3181 C CA . PHE A 1 398 ? -11.486 4.686 14.225 1.00 93.50 398 PHE A CA 1
ATOM 3182 C C . PHE A 1 398 ? -12.220 4.528 15.564 1.00 93.50 398 PHE A C 1
ATOM 3184 O O . PHE A 1 398 ? -13.358 4.064 15.583 1.00 93.50 398 PHE A O 1
ATOM 3191 N N . ALA A 1 399 ? -11.612 4.976 16.668 1.00 94.19 399 ALA A N 1
ATOM 3192 C CA . ALA A 1 399 ? -12.240 4.934 17.987 1.00 94.19 399 ALA A CA 1
ATOM 3193 C C . ALA A 1 399 ? -13.535 5.766 18.040 1.00 94.19 399 ALA A C 1
ATOM 3195 O O . ALA A 1 399 ? -14.539 5.301 18.573 1.00 94.19 399 ALA A O 1
ATOM 3196 N N . TYR A 1 400 ? -13.546 6.959 17.436 1.00 95.56 400 TYR A N 1
ATOM 3197 C CA . TYR A 1 400 ? -14.748 7.786 17.295 1.00 95.56 400 TYR A CA 1
ATOM 3198 C C . TYR A 1 400 ? -15.895 7.026 16.613 1.00 95.56 400 TYR A C 1
ATOM 3200 O O . TYR A 1 400 ? -16.989 6.929 17.171 1.00 95.56 400 TYR A O 1
ATOM 3208 N N . ASN A 1 401 ? -15.633 6.445 15.438 1.00 93.81 401 ASN A N 1
ATOM 3209 C CA . ASN A 1 401 ? -16.632 5.696 14.676 1.00 93.81 401 ASN A CA 1
ATOM 3210 C C . ASN A 1 401 ? -17.112 4.453 15.433 1.00 93.81 401 ASN A C 1
ATOM 3212 O O . ASN A 1 401 ? -18.300 4.130 15.390 1.00 93.81 401 ASN A O 1
ATOM 3216 N N . PHE A 1 402 ? -16.207 3.784 16.155 1.00 93.06 402 PHE A N 1
ATOM 3217 C CA . PHE A 1 402 ? -16.559 2.666 17.020 1.00 93.06 402 PHE A CA 1
ATOM 3218 C C . PHE A 1 402 ? -17.559 3.099 18.099 1.00 93.06 402 PHE A C 1
ATOM 3220 O O . PHE A 1 402 ? -18.655 2.545 18.162 1.00 93.06 402 PHE A O 1
ATOM 3227 N N . TYR A 1 403 ? -17.224 4.103 18.915 1.00 94.94 403 TYR A N 1
ATOM 3228 C CA . TYR A 1 403 ? -18.085 4.540 20.019 1.00 94.94 403 TYR A CA 1
ATOM 3229 C C . TYR A 1 403 ? -19.440 5.044 19.525 1.00 94.94 403 TYR A C 1
ATOM 3231 O O . TYR A 1 403 ? -20.482 4.654 20.058 1.00 94.94 403 TYR A O 1
ATOM 3239 N N . LEU A 1 404 ? -19.439 5.826 18.443 1.00 94.94 404 LEU A N 1
ATOM 3240 C CA . LEU A 1 404 ? -20.663 6.319 17.824 1.00 94.94 404 LEU A CA 1
ATOM 3241 C C . LEU A 1 404 ? -21.558 5.168 17.339 1.00 94.94 404 LEU A C 1
ATOM 3243 O O . LEU A 1 404 ? -22.758 5.165 17.608 1.00 94.94 404 LEU A O 1
ATOM 3247 N N . GLY A 1 405 ? -20.978 4.161 16.676 1.00 93.81 405 GLY A N 1
ATOM 3248 C CA . GLY A 1 405 ? -21.703 2.983 16.190 1.00 93.81 405 GLY A CA 1
ATOM 3249 C C . GLY A 1 405 ? -22.315 2.115 17.297 1.00 93.81 405 GLY A C 1
ATOM 3250 O O . GLY A 1 405 ? -23.278 1.396 17.037 1.00 93.81 405 GLY A O 1
ATOM 3251 N N . HIS A 1 406 ? -21.803 2.217 18.527 1.00 93.19 406 HIS A N 1
ATOM 3252 C CA . HIS A 1 406 ? -22.290 1.485 19.702 1.00 93.19 406 HIS A CA 1
ATOM 3253 C C . HIS A 1 406 ? -23.210 2.322 20.609 1.00 93.19 406 HIS A C 1
ATOM 3255 O O . HIS A 1 406 ? -23.626 1.844 21.663 1.00 93.19 406 HIS A O 1
ATOM 3261 N N . GLY A 1 407 ? -23.554 3.554 20.216 1.00 95.06 407 GLY A N 1
ATOM 3262 C CA . GLY A 1 407 ? -24.411 4.441 21.013 1.00 95.06 407 GLY A CA 1
ATOM 3263 C C . GLY A 1 407 ? -23.732 5.016 22.262 1.00 95.06 407 GLY A C 1
ATOM 3264 O O . GLY A 1 407 ? -24.417 5.447 23.187 1.00 95.06 407 GLY A O 1
ATOM 3265 N N . LEU A 1 408 ? -22.398 5.019 22.296 1.00 95.19 408 LEU A N 1
ATOM 3266 C CA . LEU A 1 408 ? -21.576 5.579 23.370 1.00 95.19 408 LEU A CA 1
ATOM 3267 C C . LEU A 1 408 ? -21.234 7.038 23.034 1.00 95.19 408 LEU A C 1
ATOM 3269 O O . LEU A 1 408 ? -20.132 7.365 22.594 1.00 95.19 408 LEU A O 1
ATOM 3273 N N . GLU A 1 409 ? -22.242 7.910 23.136 1.00 96.56 409 GLU A N 1
ATOM 3274 C CA . GLU A 1 409 ? -22.172 9.293 22.639 1.00 96.56 409 GLU A CA 1
ATOM 3275 C C . GLU A 1 409 ? -21.126 10.154 23.365 1.00 96.56 409 GLU A C 1
ATOM 3277 O O . GLU A 1 409 ? -20.475 10.984 22.731 1.00 96.56 409 GLU A O 1
ATOM 3282 N N . GLU A 1 410 ? -20.938 9.960 24.674 1.00 96.38 410 GLU A N 1
ATOM 3283 C CA . GLU A 1 410 ? -19.981 10.744 25.464 1.00 96.38 410 GLU A CA 1
ATOM 3284 C C . GLU A 1 410 ? -18.534 10.399 25.085 1.00 96.38 410 GLU A C 1
ATOM 3286 O O . GLU A 1 410 ? -17.724 11.291 24.825 1.00 96.38 410 GLU A O 1
ATOM 3291 N N . GLU A 1 411 ? -18.212 9.110 24.979 1.00 95.94 411 GLU A N 1
ATOM 3292 C CA . GLU A 1 411 ? -16.905 8.620 24.543 1.00 95.94 411 GLU A CA 1
ATOM 3293 C C . GLU A 1 411 ? -16.619 9.011 23.091 1.00 95.94 411 GLU A C 1
ATOM 3295 O O . GLU A 1 411 ? -15.507 9.445 22.772 1.00 95.94 411 GLU A O 1
ATOM 3300 N N . ALA A 1 412 ? -17.624 8.920 22.213 1.00 96.00 412 ALA A N 1
ATOM 3301 C CA . ALA A 1 412 ? -17.509 9.392 20.839 1.00 96.00 412 ALA A CA 1
ATOM 3302 C C . ALA A 1 412 ? -17.174 10.891 20.805 1.00 96.00 412 ALA A C 1
ATOM 3304 O O . ALA A 1 412 ? -16.232 11.297 20.128 1.00 96.00 412 ALA A O 1
ATOM 3305 N N . GLU A 1 413 ? -17.873 11.724 21.576 1.00 96.50 413 GLU A N 1
ATOM 3306 C CA . GLU A 1 413 ? -17.588 13.160 21.631 1.00 96.50 413 GLU A CA 1
ATOM 3307 C C . GLU A 1 413 ? -16.164 13.453 22.130 1.00 96.50 413 GLU A C 1
ATOM 3309 O O . GLU A 1 413 ? -15.472 14.301 21.561 1.00 96.50 413 GLU A O 1
ATOM 3314 N N . GLN A 1 414 ? -15.670 12.707 23.124 1.00 96.44 414 GLN A N 1
ATOM 3315 C CA . GLN A 1 414 ? -14.281 12.824 23.581 1.00 96.44 414 GLN A CA 1
ATOM 3316 C C . GLN A 1 414 ? -13.281 12.503 22.461 1.00 96.44 414 GLN A C 1
ATOM 3318 O O . GLN A 1 414 ? -12.347 13.276 22.231 1.00 96.44 414 GLN A O 1
ATOM 3323 N N . GLN A 1 415 ? -13.487 11.407 21.718 1.00 96.56 415 GLN A N 1
ATOM 3324 C CA . GLN A 1 415 ? -12.629 11.075 20.575 1.00 96.56 415 GLN A CA 1
ATOM 3325 C C . GLN A 1 415 ? -12.728 12.130 19.469 1.00 96.56 415 GLN A C 1
ATOM 3327 O O . GLN A 1 415 ? -11.709 12.505 18.893 1.00 96.56 415 GLN A O 1
ATOM 3332 N N . ARG A 1 416 ? -13.920 12.677 19.202 1.00 96.00 416 ARG A N 1
ATOM 3333 C CA . ARG A 1 416 ? -14.124 13.738 18.205 1.00 96.00 416 ARG A CA 1
ATOM 3334 C C . ARG A 1 416 ? -13.277 14.974 18.509 1.00 96.00 416 ARG A C 1
ATOM 3336 O O . ARG A 1 416 ? -12.644 15.519 17.604 1.00 96.00 416 ARG A O 1
ATOM 3343 N N . LEU A 1 417 ? -13.248 15.410 19.770 1.00 95.88 417 LEU A N 1
ATOM 3344 C CA . LEU A 1 417 ? -12.426 16.542 20.208 1.00 95.88 417 LEU A CA 1
ATOM 3345 C C . LEU A 1 417 ? -10.928 16.259 20.024 1.00 95.88 417 LEU A C 1
ATOM 3347 O O . LEU A 1 417 ? -10.212 17.123 19.515 1.00 95.88 417 LEU A O 1
ATOM 3351 N N . LEU A 1 418 ? -10.476 15.041 20.344 1.00 95.88 418 LEU A N 1
ATOM 3352 C CA . LEU A 1 418 ? -9.093 14.613 20.109 1.00 95.88 418 LEU A CA 1
ATOM 3353 C C . LEU A 1 418 ? -8.739 14.588 18.615 1.00 95.88 418 LEU A C 1
ATOM 3355 O O . LEU A 1 418 ? -7.663 15.050 18.245 1.00 95.88 418 LEU A O 1
ATOM 3359 N N . VAL A 1 419 ? -9.639 14.120 17.738 1.00 95.81 419 VAL A N 1
ATOM 3360 C CA . VAL A 1 419 ? -9.413 14.172 16.282 1.00 95.81 419 VAL A CA 1
ATOM 3361 C C . VAL A 1 419 ? -9.208 15.613 15.827 1.00 95.81 419 VAL A C 1
ATOM 3363 O O . VAL A 1 419 ? -8.286 15.871 15.061 1.00 95.81 419 VAL A O 1
ATOM 3366 N N . ILE A 1 420 ? -10.048 16.552 16.279 1.00 94.75 420 ILE A N 1
ATOM 3367 C CA . ILE A 1 420 ? -9.940 17.972 15.900 1.00 94.75 420 ILE A CA 1
ATOM 3368 C C . ILE A 1 420 ? -8.585 18.541 16.323 1.00 94.75 420 ILE A C 1
ATOM 3370 O O . ILE A 1 420 ? -7.932 19.222 15.530 1.00 94.75 420 ILE A O 1
ATOM 3374 N N . GLU A 1 421 ? -8.160 18.254 17.552 1.00 95.69 421 GLU A N 1
ATOM 3375 C CA . GLU A 1 421 ? -6.880 18.718 18.078 1.00 95.69 421 GLU A CA 1
ATOM 3376 C C . GLU A 1 421 ? -5.697 18.141 17.287 1.00 95.69 421 GLU A C 1
ATOM 3378 O O . GLU A 1 421 ? -4.870 18.896 16.767 1.00 95.69 421 GLU A O 1
ATOM 3383 N N . GLU A 1 422 ? -5.621 16.816 17.162 1.00 96.19 422 GLU A N 1
ATOM 3384 C CA . GLU A 1 422 ? -4.495 16.139 16.515 1.00 96.19 422 GLU A CA 1
ATOM 3385 C C . GLU A 1 422 ? -4.443 16.426 15.011 1.00 96.19 422 GLU A C 1
ATOM 3387 O O . GLU A 1 422 ? -3.378 16.715 14.465 1.00 96.19 422 GLU A O 1
ATOM 3392 N N . TRP A 1 423 ? -5.592 16.464 14.332 1.00 95.81 423 TRP A N 1
ATOM 3393 C CA . TRP A 1 423 ? -5.650 16.876 12.931 1.00 95.81 423 TRP A CA 1
ATOM 3394 C C . TRP A 1 423 ? -5.208 18.332 12.739 1.00 95.81 423 TRP A C 1
ATOM 3396 O O . TRP A 1 423 ? -4.482 18.645 11.791 1.00 95.81 423 TRP A O 1
ATOM 3406 N N . GLY A 1 424 ? -5.583 19.230 13.655 1.00 94.81 424 GLY A N 1
ATOM 3407 C CA . GLY A 1 424 ? -5.118 20.617 13.652 1.00 94.81 424 GLY A CA 1
ATOM 3408 C C . GLY A 1 424 ? -3.592 20.725 13.744 1.00 94.81 424 GLY A C 1
ATOM 3409 O O . GLY A 1 424 ? -2.988 21.516 13.013 1.00 94.81 424 GLY A O 1
ATOM 3410 N N . LYS A 1 425 ? -2.957 19.892 14.579 1.00 95.69 425 LYS A N 1
ATOM 3411 C CA . LYS A 1 425 ? -1.490 19.810 14.698 1.00 95.69 425 LYS A CA 1
ATOM 3412 C C . LYS A 1 425 ? -0.851 19.312 13.401 1.00 95.69 425 LYS A C 1
ATOM 3414 O O . LYS A 1 425 ? 0.021 19.993 12.863 1.00 95.69 425 LYS A O 1
ATOM 3419 N N . VAL A 1 426 ? -1.320 18.181 12.868 1.00 95.44 426 VAL A N 1
ATOM 3420 C CA . VAL A 1 426 ? -0.771 17.567 11.644 1.00 95.44 426 VAL A CA 1
ATOM 3421 C C . VAL A 1 426 ? -0.922 18.491 10.438 1.00 95.44 426 VAL A C 1
ATOM 3423 O O . VAL A 1 426 ? 0.052 18.761 9.740 1.00 95.44 426 VAL A O 1
ATOM 3426 N N . SER A 1 427 ? -2.119 19.031 10.210 1.00 94.38 427 SER A N 1
ATOM 3427 C CA . SER A 1 427 ? -2.382 19.934 9.082 1.00 94.38 427 SER A CA 1
ATOM 3428 C C . SER A 1 427 ? -1.567 21.230 9.161 1.00 94.38 427 SER A C 1
ATOM 3430 O O . SER A 1 427 ? -1.075 21.708 8.138 1.00 94.38 427 SER A O 1
ATOM 3432 N N . SER A 1 428 ? -1.369 21.784 10.361 1.00 94.31 428 SER A N 1
ATOM 3433 C CA . SER A 1 428 ? -0.510 22.957 10.563 1.00 94.31 428 SER A CA 1
ATOM 3434 C C . SER A 1 428 ? 0.958 22.635 10.303 1.00 94.31 428 SER A C 1
ATOM 3436 O O . SER A 1 428 ? 1.647 23.419 9.655 1.00 94.31 428 SER A O 1
ATOM 3438 N N . TRP A 1 429 ? 1.433 21.477 10.765 1.00 96.12 429 TRP A N 1
ATOM 3439 C CA . TRP A 1 429 ? 2.804 21.034 10.535 1.00 96.12 429 TRP A CA 1
ATOM 3440 C C . TRP A 1 429 ? 3.084 20.795 9.046 1.00 96.12 429 TRP A C 1
ATOM 3442 O O . TRP A 1 429 ? 4.073 21.307 8.534 1.00 96.12 429 TRP A O 1
ATOM 3452 N N . LEU A 1 430 ? 2.180 20.127 8.318 1.00 93.31 430 LEU A N 1
ATOM 3453 C CA . LEU A 1 430 ? 2.308 19.927 6.867 1.00 93.31 430 LEU A CA 1
ATOM 3454 C C . LEU A 1 430 ? 2.406 21.258 6.103 1.00 93.31 430 LEU A C 1
ATOM 3456 O O . LEU A 1 430 ? 3.216 21.379 5.188 1.00 93.31 430 LEU A O 1
ATOM 3460 N N . LYS A 1 431 ? 1.628 22.273 6.507 1.00 93.38 431 LYS A N 1
ATOM 3461 C CA . LYS A 1 431 ? 1.718 23.634 5.945 1.00 93.38 431 LYS A CA 1
ATOM 3462 C C . LYS A 1 431 ? 3.062 24.292 6.254 1.00 93.38 431 LYS A C 1
ATOM 3464 O O . LYS A 1 431 ? 3.631 24.939 5.387 1.00 93.38 431 LYS A O 1
ATOM 3469 N N . GLN A 1 432 ? 3.577 24.121 7.472 1.00 95.38 432 GLN A N 1
ATOM 3470 C CA . GLN A 1 432 ? 4.878 24.668 7.875 1.00 95.38 432 GLN A CA 1
ATOM 3471 C C . GLN A 1 432 ? 6.054 24.022 7.139 1.00 95.38 432 GLN A C 1
ATOM 3473 O O . GLN A 1 432 ? 7.048 24.697 6.902 1.00 95.38 432 GLN A O 1
ATOM 3478 N N . GLN A 1 433 ? 5.956 22.733 6.801 1.00 94.88 433 GLN A N 1
ATOM 3479 C CA . GLN A 1 433 ? 6.983 22.040 6.017 1.00 94.88 433 GLN A CA 1
ATOM 3480 C C . GLN A 1 433 ? 6.939 22.382 4.525 1.00 94.88 433 GLN A C 1
ATOM 3482 O O . GLN A 1 433 ? 7.826 21.952 3.800 1.00 94.88 433 GLN A O 1
ATOM 3487 N N . ASP A 1 434 ? 5.913 23.104 4.063 1.00 93.19 434 ASP A N 1
ATOM 3488 C CA . ASP A 1 434 ? 5.686 23.390 2.646 1.00 93.19 434 ASP A CA 1
ATOM 3489 C C . ASP A 1 434 ? 5.798 22.130 1.763 1.00 93.19 434 ASP A C 1
ATOM 3491 O O . ASP A 1 434 ? 6.535 22.059 0.777 1.00 93.19 434 ASP A O 1
ATOM 3495 N N . VAL A 1 435 ? 5.062 21.083 2.164 1.00 92.56 435 VAL A N 1
ATOM 3496 C CA . VAL A 1 435 ? 5.041 19.784 1.470 1.00 92.56 435 VAL A CA 1
ATOM 3497 C C . VAL A 1 435 ? 4.790 19.894 -0.046 1.00 92.56 435 VAL A C 1
ATOM 3499 O O . VAL A 1 435 ? 5.458 19.150 -0.767 1.00 92.56 435 VAL A O 1
ATOM 3502 N N . PRO A 1 436 ? 3.912 20.787 -0.565 1.00 92.25 436 PRO A N 1
ATOM 3503 C CA . PRO A 1 436 ? 3.761 20.971 -2.010 1.00 92.25 436 PRO A CA 1
ATOM 3504 C C . PRO A 1 436 ? 5.088 21.318 -2.699 1.00 92.25 436 PRO A C 1
ATOM 3506 O O . PRO A 1 436 ? 5.498 20.623 -3.630 1.00 92.25 436 PRO A O 1
ATOM 3509 N N . SER A 1 437 ? 5.801 22.332 -2.200 1.00 91.81 437 SER A N 1
ATOM 3510 C CA . SER A 1 437 ? 7.084 22.762 -2.764 1.00 91.81 437 SER A CA 1
ATOM 3511 C C . SER A 1 437 ? 8.157 21.684 -2.628 1.00 91.81 437 SER A C 1
ATOM 3513 O O . SER A 1 437 ? 8.907 21.436 -3.573 1.00 91.81 437 SER A O 1
ATOM 3515 N N . LEU A 1 438 ? 8.207 20.974 -1.492 1.00 93.44 438 LEU A N 1
ATOM 3516 C CA . LEU A 1 438 ? 9.130 19.849 -1.304 1.00 93.44 438 LEU A CA 1
ATOM 3517 C C . LEU A 1 438 ? 8.911 18.742 -2.344 1.00 93.44 438 LEU A C 1
ATOM 3519 O O . LEU A 1 438 ? 9.876 18.239 -2.922 1.00 93.44 438 LEU A O 1
ATOM 3523 N N . LEU A 1 439 ? 7.655 18.370 -2.604 1.00 94.62 439 LEU A N 1
ATOM 3524 C CA . LEU A 1 439 ? 7.311 17.344 -3.589 1.00 94.62 439 LEU A CA 1
ATOM 3525 C C . LEU A 1 439 ? 7.549 17.814 -5.029 1.00 94.62 439 LEU A C 1
ATOM 3527 O O . LEU A 1 439 ? 7.998 17.015 -5.853 1.00 94.62 439 LEU A O 1
ATOM 3531 N N . ALA A 1 440 ? 7.325 19.095 -5.333 1.00 93.50 440 ALA A N 1
ATOM 3532 C CA . ALA A 1 440 ? 7.653 19.677 -6.634 1.00 93.50 440 ALA A CA 1
ATOM 3533 C C . ALA A 1 440 ? 9.169 19.643 -6.903 1.00 93.50 440 ALA A C 1
ATOM 3535 O O . ALA A 1 440 ? 9.608 19.161 -7.952 1.00 93.50 440 ALA A O 1
ATOM 3536 N N . CYS A 1 441 ? 9.981 20.055 -5.924 1.00 92.38 441 CYS A N 1
ATOM 3537 C CA . CYS A 1 441 ? 11.440 19.953 -5.986 1.00 92.38 441 CYS A CA 1
ATOM 3538 C C . CYS A 1 441 ? 11.899 18.498 -6.141 1.00 92.38 441 CYS A C 1
ATOM 3540 O O . CYS A 1 441 ? 12.719 18.196 -7.007 1.00 92.38 441 CYS A O 1
ATOM 3542 N N . PHE A 1 442 ? 11.336 17.579 -5.352 1.00 93.62 442 PHE A N 1
ATOM 3543 C CA . PHE A 1 442 ? 11.647 16.152 -5.436 1.00 93.62 442 PHE A CA 1
ATOM 3544 C C . PHE A 1 442 ? 11.346 15.573 -6.825 1.00 93.62 442 PHE A C 1
ATOM 3546 O O . PHE A 1 442 ? 12.180 14.884 -7.409 1.00 93.62 442 PHE A O 1
ATOM 3553 N N . THR A 1 443 ? 10.189 15.921 -7.386 1.00 95.12 443 THR A N 1
ATOM 3554 C CA . THR A 1 443 ? 9.771 15.544 -8.742 1.00 95.12 443 THR A CA 1
ATOM 3555 C C . THR A 1 443 ? 10.766 16.051 -9.788 1.00 95.12 443 THR A C 1
ATOM 3557 O O . THR A 1 443 ? 11.206 15.282 -10.643 1.00 95.12 443 THR A O 1
ATOM 3560 N N . LYS A 1 444 ? 11.177 17.325 -9.710 1.00 94.00 444 LYS A N 1
ATOM 3561 C CA . LYS A 1 444 ? 12.177 17.917 -10.616 1.00 94.00 444 LYS A CA 1
ATOM 3562 C C . LYS A 1 444 ? 13.521 17.187 -10.534 1.00 94.00 444 LYS A C 1
ATOM 3564 O O . LYS A 1 444 ? 14.125 16.898 -11.570 1.00 94.00 444 LYS A O 1
ATOM 3569 N N . THR A 1 445 ? 13.963 16.843 -9.324 1.00 91.50 445 THR A N 1
ATOM 3570 C CA . THR A 1 445 ? 15.189 16.065 -9.094 1.00 91.50 445 THR A CA 1
ATOM 3571 C C . THR A 1 445 ? 15.099 14.680 -9.728 1.00 91.50 445 THR A C 1
ATOM 3573 O O . THR A 1 445 ? 16.010 14.298 -10.459 1.00 91.50 445 THR A O 1
ATOM 3576 N N . LEU A 1 446 ? 13.996 13.949 -9.521 1.00 92.62 446 LEU A N 1
ATOM 3577 C CA . LEU A 1 446 ? 13.799 12.623 -10.117 1.00 92.62 446 LEU A CA 1
ATOM 3578 C C . LEU A 1 446 ? 13.812 12.672 -11.646 1.00 92.62 446 LEU A C 1
ATOM 3580 O O . LEU A 1 446 ? 14.522 11.877 -12.260 1.00 92.62 446 LEU A O 1
ATOM 3584 N N . LYS A 1 447 ? 13.089 13.623 -12.252 1.00 94.44 447 LYS A N 1
ATOM 3585 C CA . LYS A 1 447 ? 13.067 13.795 -13.713 1.00 94.44 447 LYS A CA 1
ATOM 3586 C C . LYS A 1 447 ? 14.454 14.079 -14.275 1.00 94.44 447 LYS A C 1
ATOM 3588 O O . LYS A 1 447 ? 14.872 13.444 -15.232 1.00 94.44 447 LYS A O 1
ATOM 3593 N N . THR A 1 448 ? 15.201 14.972 -13.626 1.00 91.31 448 THR A N 1
ATOM 3594 C CA . THR A 1 448 ? 16.567 15.320 -14.047 1.00 91.31 448 THR A CA 1
ATOM 3595 C C . THR A 1 448 ? 17.523 14.134 -13.906 1.00 91.31 448 THR A C 1
ATOM 3597 O O . THR A 1 448 ? 18.334 13.880 -14.790 1.00 91.31 448 THR A O 1
ATOM 3600 N N . GLN A 1 449 ? 17.444 13.402 -12.793 1.00 89.12 449 GLN A N 1
ATOM 3601 C CA . GLN A 1 449 ? 18.339 12.282 -12.501 1.00 89.12 449 GLN A CA 1
ATOM 3602 C C . GLN A 1 449 ? 18.115 11.088 -13.438 1.00 89.12 449 GLN A C 1
ATOM 3604 O O . GLN A 1 449 ? 19.072 10.392 -13.779 1.00 89.12 449 GLN A O 1
ATOM 3609 N N . TRP A 1 450 ? 16.860 10.831 -13.809 1.00 92.00 450 TRP A N 1
ATOM 3610 C CA . TRP A 1 450 ? 16.456 9.655 -14.580 1.00 92.00 450 TRP A CA 1
ATOM 3611 C C . TRP A 1 450 ? 16.113 9.955 -16.045 1.00 92.00 450 TRP A C 1
ATOM 3613 O O . TRP A 1 450 ? 15.738 9.023 -16.751 1.00 92.00 450 TRP A O 1
ATOM 3623 N N . ASP A 1 451 ? 16.292 11.205 -16.489 1.00 93.25 451 ASP A N 1
ATOM 3624 C CA . ASP A 1 451 ? 16.016 11.685 -17.854 1.00 93.25 451 ASP A CA 1
ATOM 3625 C C . ASP A 1 451 ? 14.570 11.381 -18.301 1.00 93.25 451 ASP A C 1
ATOM 3627 O O . ASP A 1 451 ? 14.340 10.736 -19.325 1.00 93.25 451 ASP A O 1
ATOM 3631 N N . LEU A 1 452 ? 13.600 11.779 -17.460 1.00 92.94 452 LEU A N 1
ATOM 3632 C CA . LEU A 1 452 ? 12.159 11.507 -17.623 1.00 92.94 452 LEU A CA 1
ATOM 3633 C C . LEU A 1 452 ? 11.360 12.673 -18.207 1.00 92.94 452 LEU A C 1
ATOM 3635 O O . LEU A 1 452 ? 11.661 13.841 -17.858 1.00 92.94 452 LEU A O 1
#

Nearest PDB structures (foldseek):
  6qv5-assembly1_A  TM=4.960E-01  e=1.520E-01  Ricinus communis
  8tn6-assembly1_C  TM=3.669E-01  e=9.942E+00  synthetic construct

Secondary structure (DSSP, 8-state):
-----HHHHHHHHHHHHHHTSS-SSPPPHHHHHHHHHHHHHHHHHHHHTT--TT--GGGGHHHHHHHHHHHHHHHHTGGGS---BHHHHHHHHTT--TT---TTTTSSS---HHHHHHHTTTSTTTSS--BHHHHHHHHHHHHHHHHHHHHHTT-TT----HHHHHHHHHHHHHHHHHHHHHHHHHTHHHHHT---TT-PPP--GGGS-TTTTTSSS----TTS-HHHHHHHHHHHHHHHHHSHHHHHHHT-S-TTSTTHHHHHHHHHHHHHHHHHHHHH-GGGT-THHHHHHHHHHHHHHHHHHHHHHHTTS----HHHHHHHHHHHHHHHHHHHHHHHHHHHHHHHTT--S------------S----SS---HHHHHHHHHHHHHHHHHHHHHHHHHHHHHHTT-HHHHHHHHHHHHHHHHHHHHHHHHTTHHHHHHHHHHHHHHHHT-

Foldseek 3Di:
DDDDPPVVVVVLVVVVVVVLPDDPDFAALLSLLLSQQLVLVVLLLVLLVVQDQPQALQSCPSSLVSLVLNLLSLLQSVQQFDQDQLVNLLCVVVVPDPPDPPVVVVVPPDDCPVVCVVCVPPPDPPHTRHRVSLVLNVLSVQLSVLSVQSNCCVQPLDHDDPVSNSVSSVSNVVSSVVNVVCC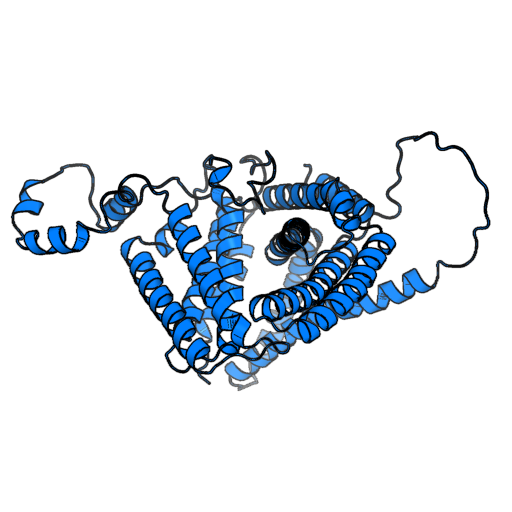VSRVVSVRSNDGHPQGGHDDDLVSHDCLFCNVDVDDADRPAHSLLSLLSRLLVLLCVLLPPLLVVLLPQQACLDPPNVVSLVVSLSSLVSSVSSCVSPVCLQVVCVSVVVVVVVVVVVVVVVVVVVVVVDDDDDDPVVVVVVVVVVVVVVVVVLVVVVVVVCVVVVPPDDDDDDDDDDDDDPPPPPLDPLQRVSNLNVLSVVLSVLSVVLVSLSVSLVVCVVVVVVVSNVVSSVVSSVSSVVSSVVCVVVSSSSNSVSVSVVSCVVSVD